Protein AF-0000000080305495 (afdb_homodimer)

Structure (mmCIF, N/CA/C/O backbone):
data_AF-0000000080305495-model_v1
#
loop_
_entity.id
_entity.type
_entity.pdbx_description
1 polymer 'HTH crp-type domain-containing protein'
#
loop_
_atom_site.group_PDB
_atom_site.id
_atom_site.type_symbol
_atom_site.label_atom_id
_atom_site.label_alt_id
_atom_site.label_comp_id
_atom_site.label_asym_id
_atom_site.label_entity_id
_atom_site.label_seq_id
_atom_site.pdbx_PDB_ins_code
_atom_site.Cartn_x
_atom_site.Cartn_y
_atom_site.Cartn_z
_atom_site.occupancy
_atom_site.B_iso_or_equiv
_atom_site.auth_seq_id
_atom_site.auth_comp_id
_atom_site.auth_asym_id
_atom_site.auth_atom_id
_atom_site.pdbx_PDB_model_num
ATOM 1 N N . MET A 1 1 ? 49.094 12.406 23.891 1 30.11 1 MET A N 1
ATOM 2 C CA . MET A 1 1 ? 48.906 11.688 22.625 1 30.11 1 MET A CA 1
ATOM 3 C C . MET A 1 1 ? 47.531 11 22.578 1 30.11 1 MET A C 1
ATOM 5 O O . MET A 1 1 ? 47.344 9.969 23.219 1 30.11 1 MET A O 1
ATOM 9 N N . THR A 1 2 ? 46.375 11.648 22.641 1 33.69 2 THR A N 1
ATOM 10 C CA . THR A 1 2 ? 45.031 11.211 22.906 1 33.69 2 THR A CA 1
ATOM 11 C C . THR A 1 2 ? 44.5 10.367 21.75 1 33.69 2 THR A C 1
ATOM 13 O O . THR A 1 2 ? 44.438 10.828 20.609 1 33.69 2 THR A O 1
ATOM 16 N N . THR A 1 3 ? 44.688 8.945 21.766 1 31.7 3 THR A N 1
ATOM 17 C CA . THR A 1 3 ? 44.281 7.922 20.812 1 31.7 3 THR A CA 1
ATOM 18 C C . THR A 1 3 ? 42.812 8.062 20.469 1 31.7 3 THR A C 1
ATOM 20 O O . THR A 1 3 ? 41.969 8.172 21.375 1 31.7 3 THR A O 1
ATOM 23 N N . ASN A 1 4 ? 42.5 8.68 19.328 1 31.56 4 ASN A N 1
ATOM 24 C CA . ASN A 1 4 ? 41.125 8.898 18.844 1 31.56 4 ASN A CA 1
ATOM 25 C C . ASN A 1 4 ? 40.375 7.578 18.672 1 31.56 4 ASN A C 1
ATOM 27 O O . ASN A 1 4 ? 40.719 6.766 17.812 1 31.56 4 ASN A O 1
ATOM 31 N N . PRO A 1 5 ? 39.781 6.875 19.656 1 34.72 5 PRO A N 1
ATOM 32 C CA . PRO A 1 5 ? 39.219 5.523 19.688 1 34.72 5 PRO A CA 1
ATOM 33 C C . PRO A 1 5 ? 38.156 5.301 18.625 1 34.72 5 PRO A C 1
ATOM 35 O O . PRO A 1 5 ? 37.562 4.215 18.531 1 34.72 5 PRO A O 1
ATOM 38 N N . LEU A 1 6 ? 37.625 6.312 18.047 1 32.62 6 LEU A N 1
ATOM 39 C CA . LEU A 1 6 ? 36.406 6.027 17.281 1 32.62 6 LEU A CA 1
ATOM 40 C C . LEU A 1 6 ? 36.75 5.277 15.992 1 32.62 6 LEU A C 1
ATOM 42 O O . LEU A 1 6 ? 35.969 5.301 15.039 1 32.62 6 LEU A O 1
ATOM 46 N N . ARG A 1 7 ? 37.875 4.734 15.789 1 33.16 7 ARG A N 1
ATOM 47 C CA . ARG A 1 7 ? 38.125 3.961 14.578 1 33.16 7 ARG A CA 1
ATOM 48 C C . ARG A 1 7 ? 37.219 2.74 14.5 1 33.16 7 ARG A C 1
ATOM 50 O O . ARG A 1 7 ? 37.625 1.647 14.93 1 33.16 7 ARG A O 1
ATOM 57 N N . GLY A 1 8 ? 36.031 2.668 15.094 1 35.72 8 GLY A N 1
ATOM 58 C CA . GLY A 1 8 ? 35.375 1.367 14.961 1 35.72 8 GLY A CA 1
ATOM 59 C C . GLY A 1 8 ? 35.406 0.84 13.539 1 35.72 8 GLY A C 1
ATOM 60 O O . GLY A 1 8 ? 35.25 1.609 12.586 1 35.72 8 GLY A O 1
ATOM 61 N N . GLY A 1 9 ? 36.156 -0.12 13.258 1 35.34 9 GLY A N 1
ATOM 62 C CA . GLY A 1 9 ? 36.219 -0.833 11.992 1 35.34 9 GLY A CA 1
ATOM 63 C C . GLY A 1 9 ? 34.875 -1.049 11.359 1 35.34 9 GLY A C 1
ATOM 64 O O . GLY A 1 9 ? 33.844 -0.855 12.008 1 35.34 9 GLY A O 1
ATOM 65 N N . PRO A 1 10 ? 34.844 -1.098 10.078 1 37.66 10 PRO A N 1
ATOM 66 C CA . PRO A 1 10 ? 33.594 -1.329 9.375 1 37.66 10 PRO A CA 1
ATOM 67 C C . PRO A 1 10 ? 32.75 -2.455 10 1 37.66 10 PRO A C 1
ATOM 69 O O . PRO A 1 10 ? 33.312 -3.473 10.414 1 37.66 10 PRO A O 1
ATOM 72 N N . ARG A 1 11 ? 32 -2.27 11.016 1 37.41 11 ARG A N 1
ATOM 73 C CA . ARG A 1 11 ? 31.172 -3.336 11.555 1 37.41 11 ARG A CA 1
ATOM 74 C C . ARG A 1 11 ? 30.828 -4.359 10.477 1 37.41 11 ARG A C 1
ATOM 76 O O . ARG A 1 11 ? 30.562 -3.996 9.328 1 37.41 11 ARG A O 1
ATOM 83 N N . ASP A 1 12 ? 31.359 -5.57 10.445 1 38.38 12 ASP A N 1
ATOM 84 C CA . ASP A 1 12 ? 31.078 -6.742 9.617 1 38.38 12 ASP A CA 1
ATOM 85 C C . ASP A 1 12 ? 29.578 -6.836 9.289 1 38.38 12 ASP A C 1
ATOM 87 O O . ASP A 1 12 ? 28.75 -7.004 10.188 1 38.38 12 ASP A O 1
ATOM 91 N N . GLU A 1 13 ? 29.125 -6.02 8.445 1 45.16 13 GLU A N 1
ATOM 92 C CA . GLU A 1 13 ? 27.75 -6.223 7.992 1 45.16 13 GLU A CA 1
ATOM 93 C C . GLU A 1 13 ? 27.438 -7.703 7.793 1 45.16 13 GLU A C 1
ATOM 95 O O . GLU A 1 13 ? 28.219 -8.422 7.16 1 45.16 13 GLU A O 1
ATOM 100 N N . PRO A 1 14 ? 26.844 -8.422 8.68 1 46.09 14 PRO A N 1
ATOM 101 C CA . PRO A 1 14 ? 26.609 -9.859 8.5 1 46.09 14 PRO A CA 1
ATOM 102 C C . PRO A 1 14 ? 26.391 -10.242 7.039 1 46.09 14 PRO A C 1
ATOM 104 O O . PRO A 1 14 ? 25.797 -9.469 6.277 1 46.09 14 PRO A O 1
ATOM 107 N N . GLU A 1 15 ? 27.312 -10.922 6.438 1 48.25 15 GLU A N 1
ATOM 108 C CA . GLU A 1 15 ? 27.188 -11.555 5.129 1 48.25 15 GLU A CA 1
ATOM 109 C C . GLU A 1 15 ? 25.797 -12.18 4.949 1 48.25 15 GLU A C 1
ATOM 111 O O . GLU A 1 15 ? 25.5 -13.203 5.566 1 48.25 15 GLU A O 1
ATOM 116 N N . LEU A 1 16 ? 24.812 -11.453 4.793 1 55.03 16 LEU A N 1
ATOM 117 C CA . LEU A 1 16 ? 23.484 -12.008 4.586 1 55.03 16 LEU A CA 1
ATOM 118 C C . LEU A 1 16 ? 23.469 -12.961 3.396 1 55.03 16 LEU A C 1
ATOM 120 O O . LEU A 1 16 ? 23.656 -12.539 2.254 1 55.03 16 LEU A O 1
ATOM 124 N N . ARG A 1 17 ? 24.016 -14.195 3.637 1 58.5 17 ARG A N 1
ATOM 125 C CA . ARG A 1 17 ? 23.938 -15.266 2.648 1 58.5 17 ARG A CA 1
ATOM 126 C C . ARG A 1 17 ? 22.5 -15.547 2.254 1 58.5 17 ARG A C 1
ATOM 128 O O . ARG A 1 17 ? 21.578 -15.305 3.033 1 58.5 17 ARG A O 1
ATOM 135 N N . ALA A 1 18 ? 22.391 -15.883 0.912 1 70.75 18 ALA A N 1
ATOM 136 C CA . ALA A 1 18 ? 21.078 -16.234 0.372 1 70.75 18 ALA A CA 1
ATOM 137 C C . ALA A 1 18 ? 20.484 -17.422 1.128 1 70.75 18 ALA A C 1
ATOM 139 O O . ALA A 1 18 ? 21.172 -18.406 1.401 1 70.75 18 ALA A O 1
ATOM 140 N N . ALA A 1 19 ? 19.406 -17.234 1.725 1 72.62 19 ALA A N 1
ATOM 141 C CA . ALA A 1 19 ? 18.641 -18.328 2.332 1 72.62 19 ALA A CA 1
ATOM 142 C C . ALA A 1 19 ? 18.297 -19.391 1.298 1 72.62 19 ALA A C 1
ATOM 144 O O . ALA A 1 19 ? 18.156 -19.094 0.11 1 72.62 19 ALA A O 1
ATOM 145 N N . PRO A 1 20 ? 18.312 -20.641 1.707 1 82.69 20 PRO A N 1
ATOM 146 C CA . PRO A 1 20 ? 17.844 -21.672 0.779 1 82.69 20 PRO A CA 1
ATOM 147 C C . PRO A 1 20 ? 16.391 -21.469 0.343 1 82.69 20 PRO A C 1
ATOM 149 O O . PRO A 1 20 ? 15.594 -20.891 1.089 1 82.69 20 PRO A O 1
ATOM 152 N N . GLY A 1 21 ? 16.141 -21.891 -0.833 1 89.81 21 GLY A N 1
ATOM 153 C CA . GLY A 1 21 ? 14.758 -21.844 -1.309 1 89.81 21 GLY A CA 1
ATOM 154 C C . GLY A 1 21 ? 13.812 -22.703 -0.485 1 89.81 21 GLY A C 1
ATOM 155 O O . GLY A 1 21 ? 14.25 -23.578 0.261 1 89.81 21 GLY A O 1
ATOM 156 N N . LEU A 1 22 ? 12.578 -22.375 -0.565 1 91.81 22 LEU A N 1
ATOM 157 C CA . LEU A 1 22 ? 11.594 -23.172 0.157 1 91.81 22 LEU A CA 1
ATOM 158 C C . LEU A 1 22 ? 10.297 -23.281 -0.64 1 91.81 22 LEU A C 1
ATOM 160 O O . LEU A 1 22 ? 10.055 -22.5 -1.56 1 91.81 22 LEU A O 1
ATOM 164 N N . ALA A 1 23 ? 9.57 -24.391 -0.357 1 94.38 23 ALA A N 1
ATOM 165 C CA . ALA A 1 23 ? 8.258 -24.656 -0.931 1 94.38 23 ALA A CA 1
ATOM 166 C C . ALA A 1 23 ? 7.168 -24.562 0.136 1 94.38 23 ALA A C 1
ATOM 168 O O . ALA A 1 23 ? 7.363 -25.016 1.269 1 94.38 23 ALA A O 1
ATOM 169 N N . LEU A 1 24 ? 6.074 -23.984 -0.252 1 94.75 24 LEU A N 1
ATOM 170 C CA . LEU A 1 24 ? 4.918 -23.859 0.628 1 94.75 24 LEU A CA 1
ATOM 171 C C . LEU A 1 24 ? 3.697 -24.547 0.009 1 94.75 24 LEU A C 1
ATOM 173 O O . LEU A 1 24 ? 3.404 -24.344 -1.172 1 94.75 24 LEU A O 1
ATOM 177 N N . ALA A 1 25 ? 3.082 -25.344 0.797 1 93.38 25 ALA A N 1
ATOM 178 C CA . ALA A 1 25 ? 1.788 -25.875 0.38 1 93.38 25 ALA A CA 1
ATOM 179 C C . ALA A 1 25 ? 0.698 -24.812 0.488 1 93.38 25 ALA A C 1
ATOM 181 O O . ALA A 1 25 ? 0.858 -23.812 1.202 1 93.38 25 ALA A O 1
ATOM 182 N N . ALA A 1 26 ? -0.374 -25.062 -0.258 1 90.12 26 ALA A N 1
ATOM 183 C CA . ALA A 1 26 ? -1.517 -24.156 -0.126 1 90.12 26 ALA A CA 1
ATOM 184 C C . ALA A 1 26 ? -1.975 -24.062 1.326 1 90.12 26 ALA A C 1
ATOM 186 O O . ALA A 1 26 ? -2.133 -25.078 2.002 1 90.12 26 ALA A O 1
ATOM 187 N N . GLY A 1 27 ? -2.08 -22.812 1.8 1 90.94 27 GLY A N 1
ATOM 188 C CA . GLY A 1 27 ? -2.555 -22.594 3.156 1 90.94 27 GLY A CA 1
ATOM 189 C C . GLY A 1 27 ? -1.434 -22.516 4.176 1 90.94 27 GLY A C 1
ATOM 190 O O . GLY A 1 27 ? -1.648 -22.078 5.309 1 90.94 27 GLY A O 1
ATOM 191 N N . GLN A 1 28 ? -0.273 -22.906 3.777 1 94.44 28 GLN A N 1
ATOM 192 C CA . GLN A 1 28 ? 0.847 -22.906 4.711 1 94.44 28 GLN A CA 1
ATOM 193 C C . GLN A 1 28 ? 1.368 -21.5 4.965 1 94.44 28 GLN A C 1
ATOM 195 O O . GLN A 1 28 ? 1.503 -20.703 4.031 1 94.44 28 GLN A O 1
ATOM 200 N N . ARG A 1 29 ? 1.651 -21.234 6.188 1 93.12 29 ARG A N 1
ATOM 201 C CA . ARG A 1 29 ? 2.191 -19.922 6.562 1 93.12 29 ARG A CA 1
ATOM 202 C C . ARG A 1 29 ? 3.707 -19.891 6.391 1 93.12 29 ARG A C 1
ATOM 204 O O . ARG A 1 29 ? 4.387 -20.891 6.629 1 93.12 29 ARG A O 1
ATOM 211 N N . LEU A 1 30 ? 4.121 -18.75 5.953 1 91.94 30 LEU A N 1
ATOM 212 C CA . LEU A 1 30 ? 5.562 -18.516 5.863 1 91.94 30 LEU A CA 1
ATOM 213 C C . LEU A 1 30 ? 6.105 -17.969 7.176 1 91.94 30 LEU A C 1
ATOM 215 O O . LEU A 1 30 ? 5.559 -17 7.719 1 91.94 30 LEU A O 1
ATOM 219 N N . ASP A 1 31 ? 7.105 -18.562 7.688 1 80.56 31 ASP A N 1
ATOM 220 C CA . ASP A 1 31 ? 7.816 -18.047 8.859 1 80.56 31 ASP A CA 1
ATOM 221 C C . ASP A 1 31 ? 9.117 -17.359 8.461 1 80.56 31 ASP A C 1
ATOM 223 O O . ASP A 1 31 ? 10.062 -18.016 8.008 1 80.56 31 ASP A O 1
ATOM 227 N N . LEU A 1 32 ? 9.07 -16.047 8.43 1 75.56 32 LEU A N 1
ATOM 228 C CA . LEU A 1 32 ? 10.281 -15.32 8.062 1 75.56 32 LEU A CA 1
ATOM 229 C C . LEU A 1 32 ? 11.273 -15.297 9.219 1 75.56 32 LEU A C 1
ATOM 231 O O . LEU A 1 32 ? 12.445 -14.969 9.023 1 75.56 32 LEU A O 1
ATOM 235 N N . GLY A 1 33 ? 10.953 -15.969 10.352 1 65 33 GLY A N 1
ATOM 236 C CA . GLY A 1 33 ? 11.844 -16.016 11.5 1 65 33 GLY A CA 1
ATOM 237 C C . GLY A 1 33 ? 12.367 -14.656 11.906 1 65 33 GLY A C 1
ATOM 238 O O . GLY A 1 33 ? 11.828 -13.625 11.477 1 65 33 GLY A O 1
ATOM 239 N N . SER A 1 34 ? 13.227 -14.625 12.875 1 59.59 34 SER A N 1
ATOM 240 C CA . SER A 1 34 ? 13.867 -13.406 13.367 1 59.59 34 SER A CA 1
ATOM 241 C C . SER A 1 34 ? 14.969 -12.953 12.422 1 59.59 34 SER A C 1
ATOM 243 O O . SER A 1 34 ? 15.438 -11.812 12.508 1 59.59 34 SER A O 1
ATOM 245 N N . ALA A 1 35 ? 15.336 -13.938 11.516 1 57.69 35 ALA A N 1
ATOM 246 C CA . ALA A 1 35 ? 16.484 -13.602 10.664 1 57.69 35 ALA A CA 1
ATOM 247 C C . ALA A 1 35 ? 16.047 -12.742 9.484 1 57.69 35 ALA A C 1
ATOM 249 O O . ALA A 1 35 ? 14.914 -12.844 9.016 1 57.69 35 ALA A O 1
ATOM 250 N N . ALA A 1 36 ? 16.781 -11.734 9.156 1 66.56 36 ALA A N 1
ATOM 251 C CA . ALA A 1 36 ? 16.656 -10.844 8.008 1 66.56 36 ALA A CA 1
ATOM 252 C C . ALA A 1 36 ? 16.781 -11.609 6.695 1 66.56 36 ALA A C 1
ATOM 254 O O . ALA A 1 36 ? 17.828 -11.57 6.051 1 66.56 36 ALA A O 1
ATOM 255 N N . THR A 1 37 ? 15.805 -12.539 6.391 1 80.5 37 THR A N 1
ATOM 256 C CA . THR A 1 37 ? 15.844 -13.305 5.148 1 80.5 37 THR A CA 1
ATOM 257 C C . THR A 1 37 ? 14.898 -12.703 4.117 1 80.5 37 THR A C 1
ATOM 259 O O . THR A 1 37 ? 13.789 -12.289 4.453 1 80.5 37 THR A O 1
ATOM 262 N N . VAL A 1 38 ? 15.484 -12.617 2.934 1 89.56 38 VAL A N 1
ATOM 263 C CA . VAL A 1 38 ? 14.688 -12.148 1.81 1 89.56 38 VAL A CA 1
ATOM 264 C C . VAL A 1 38 ? 14.555 -13.25 0.764 1 89.56 38 VAL A C 1
ATOM 266 O O . VAL A 1 38 ? 15.531 -13.93 0.445 1 89.56 38 VAL A O 1
ATOM 269 N N . PHE A 1 39 ? 13.344 -13.5 0.321 1 92.94 39 PHE A N 1
ATOM 270 C CA . PHE A 1 39 ? 13.078 -14.461 -0.745 1 92.94 39 PHE A CA 1
ATOM 271 C C . PHE A 1 39 ? 12.516 -13.758 -1.978 1 92.94 39 PHE A C 1
ATOM 273 O O . PHE A 1 39 ? 12.133 -12.586 -1.911 1 92.94 39 PHE A O 1
ATOM 280 N N . ARG A 1 40 ? 12.586 -14.406 -3.02 1 94.88 40 ARG A N 1
ATOM 281 C CA . ARG A 1 40 ? 11.828 -14.055 -4.215 1 94.88 40 ARG A CA 1
ATOM 282 C C . ARG A 1 40 ? 10.805 -15.125 -4.555 1 94.88 40 ARG A C 1
ATOM 284 O O . ARG A 1 40 ? 11.125 -16.312 -4.605 1 94.88 40 ARG A O 1
ATOM 291 N N . LEU A 1 41 ? 9.633 -14.75 -4.688 1 95.25 41 LEU A N 1
ATOM 292 C CA . LEU A 1 41 ? 8.602 -15.703 -5.074 1 95.25 41 LEU A CA 1
ATOM 293 C C . LEU A 1 41 ? 8.805 -16.172 -6.512 1 95.25 41 LEU A C 1
ATOM 295 O O . LEU A 1 41 ? 8.695 -15.367 -7.445 1 95.25 41 LEU A O 1
ATOM 299 N N . ARG A 1 42 ? 9.094 -17.359 -6.641 1 93 42 ARG A N 1
ATOM 300 C CA . ARG A 1 42 ? 9.32 -17.906 -7.973 1 93 42 ARG A CA 1
ATOM 301 C C . ARG A 1 42 ? 8.008 -18.266 -8.656 1 93 42 ARG A C 1
ATOM 303 O O . ARG A 1 42 ? 7.805 -17.953 -9.828 1 93 42 ARG A O 1
ATOM 310 N N . SER A 1 43 ? 7.164 -18.922 -7.91 1 89.81 43 SER A N 1
ATOM 311 C CA . SER A 1 43 ? 5.855 -19.328 -8.414 1 89.81 43 SER A CA 1
ATOM 312 C C . SER A 1 43 ? 4.824 -19.391 -7.289 1 89.81 43 SER A C 1
ATOM 314 O O . SER A 1 43 ? 5.18 -19.609 -6.129 1 89.81 43 SER A O 1
ATOM 316 N N . GLY A 1 44 ? 3.58 -19.172 -7.734 1 91.31 44 GLY A N 1
ATOM 317 C CA . GLY A 1 44 ? 2.484 -19.203 -6.777 1 91.31 44 GLY A CA 1
ATOM 318 C C . GLY A 1 44 ? 1.945 -17.828 -6.438 1 91.31 44 GLY A C 1
ATOM 319 O O . GLY A 1 44 ? 2.094 -16.875 -7.223 1 91.31 44 GLY A O 1
ATOM 320 N N . LEU A 1 45 ? 1.264 -17.797 -5.352 1 92.62 45 LEU A N 1
ATOM 321 C CA . LEU A 1 45 ? 0.637 -16.578 -4.867 1 92.62 45 LEU A CA 1
ATOM 322 C C . LEU A 1 45 ? 0.574 -16.562 -3.342 1 92.62 45 LEU A C 1
ATOM 324 O O . LEU A 1 45 ? 0.029 -17.484 -2.73 1 92.62 45 LEU A O 1
ATOM 328 N N . LEU A 1 46 ? 1.188 -15.539 -2.781 1 94 46 LEU A N 1
ATOM 329 C CA . LEU A 1 46 ? 1.15 -15.383 -1.331 1 94 46 LEU A CA 1
ATOM 330 C C . LEU A 1 46 ? 0.25 -14.219 -0.935 1 94 46 LEU A C 1
ATOM 332 O O . LEU A 1 46 ? 0.158 -13.227 -1.659 1 94 46 LEU A O 1
ATOM 336 N N . VAL A 1 47 ? -0.413 -14.391 0.163 1 92.31 47 VAL A N 1
ATOM 337 C CA . VAL A 1 47 ? -1.199 -13.312 0.749 1 92.31 47 VAL A CA 1
ATOM 338 C C . VAL A 1 47 ? -0.782 -13.102 2.203 1 92.31 47 VAL A C 1
ATOM 340 O O . VAL A 1 47 ? -0.177 -13.977 2.816 1 92.31 47 VAL A O 1
ATOM 343 N N . GLY A 1 48 ? -1.022 -11.906 2.672 1 90 48 GLY A N 1
ATOM 344 C CA . GLY A 1 48 ? -0.655 -11.617 4.051 1 90 48 GLY A CA 1
ATOM 345 C C . GLY A 1 48 ? -1.393 -10.43 4.629 1 90 48 GLY A C 1
ATOM 346 O O . GLY A 1 48 ? -2.225 -9.82 3.953 1 90 48 GLY A O 1
ATOM 347 N N . GLY A 1 49 ? -1.111 -10.211 5.871 1 86.38 49 GLY A N 1
ATOM 348 C CA . GLY A 1 49 ? -1.668 -9.102 6.633 1 86.38 49 GLY A CA 1
ATOM 349 C C . GLY A 1 49 ? -1.01 -8.922 7.984 1 86.38 49 GLY A C 1
ATOM 350 O O . GLY A 1 49 ? -0.041 -9.609 8.312 1 86.38 49 GLY A O 1
ATOM 351 N N . VAL A 1 50 ? -1.477 -7.875 8.688 1 80.81 50 VAL A N 1
ATOM 352 C CA . VAL A 1 50 ? -0.998 -7.621 10.039 1 80.81 50 VAL A CA 1
ATOM 353 C C . VAL A 1 50 ? -2.109 -7.91 11.047 1 80.81 50 VAL A C 1
ATOM 355 O O . VAL A 1 50 ? -3.203 -7.344 10.953 1 80.81 50 VAL A O 1
ATOM 358 N N . ALA A 1 51 ? -1.87 -8.805 11.961 1 70.94 51 ALA A N 1
ATOM 359 C CA . ALA A 1 51 ? -2.852 -9.375 12.875 1 70.94 51 ALA A CA 1
ATOM 360 C C . ALA A 1 51 ? -3.494 -8.289 13.734 1 70.94 51 ALA A C 1
ATOM 362 O O . ALA A 1 51 ? -4.707 -8.297 13.953 1 70.94 51 ALA A O 1
ATOM 363 N N . ASP A 1 52 ? -2.789 -7.43 14.312 1 63.88 52 ASP A N 1
ATOM 364 C CA . ASP A 1 52 ? -3.299 -6.5 15.32 1 63.88 52 ASP A CA 1
ATOM 365 C C . ASP A 1 52 ? -4.234 -5.473 14.688 1 63.88 52 ASP A C 1
ATOM 367 O O . ASP A 1 52 ? -5.062 -4.871 15.375 1 63.88 52 ASP A O 1
ATOM 371 N N . GLU A 1 53 ? -4.23 -5.379 13.555 1 57.94 53 GLU A N 1
ATOM 372 C CA . GLU A 1 53 ? -5.023 -4.324 12.93 1 57.94 53 GLU A CA 1
ATOM 373 C C . GLU A 1 53 ? -6.359 -4.867 12.422 1 57.94 53 GLU A C 1
ATOM 375 O O . GLU A 1 53 ? -7.402 -4.246 12.633 1 57.94 53 GLU A O 1
ATOM 380 N N . ALA A 1 54 ? -6.426 -5.938 11.797 1 60.81 54 ALA A N 1
ATOM 381 C CA . ALA A 1 54 ? -7.609 -6.609 11.266 1 60.81 54 ALA A CA 1
ATOM 382 C C . ALA A 1 54 ? -7.367 -8.109 11.109 1 60.81 54 ALA A C 1
ATOM 384 O O . ALA A 1 54 ? -6.867 -8.555 10.078 1 60.81 54 ALA A O 1
ATOM 385 N N . PRO A 1 55 ? -7.703 -8.711 12.25 1 56.41 55 PRO A N 1
ATOM 386 C CA . PRO A 1 55 ? -7.43 -10.148 12.188 1 56.41 55 PRO A CA 1
ATOM 387 C C . PRO A 1 55 ? -8.078 -10.82 10.984 1 56.41 55 PRO A C 1
ATOM 389 O O . PRO A 1 55 ? -9.273 -10.648 10.742 1 56.41 55 PRO A O 1
ATOM 392 N N . GLY A 1 56 ? -7.152 -11.414 10.125 1 65.19 56 GLY A N 1
ATOM 393 C CA . GLY A 1 56 ? -7.641 -12.203 9.008 1 65.19 56 GLY A CA 1
ATOM 394 C C . GLY A 1 56 ? -7.758 -11.406 7.719 1 65.19 56 GLY A C 1
ATOM 395 O O . GLY A 1 56 ? -7.906 -11.984 6.637 1 65.19 56 GLY A O 1
ATOM 396 N N . ARG A 1 57 ? -7.711 -10.117 7.883 1 77.12 57 ARG A N 1
ATOM 397 C CA . ARG A 1 57 ? -7.84 -9.32 6.664 1 77.12 57 ARG A CA 1
ATOM 398 C C . ARG A 1 57 ? -6.535 -9.297 5.883 1 77.12 57 ARG A C 1
ATOM 400 O O . ARG A 1 57 ? -5.469 -9.047 6.449 1 77.12 57 ARG A O 1
ATOM 407 N N . VAL A 1 58 ? -6.637 -9.672 4.648 1 85.06 58 VAL A N 1
ATOM 408 C CA . VAL A 1 58 ? -5.484 -9.68 3.754 1 85.06 58 VAL A CA 1
ATOM 409 C C . VAL A 1 58 ? -5.199 -8.258 3.268 1 85.06 58 VAL A C 1
ATOM 411 O O . VAL A 1 58 ? -6.09 -7.586 2.746 1 85.06 58 VAL A O 1
ATOM 414 N N . ASP A 1 59 ? -4.008 -7.797 3.508 1 85.06 59 ASP A N 1
ATOM 415 C CA . ASP A 1 59 ? -3.637 -6.48 3 1 85.06 59 ASP A CA 1
ATOM 416 C C . ASP A 1 59 ? -2.34 -6.547 2.197 1 85.06 59 ASP A C 1
ATOM 418 O O . ASP A 1 59 ? -1.732 -5.512 1.905 1 85.06 59 ASP A O 1
ATOM 422 N N . LEU A 1 60 ? -1.934 -7.711 1.895 1 89 60 LEU A N 1
ATOM 423 C CA . LEU A 1 60 ? -0.723 -7.949 1.115 1 89 60 LEU A CA 1
ATOM 424 C C . LEU A 1 60 ? -0.931 -9.086 0.121 1 89 60 LEU A C 1
ATOM 426 O O . LEU A 1 60 ? -1.488 -10.125 0.471 1 89 60 LEU A O 1
ATOM 430 N N . VAL A 1 61 ? -0.567 -8.844 -1.108 1 92.19 61 VAL A N 1
ATOM 431 C CA . VAL A 1 61 ? -0.567 -9.867 -2.15 1 92.19 61 VAL A CA 1
ATOM 432 C C . VAL A 1 61 ? 0.792 -9.898 -2.846 1 92.19 61 VAL A C 1
ATOM 434 O O . VAL A 1 61 ? 1.279 -8.867 -3.312 1 92.19 61 VAL A O 1
ATOM 437 N N . LEU A 1 62 ? 1.389 -11.039 -2.883 1 94.81 62 LEU A N 1
ATOM 438 C CA . LEU A 1 62 ? 2.691 -11.203 -3.516 1 94.81 62 LEU A CA 1
ATOM 439 C C . LEU A 1 62 ? 2.6 -12.156 -4.703 1 94.81 62 LEU A C 1
ATOM 441 O O . LEU A 1 62 ? 2.125 -13.289 -4.566 1 94.81 62 LEU A O 1
ATOM 445 N N . ARG A 1 63 ? 3.092 -11.68 -5.836 1 92.94 63 ARG A N 1
ATOM 446 C CA . ARG A 1 63 ? 3.076 -12.438 -7.082 1 92.94 63 ARG A CA 1
ATOM 447 C C . ARG A 1 63 ? 4.477 -12.898 -7.461 1 92.94 63 ARG A C 1
ATOM 449 O O . ARG A 1 63 ? 5.465 -12.461 -6.863 1 92.94 63 ARG A O 1
ATOM 456 N N . PRO A 1 64 ? 4.488 -13.836 -8.398 1 91.31 64 PRO A N 1
ATOM 457 C CA . PRO A 1 64 ? 5.816 -14.281 -8.82 1 91.31 64 PRO A CA 1
ATOM 458 C C . PRO A 1 64 ? 6.734 -13.125 -9.203 1 91.31 64 PRO A C 1
ATOM 460 O O . PRO A 1 64 ? 6.305 -12.195 -9.883 1 91.31 64 PRO A O 1
ATOM 463 N N . GLY A 1 65 ? 7.938 -13.219 -8.719 1 93.38 65 GLY A N 1
ATOM 464 C CA . GLY A 1 65 ? 8.898 -12.148 -8.945 1 93.38 65 GLY A CA 1
ATOM 465 C C . GLY A 1 65 ? 9.031 -11.203 -7.766 1 93.38 65 GLY A C 1
ATOM 466 O O . GLY A 1 65 ? 10.047 -10.516 -7.633 1 93.38 65 GLY A O 1
ATOM 467 N N . ASP A 1 66 ? 8.055 -11.164 -6.922 1 94.75 66 ASP A N 1
ATOM 468 C CA . ASP A 1 66 ? 8.07 -10.242 -5.789 1 94.75 66 ASP A CA 1
ATOM 469 C C . ASP A 1 66 ? 9.07 -10.695 -4.727 1 94.75 66 ASP A C 1
ATOM 471 O O . ASP A 1 66 ? 9.25 -11.898 -4.512 1 94.75 66 ASP A O 1
ATOM 475 N N . LEU A 1 67 ? 9.656 -9.695 -4.121 1 93.88 67 LEU A N 1
ATOM 476 C CA . LEU A 1 67 ? 10.5 -9.969 -2.959 1 93.88 67 LEU A CA 1
ATOM 477 C C . LEU A 1 67 ? 9.648 -10.18 -1.71 1 93.88 67 LEU A C 1
ATOM 479 O O . LEU A 1 67 ? 8.68 -9.453 -1.479 1 93.88 67 LEU A O 1
ATOM 483 N N . VAL A 1 68 ? 9.961 -11.203 -0.964 1 92.62 68 VAL A N 1
ATOM 484 C CA . VAL A 1 68 ? 9.312 -11.547 0.297 1 92.62 68 VAL A CA 1
ATOM 485 C C . VAL A 1 68 ? 10.273 -11.305 1.458 1 92.62 68 VAL A C 1
ATOM 487 O O . VAL A 1 68 ? 11.414 -11.766 1.432 1 92.62 68 VAL A O 1
ATOM 490 N N . GLY A 1 69 ? 9.789 -10.562 2.498 1 87.94 69 GLY A N 1
ATOM 491 C CA . GLY A 1 69 ? 10.656 -10.203 3.611 1 87.94 69 GLY A CA 1
ATOM 492 C C . GLY A 1 69 ? 11.523 -8.992 3.328 1 87.94 69 GLY A C 1
ATOM 493 O O . GLY A 1 69 ? 12.609 -8.852 3.896 1 87.94 69 GLY A O 1
ATOM 494 N N . ALA A 1 70 ? 11.086 -8.172 2.434 1 86.19 70 ALA A N 1
ATOM 495 C CA . ALA A 1 70 ? 11.867 -7.02 1.987 1 86.19 70 ALA A CA 1
ATOM 496 C C . ALA A 1 70 ? 12.086 -6.027 3.127 1 86.19 70 ALA A C 1
ATOM 498 O O . ALA A 1 70 ? 12.953 -5.156 3.045 1 86.19 70 ALA A O 1
ATOM 499 N N . GLU A 1 71 ? 11.273 -6.145 4.18 1 81.19 71 GLU A N 1
ATOM 500 C CA . GLU A 1 71 ? 11.484 -5.297 5.352 1 81.19 71 GLU A CA 1
ATOM 501 C C . GLU A 1 71 ? 12.906 -5.445 5.887 1 81.19 71 GLU A C 1
ATOM 503 O O . GLU A 1 71 ? 13.469 -4.5 6.449 1 81.19 71 GLU A O 1
ATOM 508 N N . ALA A 1 72 ? 13.484 -6.516 5.738 1 75.12 72 ALA A N 1
ATOM 509 C CA . ALA A 1 72 ? 14.836 -6.793 6.215 1 75.12 72 ALA A CA 1
ATOM 510 C C . ALA A 1 72 ? 15.859 -5.918 5.496 1 75.12 72 ALA A C 1
ATOM 512 O O . ALA A 1 72 ? 16.906 -5.578 6.062 1 75.12 72 ALA A O 1
ATOM 513 N N . LEU A 1 73 ? 15.586 -5.609 4.27 1 77.44 73 LEU A N 1
ATOM 514 C CA . LEU A 1 73 ? 16.484 -4.766 3.49 1 77.44 73 LEU A CA 1
ATOM 515 C C . LEU A 1 73 ? 16.531 -3.354 4.062 1 77.44 73 LEU A C 1
ATOM 517 O O . LEU A 1 73 ? 17.547 -2.664 3.928 1 77.44 73 LEU A O 1
ATOM 521 N N . ALA A 1 74 ? 15.406 -2.949 4.598 1 75.06 74 ALA A N 1
ATOM 522 C CA . ALA A 1 74 ? 15.297 -1.584 5.105 1 75.06 74 ALA A CA 1
ATOM 523 C C . ALA A 1 74 ? 15.758 -1.498 6.559 1 75.06 74 ALA A C 1
ATOM 525 O O . ALA A 1 74 ? 15.609 -0.456 7.199 1 75.06 74 ALA A O 1
ATOM 526 N N . GLY A 1 75 ? 16.5 -2.482 7.039 1 67.44 75 GLY A N 1
ATOM 527 C CA . GLY A 1 75 ? 17.047 -2.5 8.383 1 67.44 75 GLY A CA 1
ATOM 528 C C . GLY A 1 75 ? 16.016 -2.771 9.453 1 67.44 75 GLY A C 1
ATOM 529 O O . GLY A 1 75 ? 16.281 -2.598 10.641 1 67.44 75 GLY A O 1
ATOM 530 N N . GLY A 1 76 ? 14.883 -2.979 9.039 1 60.5 76 GLY A N 1
ATOM 531 C CA . GLY A 1 76 ? 13.852 -3.186 10.047 1 60.5 76 GLY A CA 1
ATOM 532 C C . GLY A 1 76 ? 13.445 -4.637 10.195 1 60.5 76 GLY A C 1
ATOM 533 O O . GLY A 1 76 ? 13.742 -5.461 9.328 1 60.5 76 GLY A O 1
ATOM 534 N N . ALA A 1 77 ? 13.18 -4.988 11.445 1 59.81 77 ALA A N 1
ATOM 535 C CA . ALA A 1 77 ? 12.516 -6.266 11.695 1 59.81 77 ALA A CA 1
ATOM 536 C C . ALA A 1 77 ? 11.18 -6.34 10.961 1 59.81 77 ALA A C 1
ATOM 538 O O . ALA A 1 77 ? 10.656 -5.32 10.516 1 59.81 77 ALA A O 1
ATOM 539 N N . ALA A 1 78 ? 10.852 -7.598 10.633 1 62.59 78 ALA A N 1
ATOM 540 C CA . ALA A 1 78 ? 9.5 -7.781 10.109 1 62.59 78 ALA A CA 1
ATOM 541 C C . ALA A 1 78 ? 8.477 -7.035 10.961 1 62.59 78 ALA A C 1
ATOM 543 O O . ALA A 1 78 ? 8.68 -6.855 12.164 1 62.59 78 ALA A O 1
ATOM 544 N N . LEU A 1 79 ? 7.516 -6.5 10.289 1 67.56 79 LEU A N 1
ATOM 545 C CA . LEU A 1 79 ? 6.441 -5.812 11 1 67.56 79 LEU A CA 1
ATOM 546 C C . LEU A 1 79 ? 5.816 -6.723 12.047 1 67.56 79 LEU A C 1
ATOM 548 O O . LEU A 1 79 ? 5.523 -7.887 11.773 1 67.56 79 LEU A O 1
ATOM 552 N N . PRO A 1 80 ? 5.77 -6.25 13.234 1 73.56 80 PRO A N 1
ATOM 553 C CA . PRO A 1 80 ? 5.094 -7.066 14.242 1 73.56 80 PRO A CA 1
ATOM 554 C C . PRO A 1 80 ? 3.691 -7.496 13.812 1 73.56 80 PRO A C 1
ATOM 556 O O . PRO A 1 80 ? 2.91 -6.676 13.328 1 73.56 80 PRO A O 1
ATOM 559 N N . GLY A 1 81 ? 3.502 -8.867 13.906 1 80 81 GLY A N 1
ATOM 560 C CA . GLY A 1 81 ? 2.178 -9.383 13.602 1 80 81 GLY A CA 1
ATOM 561 C C . GLY A 1 81 ? 1.986 -9.711 12.133 1 80 81 GLY A C 1
ATOM 562 O O . GLY A 1 81 ? 0.907 -10.141 11.727 1 80 81 GLY A O 1
ATOM 563 N N . LEU A 1 82 ? 3.029 -9.492 11.422 1 83.06 82 LEU A N 1
ATOM 564 C CA . LEU A 1 82 ? 2.93 -9.805 10 1 83.06 82 LEU A CA 1
ATOM 565 C C . LEU A 1 82 ? 2.771 -11.305 9.781 1 83.06 82 LEU A C 1
ATOM 567 O O . LEU A 1 82 ? 3.492 -12.102 10.383 1 83.06 82 LEU A O 1
ATOM 571 N N . TRP A 1 83 ? 1.821 -11.695 9.023 1 88.5 83 TRP A N 1
ATOM 572 C CA . TRP A 1 83 ? 1.672 -13.086 8.594 1 88.5 83 TRP A CA 1
ATOM 573 C C . TRP A 1 83 ? 1.576 -13.172 7.078 1 88.5 83 TRP A C 1
ATOM 575 O O . TRP A 1 83 ? 1.031 -12.281 6.43 1 88.5 83 TRP A O 1
ATOM 585 N N . ILE A 1 84 ? 2.188 -14.141 6.578 1 92 84 ILE A N 1
ATOM 586 C CA . ILE A 1 84 ? 2.15 -14.445 5.152 1 92 84 ILE A CA 1
ATOM 587 C C . ILE A 1 84 ? 1.8 -15.914 4.945 1 92 84 ILE A C 1
ATOM 589 O O . ILE A 1 84 ? 2.314 -16.781 5.648 1 92 84 ILE A O 1
ATOM 593 N N . LYS A 1 85 ? 0.907 -16.172 3.982 1 93.25 85 LYS A N 1
ATOM 594 C CA . LYS A 1 85 ? 0.479 -17.531 3.701 1 93.25 85 LYS A CA 1
ATOM 595 C C . LYS A 1 85 ? 0.369 -17.781 2.199 1 93.25 85 LYS A C 1
ATOM 597 O O . LYS A 1 85 ? 0.056 -16.859 1.438 1 93.25 85 LYS A O 1
ATOM 602 N N . ALA A 1 86 ? 0.636 -19.031 1.834 1 94.12 86 ALA A N 1
ATOM 603 C CA . ALA A 1 86 ? 0.467 -19.422 0.435 1 94.12 86 ALA A CA 1
ATOM 604 C C . ALA A 1 86 ? -1.001 -19.688 0.111 1 94.12 86 ALA A C 1
ATOM 606 O O . ALA A 1 86 ? -1.662 -20.469 0.788 1 94.12 86 ALA A O 1
ATOM 607 N N . LEU A 1 87 ? -1.493 -18.984 -0.855 1 90.94 87 LEU A N 1
ATOM 608 C CA . LEU A 1 87 ? -2.852 -19.25 -1.311 1 90.94 87 LEU A CA 1
ATOM 609 C C . LEU A 1 87 ? -2.896 -20.516 -2.16 1 90.94 87 LEU A C 1
ATOM 611 O O . LEU A 1 87 ? -3.896 -21.234 -2.154 1 90.94 87 LEU A O 1
ATOM 615 N N . VAL A 1 88 ? -1.898 -20.781 -2.93 1 88.19 88 VAL A N 1
ATOM 616 C CA . VAL A 1 88 ? -1.659 -21.953 -3.766 1 88.19 88 VAL A CA 1
ATOM 617 C C . VAL A 1 88 ? -0.238 -22.469 -3.541 1 88.19 88 VAL A C 1
ATOM 619 O O . VAL A 1 88 ? 0.594 -21.766 -2.955 1 88.19 88 VAL A O 1
ATOM 622 N N . PRO A 1 89 ? 0.025 -23.719 -3.955 1 90 89 PRO A N 1
ATOM 623 C CA . PRO A 1 89 ? 1.415 -24.156 -3.814 1 90 89 PRO A CA 1
ATOM 624 C C . PRO A 1 89 ? 2.412 -23.156 -4.395 1 90 89 PRO A C 1
ATOM 626 O O . PRO A 1 89 ? 2.24 -22.688 -5.523 1 90 89 PRO A O 1
ATOM 629 N N . SER A 1 90 ? 3.375 -22.828 -3.541 1 92.75 90 SER A N 1
ATOM 630 C CA . SER A 1 90 ? 4.281 -21.734 -3.908 1 92.75 90 SER A CA 1
ATOM 631 C C . SER A 1 90 ? 5.734 -22.125 -3.643 1 92.75 90 SER A C 1
ATOM 633 O O . SER A 1 90 ? 6.023 -22.875 -2.713 1 92.75 90 SER A O 1
ATOM 635 N N . ARG A 1 91 ? 6.609 -21.594 -4.488 1 93.5 91 ARG A N 1
ATOM 636 C CA . ARG A 1 91 ? 8.047 -21.797 -4.34 1 93.5 91 ARG A CA 1
ATOM 637 C C . ARG A 1 91 ? 8.781 -20.469 -4.207 1 93.5 91 ARG A C 1
ATOM 639 O O . ARG A 1 91 ? 8.484 -19.516 -4.934 1 93.5 91 ARG A O 1
ATOM 646 N N . LEU A 1 92 ? 9.656 -20.453 -3.273 1 94.44 92 LEU A N 1
ATOM 647 C CA . LEU A 1 92 ? 10.461 -19.266 -3.023 1 94.44 92 LEU A CA 1
ATOM 648 C C . LEU A 1 92 ? 11.945 -19.578 -3.15 1 94.44 92 LEU A C 1
ATOM 650 O O . LEU A 1 92 ? 12.398 -20.641 -2.729 1 94.44 92 LEU A O 1
ATOM 654 N N . ASP A 1 93 ? 12.68 -18.641 -3.74 1 94.19 93 ASP A N 1
ATOM 655 C CA . ASP A 1 93 ? 14.133 -18.734 -3.832 1 94.19 93 ASP A CA 1
ATOM 656 C C . ASP A 1 93 ? 14.812 -17.75 -2.889 1 94.19 93 ASP A C 1
ATOM 658 O O . ASP A 1 93 ? 14.383 -16.609 -2.766 1 94.19 93 ASP A O 1
ATOM 662 N N . GLY A 1 94 ? 15.852 -18.172 -2.25 1 91.44 94 GLY A N 1
ATOM 663 C CA . GLY A 1 94 ? 16.625 -17.25 -1.429 1 91.44 94 GLY A CA 1
ATOM 664 C C . GLY A 1 94 ? 17.359 -16.203 -2.24 1 91.44 94 GLY A C 1
ATOM 665 O O . GLY A 1 94 ? 17.859 -16.484 -3.334 1 91.44 94 GLY A O 1
ATOM 666 N N . VAL A 1 95 ? 17.344 -15.008 -1.721 1 89.69 95 VAL A N 1
ATOM 667 C CA . VAL A 1 95 ? 18.031 -13.922 -2.408 1 89.69 95 VAL A CA 1
ATOM 668 C C . VAL A 1 95 ? 19.328 -13.578 -1.669 1 89.69 95 VAL A C 1
ATOM 670 O O . VAL A 1 95 ? 19.312 -13.422 -0.446 1 89.69 95 VAL A O 1
ATOM 673 N N . ASP A 1 96 ? 20.359 -13.422 -2.342 1 83.56 96 ASP A N 1
ATOM 674 C CA . ASP A 1 96 ? 21.641 -13 -1.789 1 83.56 96 ASP A CA 1
ATOM 675 C C . ASP A 1 96 ? 21.672 -11.484 -1.581 1 83.56 96 ASP A C 1
ATOM 677 O O . ASP A 1 96 ? 21.438 -10.719 -2.518 1 83.56 96 ASP A O 1
ATOM 681 N N . LEU A 1 97 ? 21.984 -11.094 -0.389 1 77.5 97 LEU A N 1
ATOM 682 C CA . LEU A 1 97 ? 21.938 -9.672 -0.048 1 77.5 97 LEU A CA 1
ATOM 683 C C . LEU A 1 97 ? 23.344 -9.078 -0.018 1 77.5 97 LEU A C 1
ATOM 685 O O . LEU A 1 97 ? 23.547 -7.992 0.525 1 77.5 97 LEU A O 1
ATOM 689 N N . ARG A 1 98 ? 24.312 -9.711 -0.64 1 76 98 ARG A N 1
ATOM 690 C CA . ARG A 1 98 ? 25.688 -9.273 -0.479 1 76 98 ARG A CA 1
ATOM 691 C C . ARG A 1 98 ? 25.969 -8.008 -1.281 1 76 98 ARG A C 1
ATOM 693 O O . ARG A 1 98 ? 25.688 -7.957 -2.482 1 76 98 ARG A O 1
ATOM 700 N N . GLY A 1 99 ? 26.391 -6.891 -0.587 1 74.62 99 GLY A N 1
ATOM 701 C CA . GLY A 1 99 ? 26.891 -5.633 -1.107 1 74.62 99 GLY A CA 1
ATOM 702 C C . GLY A 1 99 ? 25.859 -4.523 -1.104 1 74.62 99 GLY A C 1
ATOM 703 O O . GLY A 1 99 ? 24.672 -4.777 -1.295 1 74.62 99 GLY A O 1
ATOM 704 N N . PRO A 1 100 ? 26.25 -3.355 -0.805 1 74.12 100 PRO A N 1
ATOM 705 C CA . PRO A 1 100 ? 25.344 -2.205 -0.691 1 74.12 100 PRO A CA 1
ATOM 706 C C . PRO A 1 100 ? 24.641 -1.88 -2.004 1 74.12 100 PRO A C 1
ATOM 708 O O . PRO A 1 100 ? 23.469 -1.48 -1.998 1 74.12 100 PRO A O 1
ATOM 711 N N . ALA A 1 101 ? 25.359 -2.059 -3.053 1 76.69 101 ALA A N 1
ATOM 712 C CA . ALA A 1 101 ? 24.75 -1.76 -4.348 1 76.69 101 ALA A CA 1
ATOM 713 C C . ALA A 1 101 ? 23.625 -2.732 -4.66 1 76.69 101 ALA A C 1
ATOM 715 O O . ALA A 1 101 ? 22.578 -2.334 -5.195 1 76.69 101 ALA A O 1
ATOM 716 N N . VAL A 1 102 ? 23.828 -3.939 -4.316 1 81.62 102 VAL A N 1
ATOM 717 C CA . VAL A 1 102 ? 22.812 -4.957 -4.539 1 81.62 102 VAL A CA 1
ATOM 718 C C . VAL A 1 102 ? 21.594 -4.676 -3.652 1 81.62 102 VAL A C 1
ATOM 720 O O . VAL A 1 102 ? 20.453 -4.75 -4.109 1 81.62 102 VAL A O 1
ATOM 723 N N . ARG A 1 103 ? 21.875 -4.27 -2.529 1 83 103 ARG A N 1
ATOM 724 C CA . ARG A 1 103 ? 20.797 -3.992 -1.588 1 83 103 ARG A CA 1
ATOM 725 C C . ARG A 1 103 ? 19.969 -2.797 -2.045 1 83 103 ARG A C 1
ATOM 727 O O . ARG A 1 103 ? 18.734 -2.799 -1.912 1 83 103 ARG A O 1
ATOM 734 N N . LEU A 1 104 ? 20.672 -1.852 -2.545 1 82.38 104 LEU A N 1
ATOM 735 C CA . LEU A 1 104 ? 19.969 -0.684 -3.059 1 82.38 104 LEU A CA 1
ATOM 736 C C . LEU A 1 104 ? 19.047 -1.069 -4.219 1 82.38 104 LEU A C 1
ATOM 738 O O . LEU A 1 104 ? 17.906 -0.623 -4.285 1 82.38 104 LEU A O 1
ATOM 742 N N . GLY A 1 105 ? 19.531 -1.88 -5.082 1 86.19 105 GLY A N 1
ATOM 743 C CA . GLY A 1 105 ? 18.734 -2.354 -6.195 1 86.19 105 GLY A CA 1
ATOM 744 C C . GLY A 1 105 ? 17.547 -3.182 -5.762 1 86.19 105 GLY A C 1
ATOM 745 O O . GLY A 1 105 ? 16.438 -3.025 -6.297 1 86.19 105 GLY A O 1
ATOM 746 N N . LEU A 1 106 ? 17.766 -3.965 -4.789 1 89.12 106 LEU A N 1
ATOM 747 C CA . LEU A 1 106 ? 16.688 -4.809 -4.273 1 89.12 106 LEU A CA 1
ATOM 748 C C . LEU A 1 106 ? 15.641 -3.967 -3.553 1 89.12 106 LEU A C 1
ATOM 750 O O . LEU A 1 106 ? 14.445 -4.223 -3.682 1 89.12 106 LEU A O 1
ATOM 754 N N . LEU A 1 107 ? 16.109 -3.053 -2.857 1 88.75 107 LEU A N 1
ATOM 755 C CA . LEU A 1 107 ? 15.18 -2.193 -2.129 1 88.75 107 LEU A CA 1
ATOM 756 C C . LEU A 1 107 ? 14.359 -1.348 -3.092 1 88.75 107 LEU A C 1
ATOM 758 O O . LEU A 1 107 ? 13.156 -1.146 -2.877 1 88.75 107 LEU A O 1
ATOM 762 N N . ALA A 1 108 ? 14.992 -0.86 -4.078 1 88.12 108 ALA A N 1
ATOM 763 C CA . ALA A 1 108 ? 14.273 -0.125 -5.113 1 88.12 108 ALA A CA 1
ATOM 764 C C . ALA A 1 108 ? 13.211 -1.001 -5.766 1 88.12 108 ALA A C 1
ATOM 766 O O . ALA A 1 108 ? 12.078 -0.558 -5.98 1 88.12 108 ALA A O 1
ATOM 767 N N . GLU A 1 109 ? 13.562 -2.162 -6.023 1 90.56 109 GLU A N 1
ATOM 768 C CA . GLU A 1 109 ? 12.625 -3.127 -6.582 1 90.56 109 GLU A CA 1
ATOM 769 C C . GLU A 1 109 ? 11.469 -3.395 -5.617 1 90.56 109 GLU A C 1
ATOM 771 O O . GLU A 1 109 ? 10.305 -3.418 -6.023 1 90.56 109 GLU A O 1
ATOM 776 N N . ALA A 1 110 ? 11.82 -3.553 -4.418 1 91.69 110 ALA A N 1
ATOM 777 C CA . ALA A 1 110 ? 10.82 -3.814 -3.387 1 91.69 110 ALA A CA 1
ATOM 778 C C . ALA A 1 110 ? 9.852 -2.643 -3.25 1 91.69 110 ALA A C 1
ATOM 780 O O . ALA A 1 110 ? 8.656 -2.84 -3.043 1 91.69 110 ALA A O 1
ATOM 781 N N . TYR A 1 111 ? 10.391 -1.483 -3.377 1 90.19 111 TYR A N 1
ATOM 782 C CA . TYR A 1 111 ? 9.562 -0.286 -3.303 1 90.19 111 TYR A CA 1
ATOM 783 C C . TYR A 1 111 ? 8.523 -0.267 -4.422 1 90.19 111 TYR A C 1
ATOM 785 O O . TYR A 1 111 ? 7.34 -0.019 -4.18 1 90.19 111 TYR A O 1
ATOM 793 N N . GLY A 1 112 ? 8.938 -0.511 -5.582 1 88.62 112 GLY A N 1
ATOM 794 C CA . GLY A 1 112 ? 8.023 -0.589 -6.711 1 88.62 112 GLY A CA 1
ATOM 795 C C . GLY A 1 112 ? 7 -1.698 -6.574 1 88.62 112 GLY A C 1
ATOM 796 O O . GLY A 1 112 ? 5.828 -1.515 -6.918 1 88.62 112 GLY A O 1
ATOM 797 N N . GLN A 1 113 ? 7.434 -2.762 -6.07 1 91.62 113 GLN A N 1
ATOM 798 C CA . GLN A 1 113 ? 6.535 -3.893 -5.867 1 91.62 113 GLN A CA 1
ATOM 799 C C . GLN A 1 113 ? 5.484 -3.578 -4.805 1 91.62 113 GLN A C 1
ATOM 801 O O . GLN A 1 113 ? 4.32 -3.955 -4.945 1 91.62 113 GLN A O 1
ATOM 806 N N . LEU A 1 114 ? 5.934 -2.926 -3.799 1 90.62 114 LEU A N 1
ATOM 807 C CA . LEU A 1 114 ? 5.004 -2.557 -2.738 1 90.62 114 LEU A CA 1
ATOM 808 C C . LEU A 1 114 ? 3.904 -1.642 -3.27 1 90.62 114 LEU A C 1
ATOM 810 O O . LEU A 1 114 ? 2.736 -1.786 -2.9 1 90.62 114 LEU A O 1
ATOM 814 N N . ARG A 1 115 ? 4.223 -0.733 -4.078 1 87.12 115 ARG A N 1
ATOM 815 C CA . ARG A 1 115 ? 3.24 0.141 -4.707 1 87.12 115 ARG A CA 1
ATOM 816 C C . ARG A 1 115 ? 2.232 -0.666 -5.52 1 87.12 115 ARG A C 1
ATOM 818 O O . ARG A 1 115 ? 1.025 -0.43 -5.434 1 87.12 115 ARG A O 1
ATOM 825 N N . ARG A 1 116 ? 2.725 -1.518 -6.273 1 87.19 116 ARG A N 1
ATOM 826 C CA . ARG A 1 116 ? 1.859 -2.377 -7.074 1 87.19 116 ARG A CA 1
ATOM 827 C C . ARG A 1 116 ? 0.962 -3.23 -6.184 1 87.19 116 ARG A C 1
ATOM 829 O O . ARG A 1 116 ? -0.223 -3.408 -6.477 1 87.19 116 ARG A O 1
ATOM 836 N N . GLN A 1 117 ? 1.559 -3.76 -5.141 1 90.94 117 GLN A N 1
ATOM 837 C CA . GLN A 1 117 ? 0.817 -4.598 -4.203 1 90.94 117 GLN A CA 1
ATOM 838 C C . GLN A 1 117 ? -0.356 -3.838 -3.592 1 90.94 117 GLN A C 1
ATOM 840 O O . GLN A 1 117 ? -1.442 -4.395 -3.42 1 90.94 117 GLN A O 1
ATOM 845 N N . GLY A 1 118 ? -0.094 -2.654 -3.232 1 87.56 118 GLY A N 1
ATOM 846 C CA . GLY A 1 118 ? -1.181 -1.828 -2.73 1 87.56 118 GLY A CA 1
ATOM 847 C C . GLY A 1 118 ? -2.34 -1.709 -3.701 1 87.56 118 GLY A C 1
ATOM 848 O O . GLY A 1 118 ? -3.502 -1.783 -3.301 1 87.56 118 GLY A O 1
ATOM 849 N N . ARG A 1 119 ? -2.061 -1.572 -4.902 1 84.38 119 ARG A N 1
ATOM 850 C CA . ARG A 1 119 ? -3.088 -1.473 -5.934 1 84.38 119 ARG A CA 1
ATOM 851 C C . ARG A 1 119 ? -3.83 -2.795 -6.098 1 84.38 119 ARG A C 1
ATOM 853 O O . ARG A 1 119 ? -5.047 -2.807 -6.309 1 84.38 119 A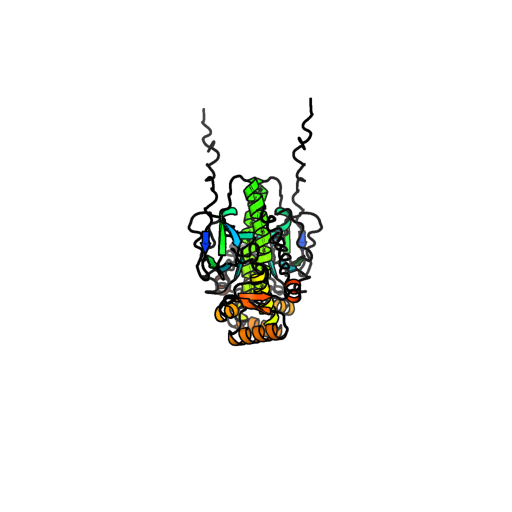RG A O 1
ATOM 860 N N . ASP A 1 120 ? -3.051 -3.799 -6.023 1 88.44 120 ASP A N 1
ATOM 861 C CA . ASP A 1 120 ? -3.68 -5.113 -6.105 1 88.44 120 ASP A CA 1
ATOM 862 C C . ASP A 1 120 ? -4.719 -5.293 -5 1 88.44 120 ASP A C 1
ATOM 864 O O . ASP A 1 120 ? -5.832 -5.762 -5.258 1 88.44 120 ASP A O 1
ATOM 868 N N . VAL A 1 121 ? -4.359 -4.938 -3.867 1 89.25 121 VAL A N 1
ATOM 869 C CA . VAL A 1 121 ? -5.258 -5.074 -2.725 1 89.25 121 VAL A CA 1
ATOM 870 C C . VAL A 1 121 ? -6.492 -4.203 -2.93 1 89.25 121 VAL A C 1
ATOM 872 O O . VAL A 1 121 ? -7.613 -4.629 -2.639 1 89.25 121 VAL A O 1
ATOM 875 N N . GLN A 1 122 ? -6.336 -3.062 -3.408 1 84.69 122 GLN A N 1
ATOM 876 C CA . GLN A 1 122 ? -7.473 -2.182 -3.666 1 84.69 122 GLN A CA 1
ATOM 877 C C . GLN A 1 122 ? -8.414 -2.783 -4.707 1 84.69 122 GLN A C 1
ATOM 879 O O . GLN A 1 122 ? -9.633 -2.693 -4.574 1 84.69 122 GLN A O 1
ATOM 884 N N . ARG A 1 123 ? -7.895 -3.361 -5.699 1 85.56 123 ARG A N 1
ATOM 885 C CA . ARG A 1 123 ? -8.695 -3.975 -6.754 1 85.56 123 ARG A CA 1
ATOM 886 C C . ARG A 1 123 ? -9.5 -5.152 -6.215 1 85.56 123 ARG A C 1
ATOM 888 O O . ARG A 1 123 ? -10.594 -5.445 -6.711 1 85.56 123 ARG A O 1
ATOM 895 N N . LEU A 1 124 ? -8.969 -5.734 -5.223 1 88.69 124 LEU A N 1
ATOM 896 C CA . LEU A 1 124 ? -9.648 -6.883 -4.629 1 88.69 124 LEU A CA 1
ATOM 897 C C . LEU A 1 124 ? -10.797 -6.43 -3.734 1 88.69 124 LEU A C 1
ATOM 899 O O . LEU A 1 124 ? -11.688 -7.223 -3.408 1 88.69 124 LEU A O 1
ATOM 903 N N . ARG A 1 125 ? -10.82 -5.16 -3.367 1 83.44 125 ARG A N 1
ATOM 904 C CA . ARG A 1 125 ? -11.758 -4.75 -2.328 1 83.44 125 ARG A CA 1
ATOM 905 C C . ARG A 1 125 ? -12.672 -3.633 -2.822 1 83.44 125 ARG A C 1
ATOM 907 O O . ARG A 1 125 ? -13.633 -3.26 -2.143 1 83.44 125 ARG A O 1
ATOM 914 N N . ALA A 1 126 ? -12.375 -3.166 -3.928 1 76.88 126 ALA A N 1
ATOM 915 C CA . ALA A 1 126 ? -13.156 -2.027 -4.41 1 76.88 126 ALA A CA 1
ATOM 916 C C . ALA A 1 126 ? -13.906 -2.379 -5.691 1 76.88 126 ALA A C 1
ATOM 918 O O . ALA A 1 126 ? -13.469 -3.236 -6.461 1 76.88 126 ALA A O 1
ATOM 919 N N . GLY A 1 127 ? -15.047 -1.718 -5.871 1 80.62 127 GLY A N 1
ATOM 920 C CA . GLY A 1 127 ? -15.812 -1.893 -7.098 1 80.62 127 GLY A CA 1
ATOM 921 C C . GLY A 1 127 ? -16.797 -3.049 -7.027 1 80.62 127 GLY A C 1
ATOM 922 O O . GLY A 1 127 ? -16.984 -3.641 -5.965 1 80.62 127 GLY A O 1
ATOM 923 N N . PRO A 1 128 ? -17.438 -3.35 -8.219 1 88.75 128 PRO A N 1
ATOM 924 C CA . PRO A 1 128 ? -18.391 -4.465 -8.273 1 88.75 128 PRO A CA 1
ATOM 925 C C . PRO A 1 128 ? -17.734 -5.812 -7.988 1 88.75 128 PRO A C 1
ATOM 927 O O . PRO A 1 128 ? -16.578 -6.039 -8.375 1 88.75 128 PRO A O 1
ATOM 930 N N . VAL A 1 129 ? -18.484 -6.625 -7.387 1 91.19 129 VAL A N 1
ATOM 931 C CA . VAL A 1 129 ? -17.969 -7.91 -6.926 1 91.19 129 VAL A CA 1
ATOM 932 C C . VAL A 1 129 ? -17.406 -8.695 -8.109 1 91.19 129 VAL A C 1
ATOM 934 O O . VAL A 1 129 ? -16.375 -9.359 -7.992 1 91.19 129 VAL A O 1
ATOM 937 N N . ALA A 1 130 ? -18.094 -8.617 -9.219 1 90.75 130 ALA A N 1
ATOM 938 C CA . ALA A 1 130 ? -17.625 -9.344 -10.398 1 90.75 130 ALA A CA 1
ATOM 939 C C . ALA A 1 130 ? -16.219 -8.914 -10.789 1 90.75 130 ALA A C 1
ATOM 941 O O . ALA A 1 130 ? -15.391 -9.75 -11.148 1 90.75 130 ALA A O 1
ATOM 942 N N . ASP A 1 131 ? -15.945 -7.633 -10.68 1 89.25 131 ASP A N 1
ATOM 943 C CA . ASP A 1 131 ? -14.633 -7.102 -11.023 1 89.25 131 ASP A CA 1
ATOM 944 C C . ASP A 1 131 ? -13.586 -7.527 -9.992 1 89.25 131 ASP A C 1
ATOM 946 O O . ASP A 1 131 ? -12.43 -7.793 -10.344 1 89.25 131 ASP A O 1
ATOM 950 N N . ARG A 1 132 ? -13.984 -7.566 -8.781 1 90.94 132 ARG A N 1
ATOM 951 C CA . ARG A 1 132 ? -13.078 -8 -7.727 1 90.94 132 ARG A CA 1
ATOM 952 C C . ARG A 1 132 ? -12.688 -9.461 -7.906 1 90.94 132 ARG A C 1
ATOM 954 O O . ARG A 1 132 ? -11.508 -9.812 -7.777 1 90.94 132 ARG A O 1
ATOM 961 N N . VAL A 1 133 ? -13.641 -10.227 -8.266 1 91.62 133 VAL A N 1
ATOM 962 C CA . VAL A 1 133 ? -13.391 -11.648 -8.5 1 91.62 133 VAL A CA 1
ATOM 963 C C . VAL A 1 133 ? -12.492 -11.812 -9.727 1 91.62 133 VAL A C 1
ATOM 965 O O . VAL A 1 133 ? -11.531 -12.586 -9.695 1 91.62 133 VAL A O 1
ATOM 968 N N . ARG A 1 134 ? -12.75 -11.062 -10.727 1 89 134 ARG A N 1
ATOM 969 C CA . ARG A 1 134 ? -11.938 -11.109 -11.938 1 89 134 ARG A CA 1
ATOM 970 C C . ARG A 1 134 ? -10.492 -10.734 -11.633 1 89 134 ARG A C 1
ATOM 972 O O . ARG A 1 134 ? -9.562 -11.359 -12.141 1 89 134 ARG A O 1
ATOM 979 N N . SER A 1 135 ? -10.336 -9.734 -10.859 1 89.88 135 SER A N 1
ATOM 980 C CA . SER A 1 135 ? -8.992 -9.297 -10.484 1 89.88 135 SER A CA 1
ATOM 981 C C . SER A 1 135 ? -8.242 -10.398 -9.75 1 89.88 135 SER A C 1
ATOM 983 O O . SER A 1 135 ? -7.059 -10.625 -10.016 1 89.88 135 SER A O 1
ATOM 985 N N . LEU A 1 136 ? -8.914 -11.016 -8.828 1 90.31 136 LEU A N 1
ATOM 986 C CA . LEU A 1 136 ? -8.289 -12.102 -8.086 1 90.31 136 LEU A CA 1
ATOM 987 C C . LEU A 1 136 ? -7.906 -13.25 -9.016 1 90.31 136 LEU A C 1
ATOM 989 O O . LEU A 1 136 ? -6.809 -13.797 -8.914 1 90.31 136 LEU A O 1
ATOM 993 N N . LEU A 1 137 ? -8.789 -13.57 -9.906 1 87.31 137 LEU A N 1
ATOM 994 C CA . LEU A 1 137 ? -8.5 -14.617 -10.875 1 87.31 137 LEU A CA 1
ATOM 995 C C . LEU A 1 137 ? -7.305 -14.25 -11.742 1 87.31 137 LEU A C 1
ATOM 997 O O . LEU A 1 137 ? -6.488 -15.117 -12.07 1 87.31 137 LEU A O 1
ATOM 1001 N N . GLY A 1 138 ? -7.242 -13.055 -12.109 1 86.12 138 GLY A N 1
ATOM 1002 C CA . GLY A 1 138 ? -6.09 -12.586 -12.859 1 86.12 138 GLY A CA 1
ATOM 1003 C C . GLY A 1 138 ? -4.777 -12.781 -12.117 1 86.12 138 GLY A C 1
ATOM 1004 O O . GLY A 1 138 ? -3.77 -13.148 -12.719 1 86.12 138 GLY A O 1
ATOM 1005 N N . LEU A 1 139 ? -4.816 -12.516 -10.898 1 87.56 139 LEU A N 1
ATOM 1006 C CA . LEU A 1 139 ? -3.629 -12.719 -10.07 1 87.56 139 LEU A CA 1
ATOM 1007 C C . LEU A 1 139 ? -3.25 -14.195 -10.016 1 87.56 139 LEU A C 1
ATOM 1009 O O . LEU A 1 139 ? -2.068 -14.539 -10.086 1 87.56 139 LEU A O 1
ATOM 1013 N N . LEU A 1 140 ? -4.215 -14.984 -9.898 1 84.56 140 LEU A N 1
ATOM 1014 C CA . LEU A 1 140 ? -3.988 -16.422 -9.852 1 84.56 140 LEU A CA 1
ATOM 1015 C C . LEU A 1 140 ? -3.414 -16.922 -11.18 1 84.56 140 LEU A C 1
ATOM 1017 O O . LEU A 1 140 ? -2.611 -17.859 -11.195 1 84.56 140 LEU A O 1
ATOM 1021 N N . GLY A 1 141 ? -3.836 -16.266 -12.18 1 78.12 141 GLY A N 1
ATOM 1022 C CA . GLY A 1 141 ? -3.383 -16.656 -13.508 1 78.12 141 GLY A CA 1
ATOM 1023 C C . GLY A 1 141 ? -1.937 -16.281 -13.773 1 78.12 141 GLY A C 1
ATOM 1024 O O . GLY A 1 141 ? -1.31 -16.828 -14.688 1 78.12 141 GLY A O 1
ATOM 1025 N N . GLN A 1 142 ? -1.472 -15.234 -13.148 1 72.75 142 GLN A N 1
ATOM 1026 C CA . GLN A 1 142 ? -0.082 -14.828 -13.32 1 72.75 142 GLN A CA 1
ATOM 1027 C C . GLN A 1 142 ? 0.868 -15.797 -12.625 1 72.75 142 GLN A C 1
ATOM 1029 O O . GLN A 1 142 ? 2.084 -15.719 -12.805 1 72.75 142 GLN A O 1
ATOM 1034 N N . SER A 1 143 ? 0.42 -16.594 -11.781 1 61.78 143 SER A N 1
ATOM 1035 C CA . SER A 1 143 ? 1.21 -17.562 -11.039 1 61.78 143 SER A CA 1
ATOM 1036 C C . SER A 1 143 ? 1.385 -18.859 -11.836 1 61.78 143 SER A C 1
ATOM 1038 O O . SER A 1 143 ? 0.495 -19.703 -11.852 1 61.78 143 SER A O 1
ATOM 1040 N N . PRO A 1 144 ? 2.35 -18.781 -12.781 1 51.09 144 PRO A N 1
ATOM 1041 C CA . PRO A 1 144 ? 2.461 -20.078 -13.461 1 51.09 144 PRO A CA 1
ATOM 1042 C C . PRO A 1 144 ? 2.629 -21.234 -12.484 1 51.09 144 PRO A C 1
ATOM 1044 O O . PRO A 1 144 ? 3.24 -21.078 -11.422 1 51.09 144 PRO A O 1
ATOM 1047 N N . ALA A 1 145 ? 1.732 -22.016 -12.305 1 47.56 145 ALA A N 1
ATOM 1048 C CA . ALA A 1 145 ? 1.954 -23.219 -11.5 1 47.56 145 ALA A CA 1
ATOM 1049 C C . ALA A 1 145 ? 3.367 -23.766 -11.695 1 47.56 145 ALA A C 1
ATOM 1051 O O . ALA A 1 145 ? 3.943 -23.625 -12.781 1 47.56 145 ALA A O 1
ATOM 1052 N N . GLY A 1 146 ? 4.133 -23.656 -10.617 1 44.09 146 GLY A N 1
ATOM 1053 C CA . GLY A 1 146 ? 5.465 -24.234 -10.617 1 44.09 146 GLY A CA 1
ATOM 1054 C C . GLY A 1 146 ? 5.738 -25.109 -11.828 1 44.09 146 GLY A C 1
ATOM 1055 O O . GLY A 1 146 ? 6.535 -24.734 -12.695 1 44.09 146 GLY A O 1
ATOM 1056 N N . GLY A 1 147 ? 5.512 -26.406 -11.469 1 38.38 147 GLY A N 1
ATOM 1057 C CA . GLY A 1 147 ? 5.961 -27.625 -12.133 1 38.38 147 GLY A CA 1
ATOM 1058 C C . GLY A 1 147 ? 5.434 -27.75 -13.547 1 38.38 147 GLY A C 1
ATOM 1059 O O . GLY A 1 147 ? 5.309 -28.875 -14.07 1 38.38 147 GLY A O 1
ATOM 1060 N N . ALA A 1 148 ? 4.656 -26.875 -13.977 1 39.53 148 ALA A N 1
ATOM 1061 C CA . ALA A 1 148 ? 4.156 -27.453 -15.227 1 39.53 148 ALA A CA 1
ATOM 1062 C C . ALA A 1 148 ? 5.301 -27.719 -16.203 1 39.53 148 ALA A C 1
ATOM 1064 O O . ALA A 1 148 ? 6.145 -26.859 -16.438 1 39.53 148 ALA A O 1
ATOM 1065 N N . ALA A 1 149 ? 5.551 -28.859 -16.375 1 37.75 149 ALA A N 1
ATOM 1066 C CA . ALA A 1 149 ? 6.32 -29.438 -17.484 1 37.75 149 ALA A CA 1
ATOM 1067 C C . ALA A 1 149 ? 6.133 -28.641 -18.766 1 37.75 149 ALA A C 1
ATOM 1069 O O . ALA A 1 149 ? 5.105 -27.984 -18.953 1 37.75 149 ALA A O 1
ATOM 1070 N N . ALA A 1 150 ? 7.168 -28.359 -19.594 1 41.25 150 ALA A N 1
ATOM 1071 C CA . ALA A 1 150 ? 7.32 -27.781 -20.922 1 41.25 150 ALA A CA 1
ATOM 1072 C C . ALA A 1 150 ? 5.984 -27.719 -21.656 1 41.25 150 ALA A C 1
ATOM 1074 O O . ALA A 1 150 ? 5.82 -26.953 -22.609 1 41.25 150 ALA A O 1
ATOM 1075 N N . GLY A 1 151 ? 4.984 -28.578 -21.219 1 41.56 151 GLY A N 1
ATOM 1076 C CA . GLY A 1 151 ? 3.725 -28.828 -21.906 1 41.56 151 GLY A CA 1
ATOM 1077 C C . GLY A 1 151 ? 2.52 -28.328 -21.125 1 41.56 151 GLY A C 1
ATOM 1078 O O . GLY A 1 151 ? 1.377 -28.578 -21.516 1 41.56 151 GLY A O 1
ATOM 1079 N N . ALA A 1 152 ? 2.637 -27.969 -19.875 1 47.41 152 ALA A N 1
ATOM 1080 C CA . ALA A 1 152 ? 1.438 -27.719 -19.078 1 47.41 152 ALA A CA 1
ATOM 1081 C C . ALA A 1 152 ? 0.831 -26.359 -19.438 1 47.41 152 ALA A C 1
ATOM 1083 O O . ALA A 1 152 ? 1.547 -25.438 -19.828 1 47.41 152 ALA A O 1
ATOM 1084 N N . ASP A 1 153 ? -0.504 -26.297 -19.672 1 53.41 153 ASP A N 1
ATOM 1085 C CA . ASP A 1 153 ? -1.37 -25.203 -20.094 1 53.41 153 ASP A CA 1
ATOM 1086 C C . ASP A 1 153 ? -1.118 -23.953 -19.25 1 53.41 153 ASP A C 1
ATOM 1088 O O . ASP A 1 153 ? -1.417 -23.922 -18.062 1 53.41 153 ASP A O 1
ATOM 1092 N N . ALA A 1 154 ? -0.149 -23.125 -19.641 1 55.56 154 ALA A N 1
ATOM 1093 C CA . ALA A 1 154 ? 0.308 -21.875 -19.031 1 55.56 154 ALA A CA 1
ATOM 1094 C C . ALA A 1 154 ? -0.87 -21.047 -18.531 1 55.56 154 ALA A C 1
ATOM 1096 O O . ALA A 1 154 ? -0.692 -20.141 -17.719 1 55.56 154 ALA A O 1
ATOM 1097 N N . THR A 1 155 ? -2.033 -21.469 -18.922 1 63.22 155 THR A N 1
ATOM 1098 C CA . THR A 1 155 ? -3.174 -20.641 -18.562 1 63.22 155 THR A CA 1
ATOM 1099 C C . THR A 1 155 ? -3.941 -21.266 -17.391 1 63.22 155 THR A C 1
ATOM 1101 O O . THR A 1 155 ? -4.91 -20.672 -16.906 1 63.22 155 THR A O 1
ATOM 1104 N N . ALA A 1 156 ? -3.383 -22.453 -17.016 1 71.12 156 ALA A N 1
ATOM 1105 C CA . ALA A 1 156 ? -4.133 -23.094 -15.93 1 71.12 156 ALA A CA 1
ATOM 1106 C C . ALA A 1 156 ? -3.635 -22.609 -14.562 1 71.12 156 ALA A C 1
ATOM 1108 O O . ALA A 1 156 ? -2.436 -22.391 -14.375 1 71.12 156 ALA A O 1
ATOM 1109 N N . PHE A 1 157 ? -4.547 -22.359 -13.797 1 75.19 157 PHE A N 1
ATOM 1110 C CA . PHE A 1 157 ? -4.195 -21.906 -12.453 1 75.19 157 PHE A CA 1
ATOM 1111 C C . PHE A 1 157 ? -4.988 -22.672 -11.398 1 75.19 157 PHE A C 1
ATOM 1113 O O . PHE A 1 157 ? -6.121 -23.094 -11.656 1 75.19 157 PHE A O 1
ATOM 1120 N N . PRO A 1 158 ? -4.293 -23 -10.328 1 78.75 158 PRO A N 1
ATOM 1121 C CA . PRO A 1 158 ? -5.039 -23.641 -9.25 1 78.75 158 PRO A CA 1
ATOM 1122 C C . PRO A 1 158 ? -6.164 -22.766 -8.703 1 78.75 158 PRO A C 1
ATOM 1124 O O . PRO A 1 158 ? -6.008 -21.547 -8.617 1 78.75 158 PRO A O 1
ATOM 1127 N N . MET A 1 159 ? -7.203 -23.344 -8.461 1 82 159 MET A N 1
ATOM 1128 C CA . MET A 1 159 ? -8.352 -22.625 -7.906 1 82 159 MET A CA 1
ATOM 1129 C C . MET A 1 159 ? -8.469 -22.875 -6.406 1 82 159 MET A C 1
ATOM 1131 O O . MET A 1 159 ? -8.766 -24 -5.977 1 82 159 MET A O 1
ATOM 1135 N N . PRO A 1 160 ? -8.289 -21.875 -5.664 1 84.31 160 PRO A N 1
ATOM 1136 C CA . PRO A 1 160 ? -8.5 -22.031 -4.223 1 84.31 160 PRO A CA 1
ATOM 1137 C C . PRO A 1 160 ? -9.961 -22.281 -3.867 1 84.31 160 PRO A C 1
ATOM 1139 O O . PRO A 1 160 ? -10.844 -22.094 -4.703 1 84.31 160 PRO A O 1
ATOM 1142 N N . PRO A 1 161 ? -10.188 -22.766 -2.621 1 84.62 161 PRO A N 1
ATOM 1143 C CA . PRO A 1 161 ? -11.562 -22.938 -2.158 1 84.62 161 PRO A CA 1
ATOM 1144 C C . PRO A 1 161 ? -12.367 -21.641 -2.211 1 84.62 161 PRO A C 1
ATOM 1146 O O . PRO A 1 161 ? -11.82 -20.562 -1.973 1 84.62 161 PRO A O 1
ATOM 1149 N N . GLN A 1 162 ? -13.617 -21.781 -2.449 1 86.25 162 GLN A N 1
ATOM 1150 C CA . GLN A 1 162 ? -14.5 -20.625 -2.646 1 86.25 162 GLN A CA 1
ATOM 1151 C C . GLN A 1 162 ? -14.539 -19.75 -1.4 1 86.25 162 GLN A C 1
ATOM 1153 O O . GLN A 1 162 ? -14.625 -18.531 -1.503 1 86.25 162 GLN A O 1
ATOM 1158 N N . LYS A 1 163 ? -14.539 -20.391 -0.281 1 87.31 163 LYS A N 1
ATOM 1159 C CA . LYS A 1 163 ? -14.57 -19.641 0.97 1 87.31 163 LYS A CA 1
ATOM 1160 C C . LYS A 1 163 ? -13.367 -18.719 1.088 1 87.31 163 LYS A C 1
ATOM 1162 O O . LYS A 1 163 ? -13.484 -17.594 1.572 1 87.31 163 LYS A O 1
ATOM 1167 N N . LEU A 1 164 ? -12.305 -19.203 0.65 1 86.12 164 LEU A N 1
ATOM 1168 C CA . LEU A 1 164 ? -11.086 -18.422 0.703 1 86.12 164 LEU A CA 1
ATOM 1169 C C . LEU A 1 164 ? -11.141 -17.266 -0.293 1 86.12 164 LEU A C 1
ATOM 1171 O O . LEU A 1 164 ? -10.758 -16.141 0.031 1 86.12 164 LEU A O 1
ATOM 1175 N N . LEU A 1 165 ? -11.617 -17.531 -1.457 1 89.75 165 LEU A N 1
ATOM 1176 C CA . LEU A 1 165 ? -11.781 -16.484 -2.459 1 89.75 165 LEU A CA 1
ATOM 1177 C C . LEU A 1 165 ? -12.695 -15.375 -1.942 1 89.75 165 LEU A C 1
ATOM 1179 O O . LEU A 1 165 ? -12.391 -14.188 -2.096 1 89.75 165 LEU A O 1
ATOM 1183 N N . ALA A 1 166 ? -13.766 -15.844 -1.351 1 91.75 166 ALA A N 1
ATOM 1184 C CA . ALA A 1 166 ? -14.758 -14.914 -0.819 1 91.75 166 ALA A CA 1
ATOM 1185 C C . ALA A 1 166 ? -14.133 -13.984 0.222 1 91.75 166 ALA A C 1
ATOM 1187 O O . ALA A 1 166 ? -14.375 -12.773 0.209 1 91.75 166 ALA A O 1
ATOM 1188 N N . ALA A 1 167 ? -13.344 -14.531 1.064 1 86.88 167 ALA A N 1
ATOM 1189 C CA . ALA A 1 167 ? -12.68 -13.75 2.109 1 86.88 167 ALA A CA 1
ATOM 1190 C C . ALA A 1 167 ? -11.734 -12.711 1.508 1 86.88 167 ALA A C 1
ATOM 1192 O O . ALA A 1 167 ? -11.625 -11.594 2.014 1 86.88 167 ALA A O 1
ATOM 1193 N N . LEU A 1 168 ? -11.133 -13.039 0.459 1 89.81 168 LEU A N 1
ATOM 1194 C CA . LEU A 1 168 ? -10.133 -12.172 -0.156 1 89.81 168 LEU A CA 1
ATOM 1195 C C . LEU A 1 168 ? -10.789 -11.008 -0.879 1 89.81 168 LEU A C 1
ATOM 1197 O O . LEU A 1 168 ? -10.234 -9.906 -0.937 1 89.81 168 LEU A O 1
ATOM 1201 N N . VAL A 1 169 ? -11.953 -11.219 -1.38 1 90.69 169 VAL A N 1
ATOM 1202 C CA . VAL A 1 169 ? -12.602 -10.156 -2.145 1 90.69 169 VAL A CA 1
ATOM 1203 C C . VAL A 1 169 ? -13.734 -9.547 -1.321 1 90.69 169 VAL A C 1
ATOM 1205 O O . VAL A 1 169 ? -14.523 -8.75 -1.835 1 90.69 169 VAL A O 1
ATOM 1208 N N . ASP A 1 170 ? -13.828 -9.938 -0.071 1 86.81 170 ASP A N 1
ATOM 1209 C CA . ASP A 1 170 ? -14.75 -9.375 0.911 1 86.81 170 ASP A CA 1
ATOM 1210 C C . ASP A 1 170 ? -16.203 -9.531 0.454 1 86.81 170 ASP A C 1
ATOM 1212 O O . ASP A 1 170 ? -16.938 -8.547 0.366 1 86.81 170 ASP A O 1
ATOM 1216 N N . THR A 1 171 ? -16.625 -10.703 0.171 1 90.5 171 THR A N 1
ATOM 1217 C CA . THR A 1 171 ? -18 -11.031 -0.195 1 90.5 171 THR A CA 1
ATOM 1218 C C . THR A 1 171 ? -18.375 -12.43 0.298 1 90.5 171 THR A C 1
ATOM 1220 O O . THR A 1 171 ? -17.625 -13.047 1.055 1 90.5 171 THR A O 1
ATOM 1223 N N . SER A 1 172 ? -19.547 -12.836 0.003 1 92.5 172 SER A N 1
ATOM 1224 C CA . SER A 1 172 ? -20 -14.148 0.448 1 92.5 172 SER A CA 1
ATOM 1225 C C . SER A 1 172 ? -19.594 -15.234 -0.541 1 92.5 172 SER A C 1
ATOM 1227 O O . SER A 1 172 ? -19.438 -14.969 -1.735 1 92.5 172 SER A O 1
ATOM 1229 N N . PRO A 1 173 ? -19.375 -16.469 0.033 1 93.06 173 PRO A N 1
ATOM 1230 C CA . PRO A 1 173 ? -19.062 -17.578 -0.86 1 93.06 173 PRO A CA 1
ATOM 1231 C C . PRO A 1 173 ? -20.141 -17.797 -1.92 1 93.06 173 PRO A C 1
ATOM 1233 O O . PRO A 1 173 ? -19.828 -18.172 -3.053 1 93.06 173 PRO A O 1
ATOM 1236 N N . GLU A 1 174 ? -21.328 -17.562 -1.555 1 93.38 174 GLU A N 1
ATOM 1237 C CA . GLU A 1 174 ? -22.438 -17.703 -2.498 1 93.38 174 GLU A CA 1
ATOM 1238 C C . GLU A 1 174 ? -22.297 -16.75 -3.674 1 93.38 174 GLU A C 1
ATOM 1240 O O . GLU A 1 174 ? -22.516 -17.125 -4.824 1 93.38 174 GLU A O 1
ATOM 1245 N N . THR A 1 175 ? -21.969 -15.609 -3.412 1 94.75 175 THR A N 1
ATOM 1246 C CA . THR A 1 175 ? -21.797 -14.602 -4.453 1 94.75 175 THR A CA 1
ATOM 1247 C C . THR A 1 175 ? -20.625 -14.945 -5.359 1 94.75 175 THR A C 1
ATOM 1249 O O . THR A 1 175 ? -20.719 -14.812 -6.582 1 94.75 175 THR A O 1
ATOM 1252 N N . VAL A 1 176 ? -19.562 -15.375 -4.719 1 93.62 176 VAL A N 1
ATOM 1253 C CA . VAL A 1 176 ? -18.391 -15.766 -5.5 1 93.62 176 VAL A CA 1
ATOM 1254 C C . VAL A 1 176 ? -18.766 -16.891 -6.461 1 93.62 176 VAL A C 1
ATOM 1256 O O . VAL A 1 176 ? -18.391 -16.875 -7.633 1 93.62 176 VAL A O 1
ATOM 1259 N N . CYS A 1 177 ? -19.469 -17.828 -5.988 1 92.44 177 CYS A N 1
ATOM 1260 C CA . CYS A 1 177 ? -19.891 -18.938 -6.824 1 92.44 177 CYS A CA 1
ATOM 1261 C C . CYS A 1 177 ? -20.703 -18.453 -8.016 1 92.44 177 CYS A C 1
ATOM 1263 O O . CYS A 1 177 ? -20.516 -18.906 -9.141 1 92.44 177 CYS A O 1
ATOM 1265 N N . ARG A 1 178 ? -21.531 -17.562 -7.719 1 94.62 178 ARG A N 1
ATOM 1266 C CA . ARG A 1 178 ? -22.375 -17.016 -8.773 1 94.62 178 ARG A CA 1
ATOM 1267 C C . ARG A 1 178 ? -21.547 -16.281 -9.82 1 94.62 178 ARG A C 1
ATOM 1269 O O . ARG A 1 178 ? -21.766 -16.438 -11.023 1 94.62 178 ARG A O 1
ATOM 1276 N N . VAL A 1 179 ? -20.688 -15.531 -9.367 1 94.38 179 VAL A N 1
ATOM 1277 C CA . VAL A 1 179 ? -19.828 -14.773 -10.289 1 94.38 179 VAL A CA 1
ATOM 1278 C C . VAL A 1 179 ? -18.969 -15.734 -11.102 1 94.38 179 VAL A C 1
ATOM 1280 O O . VAL A 1 179 ? -18.812 -15.555 -12.312 1 94.38 179 VAL A O 1
ATOM 1283 N N . LEU A 1 180 ? -18.453 -16.734 -10.461 1 91.06 180 LEU A N 1
ATOM 1284 C CA . LEU A 1 180 ? -17.656 -17.734 -11.164 1 91.06 180 LEU A CA 1
ATOM 1285 C C . LEU A 1 180 ? -18.484 -18.438 -12.227 1 91.06 180 LEU A C 1
ATOM 1287 O O . LEU A 1 180 ? -18 -18.703 -13.336 1 91.06 180 LEU A O 1
ATOM 1291 N N . ALA A 1 181 ? -19.672 -18.734 -11.875 1 91.62 181 ALA A N 1
ATOM 1292 C CA . ALA A 1 181 ? -20.562 -19.359 -12.836 1 91.62 181 ALA A CA 1
ATOM 1293 C C . ALA A 1 181 ? -20.812 -18.438 -14.031 1 91.62 181 ALA A C 1
ATOM 1295 O O . ALA A 1 181 ? -20.797 -18.891 -15.18 1 91.62 181 ALA A O 1
ATOM 1296 N N . GLN A 1 182 ? -21 -17.266 -13.727 1 92.81 182 GLN A N 1
ATOM 1297 C CA . GLN A 1 182 ? -21.219 -16.281 -14.781 1 92.81 182 GLN A CA 1
ATOM 1298 C C . GLN A 1 182 ? -20 -16.156 -15.695 1 92.81 182 GLN A C 1
ATOM 1300 O O . GLN A 1 182 ? -20.156 -16.047 -16.922 1 92.81 182 GLN A O 1
ATOM 1305 N N . LEU A 1 183 ? -18.906 -16.172 -15.133 1 89.19 183 LEU A N 1
ATOM 1306 C CA . LEU A 1 183 ? -17.672 -16.078 -15.906 1 89.19 183 LEU A CA 1
ATOM 1307 C C . LEU A 1 183 ? -17.484 -17.312 -16.781 1 89.19 183 LEU A C 1
ATOM 1309 O O . LEU A 1 183 ? -16.984 -17.203 -17.906 1 89.19 183 LEU A O 1
ATOM 1313 N N . ARG A 1 184 ? -17.828 -18.422 -16.297 1 88.44 184 ARG A N 1
ATOM 1314 C CA . ARG A 1 184 ? -17.781 -19.656 -17.078 1 88.44 184 ARG A CA 1
ATOM 1315 C C . ARG A 1 184 ? -18.766 -19.625 -18.234 1 88.44 184 ARG A C 1
ATOM 1317 O O . ARG A 1 184 ? -18.422 -20 -19.359 1 88.44 184 ARG A O 1
ATOM 1324 N N . ASP A 1 185 ? -19.906 -19.141 -17.906 1 90.5 185 ASP A N 1
ATOM 1325 C CA . ASP A 1 185 ? -20.938 -19.047 -18.922 1 90.5 185 ASP A CA 1
ATOM 1326 C C . ASP A 1 185 ? -20.516 -18.094 -20.047 1 90.5 185 ASP A C 1
ATOM 1328 O O . ASP A 1 185 ? -20.812 -18.312 -21.219 1 90.5 185 ASP A O 1
ATOM 1332 N N . ALA A 1 186 ? -19.797 -17.094 -19.641 1 87.88 186 ALA A N 1
ATOM 1333 C CA . ALA A 1 186 ? -19.344 -16.078 -20.609 1 87.88 186 ALA A CA 1
ATOM 1334 C C . ALA A 1 186 ? -18.094 -16.562 -21.344 1 87.88 186 ALA A C 1
ATOM 1336 O O . ALA A 1 186 ? -17.594 -15.883 -22.234 1 87.88 186 ALA A O 1
ATOM 1337 N N . GLY A 1 187 ? -17.562 -17.688 -20.875 1 84.88 187 GLY A N 1
ATOM 1338 C CA . GLY A 1 187 ? -16.406 -18.266 -21.531 1 84.88 187 GLY A CA 1
ATOM 1339 C C . GLY A 1 187 ? -15.094 -17.641 -21.094 1 84.88 187 GLY A C 1
ATOM 1340 O O . GLY A 1 187 ? -14.086 -17.719 -21.797 1 84.88 187 GLY A O 1
ATOM 1341 N N . GLU A 1 188 ? -15.062 -17 -20.047 1 85.44 188 GLU A N 1
ATOM 1342 C CA . GLU A 1 188 ? -13.844 -16.359 -19.562 1 85.44 188 GLU A CA 1
ATOM 1343 C C . GLU A 1 188 ? -12.945 -17.344 -18.828 1 85.44 188 GLU A C 1
ATOM 1345 O O . GLU A 1 188 ? -11.719 -17.234 -18.891 1 85.44 188 GLU A O 1
ATOM 1350 N N . ILE A 1 189 ? -13.633 -18.266 -18.141 1 85.38 189 ILE A N 1
ATOM 1351 C CA . ILE A 1 189 ? -12.867 -19.297 -17.469 1 85.38 189 ILE A CA 1
ATOM 1352 C C . ILE A 1 189 ? -13.477 -20.672 -17.766 1 85.38 189 ILE A C 1
ATOM 1354 O O . ILE A 1 189 ? -14.68 -20.781 -18.047 1 85.38 189 ILE A O 1
ATOM 1358 N N . ARG A 1 190 ? -12.648 -21.625 -17.75 1 84.75 190 ARG A N 1
ATOM 1359 C CA . ARG A 1 190 ? -13.047 -23.016 -17.984 1 84.75 190 ARG A CA 1
ATOM 1360 C C . ARG A 1 190 ? -12.383 -23.953 -16.969 1 84.75 190 ARG A C 1
ATOM 1362 O O . ARG A 1 190 ? -11.344 -23.609 -16.391 1 84.75 190 ARG A O 1
ATOM 1369 N N . HIS A 1 191 ? -13.102 -25.047 -16.797 1 80.12 191 HIS A N 1
ATOM 1370 C CA . HIS A 1 191 ? -12.492 -26.078 -15.961 1 80.12 191 HIS A CA 1
ATOM 1371 C C . HIS A 1 191 ? -11.289 -26.703 -16.641 1 80.12 191 HIS A C 1
ATOM 1373 O O . HIS A 1 191 ? -11.289 -26.891 -17.859 1 80.12 191 HIS A O 1
ATOM 1379 N N . ALA A 1 192 ? -10.328 -26.906 -15.844 1 74.75 192 ALA A N 1
ATOM 1380 C CA . ALA A 1 192 ? -9.156 -27.625 -16.312 1 74.75 192 ALA A CA 1
ATOM 1381 C C . ALA A 1 192 ? -8.93 -28.906 -15.5 1 74.75 192 ALA A C 1
ATOM 1383 O O . ALA A 1 192 ? -9.727 -29.219 -14.609 1 74.75 192 ALA A O 1
ATOM 1384 N N . ALA A 1 193 ? -7.953 -29.625 -15.977 1 69.56 193 ALA A N 1
ATOM 1385 C CA . ALA A 1 193 ? -7.656 -30.891 -15.297 1 69.56 193 ALA A CA 1
ATOM 1386 C C . ALA A 1 193 ? -7.195 -30.641 -13.867 1 69.56 193 ALA A C 1
ATOM 1388 O O . ALA A 1 193 ? -6.711 -29.562 -13.539 1 69.56 193 ALA A O 1
ATOM 1389 N N . SER A 1 194 ? -7.465 -31.641 -13.016 1 67.38 194 SER A N 1
ATOM 1390 C CA . SER A 1 194 ? -6.926 -31.75 -11.664 1 67.38 194 SER A CA 1
ATOM 1391 C C . SER A 1 194 ? -7.426 -30.609 -10.781 1 67.38 194 SER A C 1
ATOM 1393 O O . SER A 1 194 ? -6.672 -30.062 -9.969 1 67.38 194 SER A O 1
ATOM 1395 N N . GLY A 1 195 ? -8.609 -30.156 -11.078 1 67.56 195 GLY A N 1
ATOM 1396 C CA . GLY A 1 195 ? -9.219 -29.172 -10.203 1 67.56 195 GLY A CA 1
ATOM 1397 C C . GLY A 1 195 ? -8.773 -27.75 -10.508 1 67.56 195 GLY A C 1
ATOM 1398 O O . GLY A 1 195 ? -9.031 -26.844 -9.719 1 67.56 195 GLY A O 1
ATOM 1399 N N . ARG A 1 196 ? -8.133 -27.703 -11.664 1 73.88 196 ARG A N 1
ATOM 1400 C CA . ARG A 1 196 ? -7.652 -26.391 -12.078 1 73.88 196 ARG A CA 1
ATOM 1401 C C . ARG A 1 196 ? -8.648 -25.703 -13.008 1 73.88 196 ARG A C 1
ATOM 1403 O O . ARG A 1 196 ? -9.617 -26.328 -13.461 1 73.88 196 ARG A O 1
ATOM 1410 N N . SER A 1 197 ? -8.422 -24.391 -13.008 1 78.5 197 SER A N 1
ATOM 1411 C CA . SER A 1 197 ? -9.18 -23.594 -13.969 1 78.5 197 SER A CA 1
ATOM 1412 C C . SER A 1 197 ? -8.258 -22.906 -14.969 1 78.5 197 SER A C 1
ATOM 1414 O O . SER A 1 197 ? -7.051 -22.812 -14.742 1 78.5 197 SER A O 1
ATOM 1416 N N . ARG A 1 198 ? -8.844 -22.656 -16.109 1 77.12 198 ARG A N 1
ATOM 1417 C CA . ARG A 1 198 ? -8.047 -21.984 -17.141 1 77.12 198 ARG A CA 1
ATOM 1418 C C . ARG A 1 198 ? -8.805 -20.781 -17.703 1 77.12 198 ARG A C 1
ATOM 1420 O O . ARG A 1 198 ? -10.023 -20.812 -17.844 1 77.12 198 ARG A O 1
ATOM 1427 N N . PHE A 1 199 ? -7.988 -19.75 -17.906 1 74.56 199 PHE A N 1
ATOM 1428 C CA . PHE A 1 199 ? -8.555 -18.625 -18.625 1 74.56 199 PHE A CA 1
ATOM 1429 C C . PHE A 1 199 ? -8.625 -18.906 -20.125 1 74.56 199 PHE A C 1
ATOM 1431 O O . PHE A 1 199 ? -7.73 -19.562 -20.672 1 74.56 199 PHE A O 1
ATOM 1438 N N . THR A 1 200 ? -9.695 -18.328 -20.625 1 72.44 200 THR A N 1
ATOM 1439 C CA . THR A 1 200 ? -9.664 -18.266 -22.078 1 72.44 200 THR A CA 1
ATOM 1440 C C . THR A 1 200 ? -8.68 -17.203 -22.562 1 72.44 200 THR A C 1
ATOM 1442 O O . THR A 1 200 ? -8.289 -16.328 -21.797 1 72.44 200 THR A O 1
ATOM 1445 N N . ALA A 1 201 ? -8.211 -17.359 -23.75 1 66.44 201 ALA A N 1
ATOM 1446 C CA . ALA A 1 201 ? -7.227 -16.438 -24.297 1 66.44 201 ALA A CA 1
ATOM 1447 C C . ALA A 1 201 ? -7.691 -14.984 -24.172 1 66.44 201 ALA A C 1
ATOM 1449 O O . ALA A 1 201 ? -6.91 -14.109 -23.797 1 66.44 201 ALA A O 1
ATOM 1450 N N . ALA A 1 202 ? -8.938 -14.844 -24.484 1 67 202 ALA A N 1
ATOM 1451 C CA . ALA A 1 202 ? -9.484 -13.492 -24.453 1 67 202 ALA A CA 1
ATOM 1452 C C . ALA A 1 202 ? -9.516 -12.953 -23.016 1 67 202 ALA A C 1
ATOM 1454 O O . ALA A 1 202 ? -9.172 -11.797 -22.781 1 67 202 ALA A O 1
ATOM 1455 N N . ALA A 1 203 ? -9.844 -13.859 -22.156 1 69.75 203 ALA A N 1
ATOM 1456 C CA . ALA A 1 203 ? -9.945 -13.445 -20.75 1 69.75 203 ALA A CA 1
ATOM 1457 C C . ALA A 1 203 ? -8.57 -13.172 -20.156 1 69.75 203 ALA A C 1
ATOM 1459 O O . ALA A 1 203 ? -8.398 -12.25 -19.359 1 69.75 203 ALA A O 1
ATOM 1460 N N . ALA A 1 204 ? -7.648 -13.922 -20.625 1 66.62 204 ALA A N 1
ATOM 1461 C CA . ALA A 1 204 ? -6.285 -13.75 -20.141 1 66.62 204 ALA A CA 1
ATOM 1462 C C . ALA A 1 204 ? -5.742 -12.367 -20.484 1 66.62 204 ALA A C 1
ATOM 1464 O O . ALA A 1 204 ? -5.105 -11.711 -19.656 1 66.62 204 ALA A O 1
ATOM 1465 N N . VAL A 1 205 ? -6.082 -11.984 -21.641 1 64.44 205 VAL A N 1
ATOM 1466 C CA . VAL A 1 205 ? -5.621 -10.68 -22.125 1 64.44 205 VAL A CA 1
ATOM 1467 C C . VAL A 1 205 ? -6.289 -9.57 -21.312 1 64.44 205 VAL A C 1
ATOM 1469 O O . VAL A 1 205 ? -5.625 -8.633 -20.859 1 64.44 205 VAL A O 1
ATOM 1472 N N . SER A 1 206 ? -7.559 -9.797 -21.141 1 68.44 206 SER A N 1
ATOM 1473 C CA . SER A 1 206 ? -8.312 -8.758 -20.453 1 68.44 206 SER A CA 1
ATOM 1474 C C . SER A 1 206 ? -7.852 -8.617 -19 1 68.44 206 SER A C 1
ATOM 1476 O O . SER A 1 206 ? -7.91 -7.527 -18.422 1 68.44 206 SER A O 1
ATOM 1478 N N . LEU A 1 207 ? -7.359 -9.68 -18.531 1 65.75 207 LEU A N 1
ATOM 1479 C CA . LEU A 1 207 ? -6.988 -9.688 -17.125 1 65.75 207 LEU A CA 1
ATOM 1480 C C . LEU A 1 207 ? -5.484 -9.484 -16.953 1 65.75 207 LEU A C 1
ATOM 1482 O O . LEU A 1 207 ? -4.973 -9.492 -15.836 1 65.75 207 LEU A O 1
ATOM 1486 N N . GLY A 1 208 ? -4.82 -9.25 -18.109 1 61.66 208 GLY A N 1
ATOM 1487 C CA . GLY A 1 208 ? -3.389 -8.992 -18.078 1 61.66 208 GLY A CA 1
ATOM 1488 C C . GLY A 1 208 ? -2.566 -10.234 -17.797 1 61.66 208 GLY A C 1
ATOM 1489 O O . GLY A 1 208 ? -1.467 -10.148 -17.25 1 61.66 208 GLY A O 1
ATOM 1490 N N . VAL A 1 209 ? -3.131 -11.383 -18 1 59.41 209 VAL A N 1
ATOM 1491 C CA . VAL A 1 209 ? -2.418 -12.641 -17.828 1 59.41 209 VAL A CA 1
ATOM 1492 C C . VAL A 1 209 ? -1.702 -13.016 -19.125 1 59.41 209 VAL A C 1
ATOM 1494 O O . VAL A 1 209 ? -2.287 -12.945 -20.203 1 59.41 209 VAL A O 1
ATOM 1497 N N . PRO A 1 210 ? -0.364 -13.039 -19.062 1 54.5 210 PRO A N 1
ATOM 1498 C CA . PRO A 1 210 ? 0.336 -13.375 -20.297 1 54.5 210 PRO A CA 1
ATOM 1499 C C . PRO A 1 210 ? -0.185 -14.664 -20.938 1 54.5 210 PRO A C 1
ATOM 1501 O O . PRO A 1 210 ? -0.612 -15.578 -20.234 1 54.5 210 PRO A O 1
ATOM 1504 N N . PRO A 1 211 ? -0.417 -14.516 -22.25 1 52.12 211 PRO A N 1
ATOM 1505 C CA . PRO A 1 211 ? -0.875 -15.719 -22.953 1 52.12 211 PRO A CA 1
ATOM 1506 C C . PRO A 1 211 ? 0.09 -16.891 -22.797 1 52.12 211 PRO A C 1
ATOM 1508 O O . PRO A 1 211 ? 1.281 -16.688 -22.547 1 52.12 211 PRO A O 1
ATOM 1511 N N . ALA A 1 212 ? -0.413 -18.078 -22.547 1 49.88 212 ALA A N 1
ATOM 1512 C CA . ALA A 1 212 ? 0.419 -19.281 -22.516 1 49.88 212 ALA A CA 1
ATOM 1513 C C . ALA A 1 212 ? 1.379 -19.312 -23.703 1 49.88 212 ALA A C 1
ATOM 1515 O O . ALA A 1 212 ? 1.023 -18.906 -24.812 1 49.88 212 ALA A O 1
ATOM 1516 N N . PRO A 1 213 ? 2.623 -19.312 -23.328 1 46.59 213 PRO A N 1
ATOM 1517 C CA . PRO A 1 213 ? 3.457 -19.5 -24.531 1 46.59 213 PRO A CA 1
ATOM 1518 C C . PRO A 1 213 ? 2.926 -20.594 -25.453 1 46.59 213 PRO A C 1
ATOM 1520 O O . PRO A 1 213 ? 2.242 -21.516 -25 1 46.59 213 PRO A O 1
ATOM 1523 N N . PRO A 1 214 ? 2.809 -20.219 -26.703 1 44.31 214 PRO A N 1
ATOM 1524 C CA . PRO A 1 214 ? 2.363 -21.234 -27.641 1 44.31 214 PRO A CA 1
ATOM 1525 C C . PRO A 1 214 ? 2.986 -22.609 -27.359 1 44.31 214 PRO A C 1
ATOM 1527 O O . PRO A 1 214 ? 4.121 -22.688 -26.891 1 44.31 214 PRO A O 1
ATOM 1530 N N . ALA A 1 215 ? 2.17 -23.594 -27.062 1 41.59 215 ALA A N 1
ATOM 1531 C CA . ALA A 1 215 ? 2.639 -24.953 -26.875 1 41.59 215 ALA A CA 1
ATOM 1532 C C . ALA A 1 215 ? 3.787 -25.281 -27.828 1 41.59 215 ALA A C 1
ATOM 1534 O O . ALA A 1 215 ? 3.734 -24.938 -29.016 1 41.59 215 ALA A O 1
ATOM 1535 N N . ALA A 1 216 ? 4.961 -25.391 -27.328 1 42.88 216 ALA A N 1
ATOM 1536 C CA . ALA A 1 216 ? 6.012 -25.906 -28.219 1 42.88 216 ALA A CA 1
ATOM 1537 C C . ALA A 1 216 ? 5.496 -27.062 -29.062 1 42.88 216 ALA A C 1
ATOM 1539 O O . ALA A 1 216 ? 4.828 -27.969 -28.562 1 42.88 216 ALA A O 1
ATOM 1540 N N . ARG A 1 217 ? 5.285 -26.828 -30.328 1 41.97 217 ARG A N 1
ATOM 1541 C CA . ARG A 1 217 ? 5.012 -27.938 -31.25 1 41.97 217 ARG A CA 1
ATOM 1542 C C . ARG A 1 217 ? 5.906 -29.141 -30.938 1 41.97 217 ARG A C 1
ATOM 1544 O O . ARG A 1 217 ? 7.133 -29 -30.891 1 41.97 217 ARG A O 1
ATOM 1551 N N . ARG A 1 218 ? 5.441 -30.047 -30.047 1 43.44 218 ARG A N 1
ATOM 1552 C CA . ARG A 1 218 ? 6.172 -31.297 -29.953 1 43.44 218 ARG A CA 1
ATOM 1553 C C . ARG A 1 218 ? 6.719 -31.719 -31.328 1 43.44 218 ARG A C 1
ATOM 1555 O O . ARG A 1 218 ? 5.984 -31.734 -32.312 1 43.44 218 ARG A O 1
ATOM 1562 N N . PRO A 1 219 ? 8.031 -31.609 -31.438 1 43.94 219 PRO A N 1
ATOM 1563 C CA . PRO A 1 219 ? 8.508 -32.156 -32.719 1 43.94 219 PRO A CA 1
ATOM 1564 C C . PRO A 1 219 ? 7.836 -33.469 -33.094 1 43.94 219 PRO A C 1
ATOM 1566 O O . PRO A 1 219 ? 7.473 -34.25 -32.219 1 43.94 219 PRO A O 1
ATOM 1569 N N . ALA A 1 220 ? 7.035 -33.531 -34.156 1 42.53 220 ALA A N 1
ATOM 1570 C CA . ALA A 1 220 ? 6.465 -34.75 -34.75 1 42.53 220 ALA A CA 1
ATOM 1571 C C . ALA A 1 220 ? 7.457 -35.906 -34.719 1 42.53 220 ALA A C 1
ATOM 1573 O O . ALA A 1 220 ? 8.539 -35.812 -35.312 1 42.53 220 ALA A O 1
ATOM 1574 N N . ASN A 1 221 ? 7.586 -36.5 -33.594 1 35.28 221 ASN A N 1
ATOM 1575 C CA . ASN A 1 221 ? 8.359 -37.75 -33.562 1 35.28 221 ASN A CA 1
ATOM 1576 C C . ASN A 1 221 ? 8.188 -38.531 -34.844 1 35.28 221 ASN A C 1
ATOM 1578 O O . ASN A 1 221 ? 7.094 -38.594 -35.406 1 35.28 221 ASN A O 1
ATOM 1582 N N . ALA A 1 222 ? 9.383 -38.812 -35.531 1 41.47 222 ALA A N 1
ATOM 1583 C CA . ALA A 1 222 ? 9.68 -39.719 -36.656 1 41.47 222 ALA A CA 1
ATOM 1584 C C . ALA A 1 222 ? 9.016 -41.062 -36.469 1 41.47 222 ALA A C 1
ATOM 1586 O O . ALA A 1 222 ? 9.578 -41.938 -35.812 1 41.47 222 ALA A O 1
ATOM 1587 N N . ASP A 1 223 ? 7.711 -41.062 -35.906 1 32.47 223 ASP A N 1
ATOM 1588 C CA . ASP A 1 223 ? 7.043 -42.312 -35.656 1 32.47 223 ASP A CA 1
ATOM 1589 C C . ASP A 1 223 ? 7.395 -43.344 -36.75 1 32.47 223 ASP A C 1
ATOM 1591 O O . ASP A 1 223 ? 7.496 -44.531 -36.469 1 32.47 223 ASP A O 1
ATOM 1595 N N . GLY A 1 224 ? 7.008 -42.938 -38.031 1 35.47 224 GLY A N 1
ATOM 1596 C CA . GLY A 1 224 ? 6.492 -44 -38.875 1 35.47 224 GLY A CA 1
ATOM 1597 C C . GLY A 1 224 ? 7.582 -44.875 -39.469 1 35.47 224 GLY A C 1
ATOM 1598 O O . GLY A 1 224 ? 7.328 -45.688 -40.375 1 35.47 224 GLY A O 1
ATOM 1599 N N . ALA A 1 225 ? 8.852 -44.188 -39.594 1 41.56 225 ALA A N 1
ATOM 1600 C CA . ALA A 1 225 ? 9.5 -45.094 -40.531 1 41.56 225 ALA A CA 1
ATOM 1601 C C . ALA A 1 225 ? 9.727 -46.469 -39.938 1 41.56 225 ALA A C 1
ATOM 1603 O O . ALA A 1 225 ? 10.578 -46.656 -39.062 1 41.56 225 ALA A O 1
ATOM 1604 N N . ARG A 1 226 ? 8.602 -47.219 -39.625 1 38.84 226 ARG A N 1
ATOM 1605 C CA . ARG A 1 226 ? 8.664 -48.625 -39.25 1 38.84 226 ARG A CA 1
ATOM 1606 C C . ARG A 1 226 ? 9.672 -49.375 -40.125 1 38.84 226 ARG A C 1
ATOM 1608 O O . ARG A 1 226 ? 9.641 -49.25 -41.344 1 38.84 226 ARG A O 1
ATOM 1615 N N . PRO A 1 227 ? 10.891 -49.594 -39.531 1 47.22 227 PRO A N 1
ATOM 1616 C CA . PRO A 1 227 ? 11.883 -50.312 -40.344 1 47.22 227 PRO A CA 1
ATOM 1617 C C . PRO A 1 227 ? 11.266 -51.438 -41.188 1 47.22 227 PRO A C 1
ATOM 1619 O O . PRO A 1 227 ? 10.242 -52 -40.812 1 47.22 227 PRO A O 1
ATOM 1622 N N . PRO A 1 228 ? 11.219 -51.094 -42.562 1 44.75 228 PRO A N 1
ATOM 1623 C CA . PRO A 1 228 ? 10.609 -52.094 -43.438 1 44.75 228 PRO A CA 1
ATOM 1624 C C . PRO A 1 228 ? 10.891 -53.531 -43 1 44.75 228 PRO A C 1
ATOM 1626 O O . PRO A 1 228 ? 11.914 -53.781 -42.344 1 44.75 228 PRO A O 1
ATOM 1629 N N . ALA A 1 229 ? 9.883 -54.25 -42.594 1 43.91 229 ALA A N 1
ATOM 1630 C CA . ALA A 1 229 ? 9.867 -55.656 -42.188 1 43.91 229 ALA A CA 1
ATOM 1631 C C . ALA A 1 229 ? 10.859 -56.469 -43.031 1 43.91 229 ALA A C 1
ATOM 1633 O O . ALA A 1 229 ? 10.914 -56.344 -44.25 1 43.91 229 ALA A O 1
ATOM 1634 N N . GLY A 1 230 ? 12.078 -56.656 -42.469 1 38.28 230 GLY A N 1
ATOM 1635 C CA . GLY A 1 230 ? 13.016 -57.594 -43.094 1 38.28 230 GLY A CA 1
ATOM 1636 C C . GLY A 1 230 ? 12.344 -58.75 -43.812 1 38.28 230 GLY A C 1
ATOM 1637 O O . GLY A 1 230 ? 11.484 -59.406 -43.219 1 38.28 230 GLY A O 1
ATOM 1638 N N . ALA A 1 231 ? 12.234 -58.594 -45.25 1 30.08 231 ALA A N 1
ATOM 1639 C CA . ALA A 1 231 ? 12.125 -59.875 -45.938 1 30.08 231 ALA A CA 1
ATOM 1640 C C . ALA A 1 231 ? 13.289 -60.781 -45.594 1 30.08 231 ALA A C 1
ATOM 1642 O O . ALA A 1 231 ? 14.43 -60.344 -45.438 1 30.08 231 ALA A O 1
ATOM 1643 N N . MET B 1 1 ? 48.094 -3.428 -29.344 1 29.45 1 MET B N 1
ATOM 1644 C CA . MET B 1 1 ? 47.906 -2.754 -28.062 1 29.45 1 MET B CA 1
ATOM 1645 C C . MET B 1 1 ? 46.438 -2.375 -27.875 1 29.45 1 MET B C 1
ATOM 1647 O O . MET B 1 1 ? 45.938 -1.4 -28.453 1 29.45 1 MET B O 1
ATOM 1651 N N . THR B 1 2 ? 45.469 -3.225 -27.828 1 33.25 2 THR B N 1
ATOM 1652 C CA . THR B 1 2 ? 44 -3.088 -27.938 1 33.25 2 THR B CA 1
ATOM 1653 C C . THR B 1 2 ? 43.438 -2.383 -26.719 1 33.25 2 THR B C 1
ATOM 1655 O O . THR B 1 2 ? 43.594 -2.852 -25.594 1 33.25 2 THR B O 1
ATOM 1658 N N . THR B 1 3 ? 43.344 -0.96 -26.719 1 31.42 3 THR B N 1
ATOM 1659 C CA . THR B 1 3 ? 42.844 -0.056 -25.703 1 31.42 3 THR B CA 1
ATOM 1660 C C . THR B 1 3 ? 41.469 -0.504 -25.234 1 31.42 3 THR B C 1
ATOM 1662 O O . THR B 1 3 ? 40.594 -0.795 -26.047 1 31.42 3 THR B O 1
ATOM 1665 N N . ASN B 1 4 ? 41.375 -1.174 -24.078 1 31.7 4 ASN B N 1
ATOM 1666 C CA . ASN B 1 4 ? 40.156 -1.659 -23.469 1 31.7 4 ASN B CA 1
ATOM 1667 C C . ASN B 1 4 ? 39.156 -0.522 -23.203 1 31.7 4 ASN B C 1
ATOM 1669 O O . ASN B 1 4 ? 39.438 0.35 -22.375 1 31.7 4 ASN B O 1
ATOM 1673 N N . PRO B 1 5 ? 38.375 0.039 -24.125 1 34.66 5 PRO B N 1
ATOM 1674 C CA . PRO B 1 5 ? 37.562 1.252 -24.078 1 34.66 5 PRO B CA 1
ATOM 1675 C C . PRO B 1 5 ? 36.594 1.247 -22.906 1 34.66 5 PRO B C 1
ATOM 1677 O O . PRO B 1 5 ? 35.844 2.211 -22.719 1 34.66 5 PRO B O 1
ATOM 1680 N N . LEU B 1 6 ? 36.312 0.147 -22.328 1 32.91 6 LEU B N 1
ATOM 1681 C CA . LEU B 1 6 ? 35.156 0.188 -21.453 1 32.91 6 LEU B CA 1
ATOM 1682 C C . LEU B 1 6 ? 35.469 0.946 -20.172 1 32.91 6 LEU B C 1
ATOM 1684 O O . LEU B 1 6 ? 34.781 0.749 -19.141 1 32.91 6 LEU B O 1
ATOM 1688 N N . ARG B 1 7 ? 36.469 1.672 -20.031 1 33.22 7 ARG B N 1
ATOM 1689 C CA . ARG B 1 7 ? 36.719 2.463 -18.828 1 33.22 7 ARG B CA 1
ATOM 1690 C C . ARG B 1 7 ? 35.594 3.498 -18.641 1 33.22 7 ARG B C 1
ATOM 1692 O O . ARG B 1 7 ? 35.75 4.648 -19.047 1 33.22 7 ARG B O 1
ATOM 1699 N N . GLY B 1 8 ? 34.375 3.359 -19.125 1 35.75 8 GLY B N 1
ATOM 1700 C CA . GLY B 1 8 ? 33.531 4.523 -18.891 1 35.75 8 GLY B CA 1
ATOM 1701 C C . GLY B 1 8 ? 33.562 5.016 -17.453 1 35.75 8 GLY B C 1
ATOM 1702 O O . GLY B 1 8 ? 33.625 4.215 -16.531 1 35.75 8 GLY B O 1
ATOM 1703 N N . GLY B 1 9 ? 34.188 6.102 -17.203 1 35.31 9 GLY B N 1
ATOM 1704 C CA . GLY B 1 9 ? 34.219 6.785 -15.914 1 35.31 9 GLY B CA 1
ATOM 1705 C C . GLY B 1 9 ? 32.906 6.734 -15.172 1 35.31 9 GLY B C 1
ATOM 1706 O O . GLY B 1 9 ? 31.875 6.355 -15.742 1 35.31 9 GLY B O 1
ATOM 1707 N N . PRO B 1 10 ? 33 6.738 -13.898 1 37.78 10 PRO B N 1
ATOM 1708 C CA . PRO B 1 10 ? 31.766 6.727 -13.094 1 37.78 10 PRO B CA 1
ATOM 1709 C C . PRO B 1 10 ? 30.703 7.684 -13.625 1 37.78 10 PRO B C 1
ATOM 1711 O O . PRO B 1 10 ? 31.016 8.797 -14.047 1 37.78 10 PRO B O 1
ATOM 1714 N N . ARG B 1 11 ? 29.906 7.359 -14.562 1 37.72 11 ARG B N 1
ATOM 1715 C CA . ARG B 1 11 ? 28.844 8.25 -15.016 1 37.72 11 ARG B CA 1
ATOM 1716 C C . ARG B 1 11 ? 28.422 9.211 -13.906 1 37.72 11 ARG B C 1
ATOM 1718 O O . ARG B 1 11 ? 28.312 8.812 -12.742 1 37.72 11 ARG B O 1
ATOM 1725 N N . ASP B 1 12 ? 28.688 10.5 -13.914 1 38.34 12 ASP B N 1
ATOM 1726 C CA . ASP B 1 12 ? 28.297 11.609 -13.062 1 38.34 12 ASP B CA 1
ATOM 1727 C C . ASP B 1 12 ? 26.844 11.445 -12.586 1 38.34 12 ASP B C 1
ATOM 1729 O O . ASP B 1 12 ? 25.922 11.461 -13.398 1 38.34 12 ASP B O 1
ATOM 1733 N N . GLU B 1 13 ? 26.625 10.539 -11.719 1 45.19 13 GLU B N 1
ATOM 1734 C CA . GLU B 1 13 ? 25.281 10.508 -11.141 1 45.19 13 GLU B CA 1
ATOM 1735 C C . GLU B 1 13 ? 24.75 11.914 -10.883 1 45.19 13 GLU B C 1
ATOM 1737 O O . GLU B 1 13 ? 25.453 12.758 -10.32 1 45.19 13 GLU B O 1
ATOM 1742 N N . PRO B 1 14 ? 23.953 12.516 -11.695 1 46.03 14 PRO B N 1
ATOM 1743 C CA . PRO B 1 14 ? 23.5 13.891 -11.469 1 46.03 14 PRO B CA 1
ATOM 1744 C C . PRO B 1 14 ? 23.375 14.234 -9.992 1 46.03 14 PRO B C 1
ATOM 1746 O O . PRO B 1 14 ? 23 13.375 -9.18 1 46.03 14 PRO B O 1
ATOM 1749 N N . GLU B 1 15 ? 24.219 15.055 -9.492 1 48.72 15 GLU B N 1
ATOM 1750 C CA . GLU B 1 15 ? 24.125 15.648 -8.164 1 48.72 15 GLU B CA 1
ATOM 1751 C C . GLU B 1 15 ? 22.688 16.031 -7.824 1 48.72 15 GLU B C 1
ATOM 1753 O O . GLU B 1 15 ? 22.141 16.984 -8.391 1 48.72 15 GLU B O 1
ATOM 1758 N N . LEU B 1 16 ? 21.875 15.133 -7.543 1 55.22 16 LEU B N 1
ATOM 1759 C CA . LEU B 1 16 ? 20.5 15.453 -7.164 1 55.22 16 LEU B CA 1
ATOM 1760 C C . LEU B 1 16 ? 20.469 16.406 -5.977 1 55.22 16 LEU B C 1
ATOM 1762 O O . LEU B 1 16 ? 20.891 16.047 -4.875 1 55.22 16 LEU B O 1
ATOM 1766 N N . ARG B 1 17 ? 20.766 17.703 -6.285 1 58.78 17 ARG B N 1
ATOM 1767 C CA . ARG B 1 17 ? 20.641 18.766 -5.289 1 58.78 17 ARG B CA 1
ATOM 1768 C C . ARG B 1 17 ? 19.219 18.812 -4.73 1 58.78 17 ARG B C 1
ATOM 1770 O O . ARG B 1 17 ? 18.266 18.406 -5.391 1 58.78 17 ARG B O 1
ATOM 1777 N N . ALA B 1 18 ? 19.219 19.156 -3.389 1 71.06 18 ALA B N 1
ATOM 1778 C CA . ALA B 1 18 ? 17.938 19.312 -2.703 1 71.06 18 ALA B CA 1
ATOM 1779 C C . ALA B 1 18 ? 17.078 20.359 -3.385 1 71.06 18 ALA B C 1
ATOM 1781 O O . ALA B 1 18 ? 17.562 21.438 -3.73 1 71.06 18 ALA B O 1
ATOM 1782 N N . ALA B 1 19 ? 15.977 20 -3.854 1 72.75 19 ALA B N 1
ATOM 1783 C CA . ALA B 1 19 ? 14.992 20.953 -4.375 1 72.75 19 ALA B CA 1
ATOM 1784 C C . ALA B 1 19 ? 14.578 21.953 -3.307 1 72.75 19 ALA B C 1
ATOM 1786 O O . ALA B 1 19 ? 14.609 21.656 -2.111 1 72.75 19 ALA B O 1
ATOM 1787 N N . PRO B 1 20 ? 14.336 23.172 -3.709 1 82.75 20 PRO B N 1
ATOM 1788 C CA . PRO B 1 20 ? 13.797 24.125 -2.734 1 82.75 20 PRO B CA 1
ATOM 1789 C C . PRO B 1 20 ? 12.461 23.688 -2.154 1 82.75 20 PRO B C 1
ATOM 1791 O O . PRO B 1 20 ? 11.695 22.984 -2.816 1 82.75 20 PRO B O 1
ATOM 1794 N N . GLY B 1 21 ? 12.266 24.078 -0.943 1 89.81 21 GLY B N 1
ATOM 1795 C CA . GLY B 1 21 ? 10.969 23.812 -0.33 1 89.81 21 GLY B CA 1
ATOM 1796 C C . GLY B 1 21 ? 9.82 24.484 -1.046 1 89.81 21 GLY B C 1
ATOM 1797 O O . GLY B 1 21 ? 10.023 25.406 -1.828 1 89.81 21 GLY B O 1
ATOM 1798 N N . LEU B 1 22 ? 8.672 23.953 -0.851 1 91.81 22 LEU B N 1
ATOM 1799 C CA . LEU B 1 22 ? 7.496 24.578 -1.462 1 91.81 22 LEU B CA 1
ATOM 1800 C C . LEU B 1 22 ? 6.289 24.484 -0.537 1 91.81 22 LEU B C 1
ATOM 1802 O O . LEU B 1 22 ? 6.281 23.672 0.401 1 91.81 22 LEU B O 1
ATOM 1806 N N . ALA B 1 23 ? 5.375 25.453 -0.736 1 94.38 23 ALA B N 1
ATOM 1807 C CA . ALA B 1 23 ? 4.094 25.5 -0.029 1 94.38 23 ALA B CA 1
ATOM 1808 C C . ALA B 1 23 ? 2.934 25.219 -0.979 1 94.38 23 ALA B C 1
ATOM 1810 O O . ALA B 1 23 ? 2.936 25.672 -2.123 1 94.38 23 ALA B O 1
ATOM 1811 N N . LEU B 1 24 ? 2.006 24.453 -0.495 1 94.75 24 LEU B N 1
ATOM 1812 C CA . LEU B 1 24 ? 0.799 24.141 -1.252 1 94.75 24 LEU B CA 1
ATOM 1813 C C . LEU B 1 24 ? -0.447 24.609 -0.506 1 94.75 24 LEU B C 1
ATOM 1815 O O . LEU B 1 24 ? -0.584 24.359 0.695 1 94.75 24 LEU B O 1
ATOM 1819 N N . ALA B 1 25 ? -1.253 25.281 -1.223 1 93.25 25 ALA B N 1
ATOM 1820 C CA . ALA B 1 25 ? -2.568 25.609 -0.671 1 93.25 25 ALA B CA 1
ATOM 1821 C C . ALA B 1 25 ? -3.473 24.375 -0.676 1 93.25 25 ALA B C 1
ATOM 1823 O O . ALA B 1 25 ? -3.225 23.422 -1.41 1 93.25 25 ALA B O 1
ATOM 1824 N N . ALA B 1 26 ? -4.5 24.453 0.175 1 90.06 26 ALA B N 1
ATOM 1825 C CA . ALA B 1 26 ? -5.484 23.375 0.153 1 90.06 26 ALA B CA 1
ATOM 1826 C C . ALA B 1 26 ? -6.062 23.188 -1.247 1 90.06 26 ALA B C 1
ATOM 1828 O O . ALA B 1 26 ? -6.453 24.156 -1.898 1 90.06 26 ALA B O 1
ATOM 1829 N N . GLY B 1 27 ? -6.012 21.938 -1.714 1 90.81 27 GLY B N 1
ATOM 1830 C CA . GLY B 1 27 ? -6.574 21.625 -3.016 1 90.81 27 GLY B CA 1
ATOM 1831 C C . GLY B 1 27 ? -5.562 21.719 -4.145 1 90.81 27 GLY B C 1
ATOM 1832 O O . GLY B 1 27 ? -5.816 21.25 -5.25 1 90.81 27 GLY B O 1
ATOM 1833 N N . GLN B 1 28 ? -4.449 22.297 -3.861 1 94.38 28 GLN B N 1
ATOM 1834 C CA . GLN B 1 28 ? -3.445 22.484 -4.902 1 94.38 28 GLN B CA 1
ATOM 1835 C C . GLN B 1 28 ? -2.725 21.172 -5.215 1 94.38 28 GLN B C 1
ATOM 1837 O O . GLN B 1 28 ? -2.365 20.422 -4.305 1 94.38 28 GLN B O 1
ATOM 1842 N N . ARG B 1 29 ? -2.521 20.938 -6.461 1 93.19 29 ARG B N 1
ATOM 1843 C CA . ARG B 1 29 ? -1.813 19.734 -6.898 1 93.19 29 ARG B CA 1
ATOM 1844 C C . ARG B 1 29 ? -0.304 19.953 -6.875 1 93.19 29 ARG B C 1
ATOM 1846 O O . ARG B 1 29 ? 0.176 21.062 -7.164 1 93.19 29 ARG B O 1
ATOM 1853 N N . LEU B 1 30 ? 0.326 18.906 -6.496 1 92 30 LEU B N 1
ATOM 1854 C CA . LEU B 1 30 ? 1.784 18.906 -6.555 1 92 30 LEU B CA 1
ATOM 1855 C C . LEU B 1 30 ? 2.279 18.438 -7.914 1 92 30 LEU B C 1
ATOM 1857 O O . LEU B 1 30 ? 1.851 17.391 -8.406 1 92 30 LEU B O 1
ATOM 1861 N N . ASP B 1 31 ? 3.109 19.188 -8.523 1 80.5 31 ASP B N 1
ATOM 1862 C CA . ASP B 1 31 ? 3.773 18.797 -9.766 1 80.5 31 ASP B CA 1
ATOM 1863 C C . ASP B 1 31 ? 5.207 18.344 -9.5 1 80.5 31 ASP B C 1
ATOM 1865 O O . ASP B 1 31 ? 6.066 19.156 -9.141 1 80.5 31 ASP B O 1
ATOM 1869 N N . LEU B 1 32 ? 5.391 17.031 -9.477 1 75.56 32 LEU B N 1
ATOM 1870 C CA . LEU B 1 32 ? 6.734 16.531 -9.227 1 75.56 32 LEU B CA 1
ATOM 1871 C C . LEU B 1 32 ? 7.602 16.672 -10.477 1 75.56 32 LEU B C 1
ATOM 1873 O O . LEU B 1 32 ? 8.828 16.547 -10.406 1 75.56 32 LEU B O 1
ATOM 1877 N N . GLY B 1 33 ? 7.055 17.281 -11.57 1 65 33 GLY B N 1
ATOM 1878 C CA . GLY B 1 33 ? 7.809 17.484 -12.797 1 65 33 GLY B CA 1
ATOM 1879 C C . GLY B 1 33 ? 8.508 16.219 -13.273 1 65 33 GLY B C 1
ATOM 1880 O O . GLY B 1 33 ? 8.219 15.125 -12.805 1 65 33 GLY B O 1
ATOM 1881 N N . SER B 1 34 ? 9.258 16.344 -14.336 1 59.97 34 SER B N 1
ATOM 1882 C CA . SER B 1 34 ? 10.039 15.25 -14.906 1 59.97 34 SER B CA 1
ATOM 1883 C C . SER B 1 34 ? 11.297 14.984 -14.086 1 59.97 34 SER B C 1
ATOM 1885 O O . SER B 1 34 ? 11.93 13.938 -14.234 1 59.97 34 SER B O 1
ATOM 1887 N N . ALA B 1 35 ? 11.594 16.031 -13.227 1 57.59 35 ALA B N 1
ATOM 1888 C CA . ALA B 1 35 ? 12.852 15.875 -12.492 1 57.59 35 ALA B CA 1
ATOM 1889 C C . ALA B 1 35 ? 12.672 14.969 -11.281 1 57.59 35 ALA B C 1
ATOM 1891 O O . ALA B 1 35 ? 11.586 14.898 -10.703 1 57.59 35 ALA B O 1
ATOM 1892 N N . ALA B 1 36 ? 13.602 14.109 -11.039 1 66.75 36 ALA B N 1
ATOM 1893 C CA . ALA B 1 36 ? 13.711 13.211 -9.891 1 66.75 36 ALA B CA 1
ATOM 1894 C C . ALA B 1 36 ? 13.844 13.992 -8.594 1 66.75 36 ALA B C 1
ATOM 1896 O O . ALA B 1 36 ? 14.945 14.148 -8.062 1 66.75 36 ALA B O 1
ATOM 1897 N N . THR B 1 37 ? 12.758 14.742 -8.172 1 80.56 37 THR B N 1
ATOM 1898 C CA . THR B 1 37 ? 12.805 15.508 -6.93 1 80.56 37 THR B CA 1
ATOM 1899 C C . THR B 1 37 ? 12.078 14.773 -5.812 1 80.56 37 THR B C 1
ATOM 1901 O O . THR B 1 37 ? 11.023 14.172 -6.039 1 80.56 37 THR B O 1
ATOM 1904 N N . VAL B 1 38 ? 12.797 14.797 -4.699 1 89.5 38 VAL B N 1
ATOM 1905 C CA . VAL B 1 38 ? 12.203 14.203 -3.504 1 89.5 38 VAL B CA 1
ATOM 1906 C C . VAL B 1 38 ? 12 15.289 -2.441 1 89.5 38 VAL B C 1
ATOM 1908 O O . VAL B 1 38 ? 12.875 16.125 -2.223 1 89.5 38 VAL B O 1
ATOM 1911 N N . PHE B 1 39 ? 10.82 15.328 -1.87 1 93 39 PHE B N 1
ATOM 1912 C CA . PHE B 1 39 ? 10.508 16.234 -0.777 1 93 39 PHE B CA 1
ATOM 1913 C C . PHE B 1 39 ? 10.203 15.469 0.502 1 93 39 PHE B C 1
ATOM 1915 O O . PHE B 1 39 ? 10.008 14.25 0.469 1 93 39 PHE B O 1
ATOM 1922 N N . ARG B 1 40 ? 10.266 16.125 1.54 1 94.88 40 ARG B N 1
ATOM 1923 C CA . ARG B 1 40 ? 9.703 15.672 2.807 1 94.88 40 ARG B CA 1
ATOM 1924 C C . ARG B 1 40 ? 8.555 16.562 3.252 1 94.88 40 ARG B C 1
ATOM 1926 O O . ARG B 1 40 ? 8.68 17.781 3.277 1 94.88 40 ARG B O 1
ATOM 1933 N N . LEU B 1 41 ? 7.477 15.992 3.502 1 95.25 41 LEU B N 1
ATOM 1934 C CA . LEU B 1 41 ? 6.344 16.766 3.996 1 95.25 41 LEU B CA 1
ATOM 1935 C C . LEU B 1 41 ? 6.609 17.281 5.41 1 95.25 41 LEU B C 1
ATOM 1937 O O . LEU B 1 41 ? 6.73 16.484 6.344 1 95.25 41 LEU B O 1
ATOM 1941 N N . ARG B 1 42 ? 6.711 18.5 5.512 1 93.06 42 ARG B N 1
ATOM 1942 C CA . ARG B 1 42 ? 6.984 19.094 6.816 1 93.06 42 ARG B CA 1
ATOM 1943 C C . ARG B 1 42 ? 5.699 19.234 7.633 1 93.06 42 ARG B C 1
ATOM 1945 O O . ARG B 1 42 ? 5.68 18.922 8.82 1 93.06 42 ARG B O 1
ATOM 1952 N N . SER B 1 43 ? 4.691 19.734 6.984 1 89.81 43 SER B N 1
ATOM 1953 C CA . SER B 1 43 ? 3.393 19.922 7.621 1 89.81 43 SER B CA 1
ATOM 1954 C C . SER B 1 43 ? 2.26 19.812 6.605 1 89.81 43 SER B C 1
ATOM 1956 O O . SER B 1 43 ? 2.449 20.078 5.418 1 89.81 43 SER B O 1
ATOM 1958 N N . GLY B 1 44 ? 1.12 19.391 7.168 1 91.31 44 GLY B N 1
ATOM 1959 C CA . GLY B 1 44 ? -0.056 19.234 6.328 1 91.31 44 GLY B CA 1
ATOM 1960 C C . GLY B 1 44 ? -0.396 17.781 6.043 1 91.31 44 GLY B C 1
ATOM 1961 O O . GLY B 1 44 ? -0.02 16.891 6.809 1 91.31 44 GLY B O 1
ATOM 1962 N N . LEU B 1 45 ? -1.167 17.625 5.027 1 92.62 45 LEU B N 1
ATOM 1963 C CA . LEU B 1 45 ? -1.632 16.312 4.602 1 92.62 45 LEU B CA 1
ATOM 1964 C C . LEU B 1 45 ? -1.848 16.266 3.094 1 92.62 45 LEU B C 1
ATOM 1966 O O . LEU B 1 45 ? -2.6 17.078 2.547 1 92.62 45 LEU B O 1
ATOM 1970 N N . LEU B 1 46 ? -1.132 15.359 2.471 1 94 46 LEU B N 1
ATOM 1971 C CA . LEU B 1 46 ? -1.288 15.18 1.032 1 94 46 LEU B CA 1
ATOM 1972 C C . LEU B 1 46 ? -2.018 13.875 0.722 1 94 46 LEU B C 1
ATOM 1974 O O . LEU B 1 46 ? -1.869 12.891 1.446 1 94 46 LEU B O 1
ATOM 1978 N N . VAL B 1 47 ? -2.809 13.922 -0.302 1 92.31 47 VAL B N 1
ATOM 1979 C CA . VAL B 1 47 ? -3.459 12.719 -0.811 1 92.31 47 VAL B CA 1
ATOM 1980 C C . VAL B 1 47 ? -3.164 12.562 -2.301 1 92.31 47 VAL B C 1
ATOM 1982 O O . VAL B 1 47 ? -2.779 13.523 -2.969 1 92.31 47 VAL B O 1
ATOM 1985 N N . GLY B 1 48 ? -3.25 11.344 -2.754 1 90 48 GLY B N 1
ATOM 1986 C CA . GLY B 1 48 ? -2.984 11.109 -4.164 1 90 48 GLY B CA 1
ATOM 1987 C C . GLY B 1 48 ? -3.57 9.805 -4.672 1 90 48 GLY B C 1
ATOM 1988 O O . GLY B 1 48 ? -4.215 9.07 -3.916 1 90 48 GLY B O 1
ATOM 1989 N N . GLY B 1 49 ? -3.381 9.625 -5.938 1 86.5 49 GLY B N 1
ATOM 1990 C CA . GLY B 1 49 ? -3.822 8.438 -6.641 1 86.5 49 GLY B CA 1
ATOM 1991 C C . GLY B 1 49 ? -3.279 8.336 -8.055 1 86.5 49 GLY B C 1
ATOM 1992 O O . GLY B 1 49 ? -2.48 9.18 -8.477 1 86.5 49 GLY B O 1
ATOM 1993 N N . VAL B 1 50 ? -3.635 7.223 -8.703 1 80.88 50 VAL B N 1
ATOM 1994 C CA . VAL B 1 50 ? -3.26 7.027 -10.102 1 80.88 50 VAL B CA 1
ATOM 1995 C C . VAL B 1 50 ? -4.5 7.121 -10.984 1 80.88 50 VAL B C 1
ATOM 1997 O O . VAL B 1 50 ? -5.469 6.387 -10.781 1 80.88 50 VAL B O 1
ATOM 2000 N N . ALA B 1 51 ? -4.5 8.031 -11.914 1 71.06 51 ALA B N 1
ATOM 2001 C CA . ALA B 1 51 ? -5.648 8.422 -12.727 1 71.06 51 ALA B CA 1
ATOM 2002 C C . ALA B 1 51 ? -6.188 7.238 -13.531 1 71.06 51 ALA B C 1
ATOM 2004 O O . ALA B 1 51 ? -7.402 7.043 -13.617 1 71.06 51 ALA B O 1
ATOM 2005 N N . ASP B 1 52 ? -5.414 6.492 -14.172 1 63.97 52 ASP B N 1
ATOM 2006 C CA . ASP B 1 52 ? -5.859 5.48 -15.125 1 63.97 52 ASP B CA 1
ATOM 2007 C C . ASP B 1 52 ? -6.543 4.316 -14.414 1 63.97 52 ASP B C 1
ATOM 2009 O O . ASP B 1 52 ? -7.328 3.586 -15.023 1 63.97 52 ASP B O 1
ATOM 2013 N N . GLU B 1 53 ? -6.398 4.23 -13.281 1 57.84 53 GLU B N 1
ATOM 2014 C CA . GLU B 1 53 ? -6.934 3.064 -12.586 1 57.84 53 GLU B CA 1
ATOM 2015 C C . GLU B 1 53 ? -8.281 3.375 -11.945 1 57.84 53 GLU B C 1
ATOM 2017 O O . GLU B 1 53 ? -9.227 2.586 -12.047 1 57.84 53 GLU B O 1
ATOM 2022 N N . ALA B 1 54 ? -8.469 4.445 -11.305 1 61.12 54 ALA B N 1
ATOM 2023 C CA . ALA B 1 54 ? -9.68 4.906 -10.641 1 61.12 54 ALA B CA 1
ATOM 2024 C C . ALA B 1 54 ? -9.688 6.426 -10.5 1 61.12 54 ALA B C 1
ATOM 2026 O O . ALA B 1 54 ? -9.195 6.969 -9.508 1 61.12 54 ALA B O 1
ATOM 2027 N N . PRO B 1 55 ? -10.227 6.949 -11.617 1 56.62 55 PRO B N 1
ATOM 2028 C CA . PRO B 1 55 ? -10.188 8.414 -11.578 1 56.62 55 PRO B CA 1
ATOM 2029 C C . PRO B 1 55 ? -10.812 8.992 -10.312 1 56.62 55 PRO B C 1
ATOM 2031 O O . PRO B 1 55 ? -11.938 8.625 -9.953 1 56.62 55 PRO B O 1
ATOM 2034 N N . GLY B 1 56 ? -9.922 9.734 -9.547 1 65.06 56 GLY B N 1
ATOM 2035 C CA . GLY B 1 56 ? -10.422 10.453 -8.383 1 65.06 56 GLY B CA 1
ATOM 2036 C C . GLY B 1 56 ? -10.273 9.672 -7.094 1 65.06 56 GLY B C 1
ATOM 2037 O O . GLY B 1 56 ? -10.406 10.234 -6.004 1 65.06 56 GLY B O 1
ATOM 2038 N N . ARG B 1 57 ? -10.031 8.398 -7.262 1 77.19 57 ARG B N 1
ATOM 2039 C CA . ARG B 1 57 ? -9.906 7.613 -6.039 1 77.19 57 ARG B CA 1
ATOM 2040 C C . ARG B 1 57 ? -8.539 7.82 -5.395 1 77.19 57 ARG B C 1
ATOM 2042 O O . ARG B 1 57 ? -7.512 7.746 -6.07 1 77.19 57 ARG B O 1
ATOM 2049 N N . VAL B 1 58 ? -8.578 8.195 -4.152 1 84.94 58 VAL B N 1
ATOM 2050 C CA . VAL B 1 58 ? -7.363 8.398 -3.379 1 84.94 58 VAL B CA 1
ATOM 2051 C C . VAL B 1 58 ? -6.797 7.055 -2.934 1 84.94 58 VAL B C 1
ATOM 2053 O O . VAL B 1 58 ? -7.504 6.25 -2.322 1 84.94 58 VAL B O 1
ATOM 2056 N N . ASP B 1 59 ? -5.57 6.793 -3.297 1 85 59 ASP B N 1
ATOM 2057 C CA . ASP B 1 59 ? -4.938 5.559 -2.838 1 85 59 ASP B CA 1
ATOM 2058 C C . ASP B 1 59 ? -3.592 5.844 -2.174 1 85 59 ASP B C 1
ATOM 2060 O O . ASP B 1 59 ? -2.795 4.93 -1.956 1 85 59 ASP B O 1
ATOM 2064 N N . LEU B 1 60 ? -3.359 7.066 -1.913 1 89 60 LEU B N 1
ATOM 2065 C CA . LEU B 1 60 ? -2.131 7.508 -1.26 1 89 60 LEU B CA 1
ATOM 2066 C C . LEU B 1 60 ? -2.424 8.602 -0.241 1 89 60 LEU B C 1
ATOM 2068 O O . LEU B 1 60 ? -3.18 9.531 -0.525 1 89 60 LEU B O 1
ATOM 2072 N N . VAL B 1 61 ? -1.899 8.445 0.941 1 92.19 61 VAL B N 1
ATOM 2073 C CA . VAL B 1 61 ? -1.966 9.461 1.985 1 92.19 61 VAL B CA 1
ATOM 2074 C C . VAL B 1 61 ? -0.568 9.719 2.543 1 92.19 61 VAL B C 1
ATOM 2076 O O . VAL B 1 61 ? 0.126 8.789 2.957 1 92.19 61 VAL B O 1
ATOM 2079 N N . LEU B 1 62 ? -0.179 10.953 2.529 1 94.88 62 LEU B N 1
ATOM 2080 C CA . LEU B 1 62 ? 1.135 11.344 3.029 1 94.88 62 LEU B CA 1
ATOM 2081 C C . LEU B 1 62 ? 1.007 12.273 4.227 1 94.88 62 LEU B C 1
ATOM 2083 O O . LEU B 1 62 ? 0.339 13.312 4.145 1 94.88 62 LEU B O 1
ATOM 2087 N N . ARG B 1 63 ? 1.678 11.891 5.297 1 93 63 ARG B N 1
ATOM 2088 C CA . ARG B 1 63 ? 1.664 12.648 6.543 1 93 63 ARG B CA 1
ATOM 2089 C C . ARG B 1 63 ? 3 13.344 6.777 1 93 63 ARG B C 1
ATOM 2091 O O . ARG B 1 63 ? 3.979 13.07 6.078 1 93 63 ARG B O 1
ATOM 2098 N N . PRO B 1 64 ? 2.961 14.297 7.711 1 91.44 64 PRO B N 1
ATOM 2099 C CA . PRO B 1 64 ? 4.234 14.961 8 1 91.44 64 PRO B CA 1
ATOM 2100 C C . PRO B 1 64 ? 5.367 13.977 8.281 1 91.44 64 PRO B C 1
ATOM 2102 O O . PRO B 1 64 ? 5.168 12.992 9 1 91.44 64 PRO B O 1
ATOM 2105 N N . GLY B 1 65 ? 6.48 14.258 7.668 1 93.44 65 GLY B N 1
ATOM 2106 C CA . GLY B 1 65 ? 7.625 13.367 7.789 1 93.44 65 GLY B CA 1
ATOM 2107 C C . GLY B 1 65 ? 7.793 12.445 6.598 1 93.44 65 GLY B C 1
ATOM 2108 O O . GLY B 1 65 ? 8.883 11.922 6.359 1 93.44 65 GLY B O 1
ATOM 2109 N N . ASP B 1 66 ? 6.758 12.227 5.859 1 94.81 66 ASP B N 1
ATOM 2110 C CA . ASP B 1 66 ? 6.812 11.312 4.727 1 94.81 66 ASP 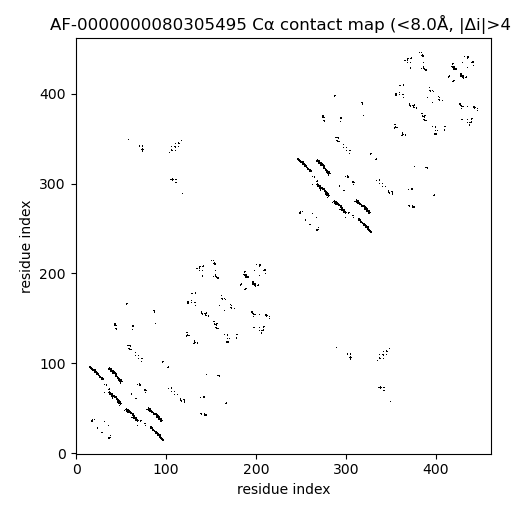B CA 1
ATOM 2111 C C . ASP B 1 66 ? 7.605 11.906 3.57 1 94.81 66 ASP B C 1
ATOM 2113 O O . ASP B 1 66 ? 7.562 13.117 3.346 1 94.81 66 ASP B O 1
ATOM 2117 N N . LEU B 1 67 ? 8.281 11.016 2.898 1 93.94 67 LEU B N 1
ATOM 2118 C CA . LEU B 1 67 ? 8.945 11.406 1.658 1 93.94 67 LEU B CA 1
ATOM 2119 C C . LEU B 1 67 ? 7.953 11.461 0.504 1 93.94 67 LEU B C 1
ATOM 2121 O O . LEU B 1 67 ? 7.105 10.578 0.364 1 93.94 67 LEU B O 1
ATOM 2125 N N . VAL B 1 68 ? 8.016 12.508 -0.264 1 92.62 68 VAL B N 1
ATOM 2126 C CA . VAL B 1 68 ? 7.191 12.719 -1.448 1 92.62 68 VAL B CA 1
ATOM 2127 C C . VAL B 1 68 ? 8.055 12.625 -2.703 1 92.62 68 VAL B C 1
ATOM 2129 O O . VAL B 1 68 ? 9.102 13.266 -2.791 1 92.62 68 VAL B O 1
ATOM 2132 N N . GLY B 1 69 ? 7.594 11.812 -3.697 1 87.94 69 GLY B N 1
ATOM 2133 C CA . GLY B 1 69 ? 8.391 11.594 -4.895 1 87.94 69 GLY B CA 1
ATOM 2134 C C . GLY B 1 69 ? 9.469 10.547 -4.711 1 87.94 69 GLY B C 1
ATOM 2135 O O . GLY B 1 69 ? 10.5 10.586 -5.391 1 87.94 69 GLY B O 1
ATOM 2136 N N . ALA B 1 70 ? 9.258 9.672 -3.785 1 86.12 70 ALA B N 1
ATOM 2137 C CA . ALA B 1 70 ? 10.258 8.672 -3.43 1 86.12 70 ALA B CA 1
ATOM 2138 C C . ALA B 1 70 ? 10.523 7.719 -4.594 1 86.12 70 ALA B C 1
ATOM 2140 O O . ALA B 1 70 ? 11.523 7.004 -4.605 1 86.12 70 ALA B O 1
ATOM 2141 N N . GLU B 1 71 ? 9.609 7.691 -5.555 1 81 71 GLU B N 1
ATOM 2142 C CA . GLU B 1 71 ? 9.844 6.879 -6.746 1 81 71 GLU B CA 1
ATOM 2143 C C . GLU B 1 71 ? 11.156 7.258 -7.422 1 81 71 GLU B C 1
ATOM 2145 O O . GLU B 1 71 ? 11.805 6.414 -8.047 1 81 71 GLU B O 1
ATOM 2150 N N . ALA B 1 72 ? 11.555 8.414 -7.332 1 75 72 ALA B N 1
ATOM 2151 C CA . ALA B 1 72 ? 12.789 8.906 -7.938 1 75 72 ALA B CA 1
ATOM 2152 C C . ALA B 1 72 ? 14.016 8.219 -7.332 1 75 72 ALA B C 1
ATOM 2154 O O . ALA B 1 72 ? 15.031 8.047 -8 1 75 72 ALA B O 1
ATOM 2155 N N . LEU B 1 73 ? 13.906 7.871 -6.09 1 77.19 73 LEU B N 1
ATOM 2156 C CA . LEU B 1 73 ? 15.008 7.195 -5.41 1 77.19 73 LEU B CA 1
ATOM 2157 C C . LEU B 1 73 ? 15.234 5.805 -5.992 1 77.19 73 LEU B C 1
ATOM 2159 O O . LEU B 1 73 ? 16.359 5.285 -5.961 1 77.19 73 LEU B O 1
ATOM 2163 N N . ALA B 1 74 ? 14.148 5.207 -6.426 1 74.94 74 ALA B N 1
ATOM 2164 C CA . ALA B 1 74 ? 14.211 3.838 -6.93 1 74.94 74 ALA B CA 1
ATOM 2165 C C . ALA B 1 74 ? 14.523 3.818 -8.422 1 74.94 74 ALA B C 1
ATOM 2167 O O . ALA B 1 74 ? 14.484 2.762 -9.055 1 74.94 74 ALA B O 1
ATOM 2168 N N . GLY B 1 75 ? 15.062 4.91 -8.961 1 66.94 75 GLY B N 1
ATOM 2169 C CA . GLY B 1 75 ? 15.469 5.012 -10.352 1 66.94 75 GLY B CA 1
ATOM 2170 C C . GLY B 1 75 ? 14.297 5.102 -11.312 1 66.94 75 GLY B C 1
ATOM 2171 O O . GLY B 1 75 ? 14.469 4.973 -12.523 1 66.94 75 GLY B O 1
ATOM 2172 N N . GLY B 1 76 ? 13.188 5.117 -10.797 1 60.25 76 GLY B N 1
ATOM 2173 C CA . GLY B 1 76 ? 12.055 5.145 -11.703 1 60.25 76 GLY B CA 1
ATOM 2174 C C . GLY B 1 76 ? 11.391 6.508 -11.789 1 60.25 76 GLY B C 1
ATOM 2175 O O . GLY B 1 76 ? 11.633 7.375 -10.953 1 60.25 76 GLY B O 1
ATOM 2176 N N . ALA B 1 77 ? 10.953 6.801 -13.008 1 59.72 77 ALA B N 1
ATOM 2177 C CA . ALA B 1 77 ? 10.062 7.941 -13.18 1 59.72 77 ALA B CA 1
ATOM 2178 C C . ALA B 1 77 ? 8.812 7.793 -12.312 1 59.72 77 ALA B C 1
ATOM 2180 O O . ALA B 1 77 ? 8.508 6.699 -11.836 1 59.72 77 ALA B O 1
ATOM 2181 N N . ALA B 1 78 ? 8.312 8.977 -11.93 1 62.38 78 ALA B N 1
ATOM 2182 C CA . ALA B 1 78 ? 7.016 8.93 -11.266 1 62.38 78 ALA B CA 1
ATOM 2183 C C . ALA B 1 78 ? 6.051 8.016 -12.016 1 62.38 78 ALA B C 1
ATOM 2185 O O . ALA B 1 78 ? 6.152 7.859 -13.234 1 62.38 78 ALA B O 1
ATOM 2186 N N . LEU B 1 79 ? 5.266 7.344 -11.242 1 67.38 79 LEU B N 1
ATOM 2187 C CA . LEU B 1 79 ? 4.254 6.48 -11.844 1 67.38 79 LEU B CA 1
ATOM 2188 C C . LEU B 1 79 ? 3.381 7.262 -12.82 1 67.38 79 LEU B C 1
ATOM 2190 O O . LEU B 1 79 ? 2.922 8.359 -12.508 1 67.38 79 LEU B O 1
ATOM 2194 N N . PRO B 1 80 ? 3.285 6.785 -13.992 1 73.31 80 PRO B N 1
ATOM 2195 C CA . PRO B 1 80 ? 2.381 7.465 -14.922 1 73.31 80 PRO B CA 1
ATOM 2196 C C . PRO B 1 80 ? 0.979 7.66 -14.344 1 73.31 80 PRO B C 1
ATOM 2198 O O . PRO B 1 80 ? 0.401 6.719 -13.789 1 73.31 80 PRO B O 1
ATOM 2201 N N . GLY B 1 81 ? 0.55 8.969 -14.406 1 80 81 GLY B N 1
ATOM 2202 C CA . GLY B 1 81 ? -0.805 9.258 -13.969 1 80 81 GLY B CA 1
ATOM 2203 C C . GLY B 1 81 ? -0.898 9.57 -12.484 1 80 81 GLY B C 1
ATOM 2204 O O . GLY B 1 81 ? -1.987 9.82 -11.961 1 80 81 GLY B O 1
ATOM 2205 N N . LEU B 1 82 ? 0.229 9.539 -11.883 1 83.06 82 LEU B N 1
ATOM 2206 C CA . LEU B 1 82 ? 0.225 9.844 -10.453 1 83.06 82 LEU B CA 1
ATOM 2207 C C . LEU B 1 82 ? -0.154 11.305 -10.211 1 83.06 82 LEU B C 1
ATOM 2209 O O . LEU B 1 82 ? 0.36 12.203 -10.883 1 83.06 82 LEU B O 1
ATOM 2213 N N . TRP B 1 83 ? -1.069 11.531 -9.367 1 88.5 83 TRP B N 1
ATOM 2214 C CA . TRP B 1 83 ? -1.401 12.883 -8.914 1 88.5 83 TRP B CA 1
ATOM 2215 C C . TRP B 1 83 ? -1.356 12.969 -7.395 1 88.5 83 TRP B C 1
ATOM 2217 O O . TRP B 1 83 ? -1.678 12.008 -6.699 1 88.5 83 TRP B O 1
ATOM 2227 N N . ILE B 1 84 ? -0.87 14.031 -6.953 1 92 84 ILE B N 1
ATOM 2228 C CA . ILE B 1 84 ? -0.812 14.344 -5.527 1 92 84 ILE B CA 1
ATOM 2229 C C . ILE B 1 84 ? -1.381 15.742 -5.277 1 92 84 ILE B C 1
ATOM 2231 O O . ILE B 1 84 ? -1.096 16.672 -6.031 1 92 84 ILE B O 1
ATOM 2235 N N . LYS B 1 85 ? -2.205 15.852 -4.227 1 93.25 85 LYS B N 1
ATOM 2236 C CA . LYS B 1 85 ? -2.822 17.141 -3.895 1 93.25 85 LYS B CA 1
ATOM 2237 C C . LYS B 1 85 ? -2.818 17.375 -2.387 1 93.25 85 LYS B C 1
ATOM 2239 O O . LYS B 1 85 ? -2.898 16.422 -1.603 1 93.25 85 LYS B O 1
ATOM 2244 N N . ALA B 1 86 ? -2.727 18.656 -2.043 1 94 86 ALA B N 1
ATOM 2245 C CA . ALA B 1 86 ? -2.811 19.031 -0.632 1 94 86 ALA B CA 1
ATOM 2246 C C . ALA B 1 86 ? -4.258 19.047 -0.156 1 94 86 ALA B C 1
ATOM 2248 O O . ALA B 1 86 ? -5.109 19.719 -0.753 1 94 86 ALA B O 1
ATOM 2249 N N . LEU B 1 87 ? -4.523 18.281 0.848 1 90.88 87 LEU B N 1
ATOM 2250 C CA . LEU B 1 87 ? -5.855 18.328 1.444 1 90.88 87 LEU B CA 1
ATOM 2251 C C . LEU B 1 87 ? -6.02 19.578 2.305 1 90.88 87 LEU B C 1
ATOM 2253 O O . LEU B 1 87 ? -7.121 20.125 2.408 1 90.88 87 LEU B O 1
ATOM 2257 N N . VAL B 1 88 ? -5 20 2.961 1 88.12 88 VAL B N 1
ATOM 2258 C CA . VAL B 1 88 ? -4.871 21.203 3.777 1 88.12 88 VAL B CA 1
ATOM 2259 C C . VAL B 1 88 ? -3.588 21.953 3.408 1 88.12 88 VAL B C 1
ATOM 2261 O O . VAL B 1 88 ? -2.717 21.391 2.734 1 88.12 88 VAL B O 1
ATOM 2264 N N . PRO B 1 89 ? -3.504 23.234 3.797 1 89.94 89 PRO B N 1
ATOM 2265 C CA . PRO B 1 89 ? -2.229 23.891 3.516 1 89.94 89 PRO B CA 1
ATOM 2266 C C . PRO B 1 89 ? -1.024 23.078 3.982 1 89.94 89 PRO B C 1
ATOM 2268 O O . PRO B 1 89 ? -0.999 22.609 5.121 1 89.94 89 PRO B O 1
ATOM 2271 N N . SER B 1 90 ? -0.108 22.906 3.041 1 92.62 90 SER B N 1
ATOM 2272 C CA . SER B 1 90 ? 0.999 21.984 3.309 1 92.62 90 SER B CA 1
ATOM 2273 C C . SER B 1 90 ? 2.332 22.609 2.9 1 92.62 90 SER B C 1
ATOM 2275 O O . SER B 1 90 ? 2.396 23.391 1.954 1 92.62 90 SER B O 1
ATOM 2277 N N . ARG B 1 91 ? 3.352 22.25 3.658 1 93.5 91 ARG B N 1
ATOM 2278 C CA . ARG B 1 91 ? 4.711 22.688 3.365 1 93.5 91 ARG B CA 1
ATOM 2279 C C . ARG B 1 91 ? 5.641 21.5 3.148 1 93.5 91 ARG B C 1
ATOM 2281 O O . ARG B 1 91 ? 5.586 20.516 3.895 1 93.5 91 ARG B O 1
ATOM 2288 N N . LEU B 1 92 ? 6.402 21.609 2.127 1 94.5 92 LEU B N 1
ATOM 2289 C CA . LEU B 1 92 ? 7.363 20.562 1.787 1 94.5 92 LEU B CA 1
ATOM 2290 C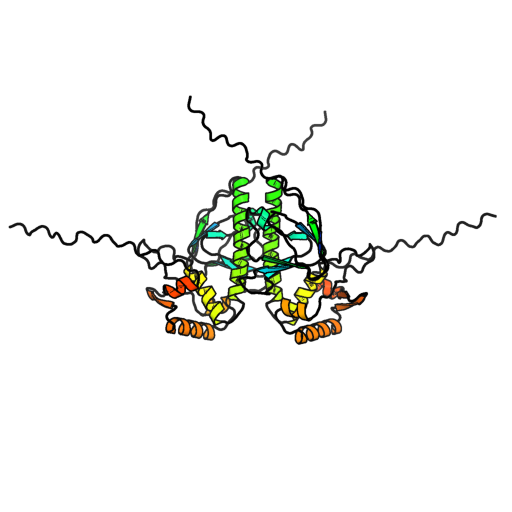 C . LEU B 1 92 ? 8.781 21.109 1.762 1 94.5 92 LEU B C 1
ATOM 2292 O O . LEU B 1 92 ? 9.008 22.234 1.298 1 94.5 92 LEU B O 1
ATOM 2296 N N . ASP B 1 93 ? 9.727 20.328 2.266 1 94.25 93 ASP B N 1
ATOM 2297 C CA . ASP B 1 93 ? 11.141 20.672 2.209 1 94.25 93 ASP B CA 1
ATOM 2298 C C . ASP B 1 93 ? 11.875 19.797 1.195 1 94.25 93 ASP B C 1
ATOM 2300 O O . ASP B 1 93 ? 11.625 18.594 1.107 1 94.25 93 ASP B O 1
ATOM 2304 N N . GLY B 1 94 ? 12.758 20.375 0.451 1 91.44 94 GLY B N 1
ATOM 2305 C CA . GLY B 1 94 ? 13.586 19.594 -0.448 1 91.44 94 GLY B CA 1
ATOM 2306 C C . GLY B 1 94 ? 14.562 18.688 0.278 1 91.44 94 GLY B C 1
ATOM 2307 O O . GLY B 1 94 ? 15.109 19.062 1.316 1 91.44 94 GLY B O 1
ATOM 2308 N N . VAL B 1 95 ? 14.688 17.5 -0.244 1 89.69 95 VAL B N 1
ATOM 2309 C CA . VAL B 1 95 ? 15.617 16.547 0.364 1 89.69 95 VAL B CA 1
ATOM 2310 C C . VAL B 1 95 ? 16.859 16.422 -0.507 1 89.69 95 VAL B C 1
ATOM 2312 O O . VAL B 1 95 ? 16.766 16.25 -1.725 1 89.69 95 VAL B O 1
ATOM 2315 N N . ASP B 1 96 ? 17.984 16.453 0.062 1 83.5 96 ASP B N 1
ATOM 2316 C CA . ASP B 1 96 ? 19.25 16.234 -0.624 1 83.5 96 ASP B CA 1
ATOM 2317 C C . ASP B 1 96 ? 19.516 14.75 -0.846 1 83.5 96 ASP B C 1
ATOM 2319 O O . ASP B 1 96 ? 19.516 13.969 0.105 1 83.5 96 ASP B O 1
ATOM 2323 N N . LEU B 1 97 ? 19.766 14.398 -2.072 1 77.5 97 LEU B N 1
ATOM 2324 C CA . LEU B 1 97 ? 19.922 12.992 -2.418 1 77.5 97 LEU B CA 1
ATOM 2325 C C . LEU B 1 97 ? 21.406 12.641 -2.602 1 77.5 97 LEU B C 1
ATOM 2327 O O . LEU B 1 97 ? 21.734 11.609 -3.195 1 77.5 97 LEU B O 1
ATOM 2331 N N . ARG B 1 98 ? 22.297 13.414 -2.062 1 75.94 98 ARG B N 1
ATOM 2332 C CA . ARG B 1 98 ? 23.719 13.219 -2.369 1 75.94 98 ARG B CA 1
ATOM 2333 C C . ARG B 1 98 ? 24.266 12.008 -1.622 1 75.94 98 ARG B C 1
ATOM 2335 O O . ARG B 1 98 ? 24.141 11.914 -0.401 1 75.94 98 ARG B O 1
ATOM 2342 N N . GLY B 1 99 ? 24.797 10.992 -2.375 1 74.56 99 GLY B N 1
ATOM 2343 C CA . GLY B 1 99 ? 25.562 9.836 -1.938 1 74.56 99 GLY B CA 1
ATOM 2344 C C . GLY B 1 99 ? 24.734 8.57 -1.841 1 74.56 99 GLY B C 1
ATOM 2345 O O . GLY B 1 99 ? 23.547 8.625 -1.536 1 74.56 99 GLY B O 1
ATOM 2346 N N . PRO B 1 100 ? 25.266 7.48 -2.184 1 74.06 100 PRO B N 1
ATOM 2347 C CA . PRO B 1 100 ? 24.562 6.199 -2.211 1 74.06 100 PRO B CA 1
ATOM 2348 C C . PRO B 1 100 ? 24.062 5.77 -0.834 1 74.06 100 PRO B C 1
ATOM 2350 O O . PRO B 1 100 ? 22.984 5.18 -0.723 1 74.06 100 PRO B O 1
ATOM 2353 N N . ALA B 1 101 ? 24.844 6.07 0.138 1 76.88 101 ALA B N 1
ATOM 2354 C CA . ALA B 1 101 ? 24.438 5.684 1.485 1 76.88 101 ALA B CA 1
ATOM 2355 C C . ALA B 1 101 ? 23.188 6.453 1.925 1 76.88 101 ALA B C 1
ATOM 2357 O O . ALA B 1 101 ? 22.297 5.895 2.561 1 76.88 101 ALA B O 1
ATOM 2358 N N . VAL B 1 102 ? 23.172 7.684 1.574 1 81.69 102 VAL B N 1
ATOM 2359 C CA . VAL B 1 102 ? 22.016 8.516 1.915 1 81.69 102 VAL B CA 1
ATOM 2360 C C . VAL B 1 102 ? 20.781 8.039 1.154 1 81.69 102 VAL B C 1
ATOM 2362 O O . VAL B 1 102 ? 19.703 7.922 1.729 1 81.69 102 VAL B O 1
ATOM 2365 N N . ARG B 1 103 ? 21 7.672 0.011 1 83 103 ARG B N 1
ATOM 2366 C CA . ARG B 1 103 ? 19.891 7.211 -0.817 1 83 103 ARG B CA 1
ATOM 2367 C C . ARG B 1 103 ? 19.328 5.898 -0.289 1 83 103 ARG B C 1
ATOM 2369 O O . ARG B 1 103 ? 18.109 5.695 -0.297 1 83 103 ARG B O 1
ATOM 2376 N N . LEU B 1 104 ? 20.234 5.09 0.125 1 82.5 104 LEU B N 1
ATOM 2377 C CA . LEU B 1 104 ? 19.781 3.824 0.697 1 82.5 104 LEU B CA 1
ATOM 2378 C C . LEU B 1 104 ? 18.953 4.062 1.949 1 82.5 104 LEU B C 1
ATOM 2380 O O . LEU B 1 104 ? 17.906 3.432 2.131 1 82.5 104 LEU B O 1
ATOM 2384 N N . GLY B 1 105 ? 19.375 4.945 2.758 1 86.25 105 GLY B N 1
ATOM 2385 C CA . GLY B 1 105 ? 18.625 5.289 3.955 1 86.25 105 GLY B CA 1
ATOM 2386 C C . GLY B 1 105 ? 17.281 5.902 3.654 1 86.25 105 GLY B C 1
ATOM 2387 O O . GLY B 1 105 ? 16.281 5.57 4.301 1 86.25 105 GLY B O 1
ATOM 2388 N N . LEU B 1 106 ? 17.266 6.707 2.68 1 89.19 106 LEU B N 1
ATOM 2389 C CA . LEU B 1 106 ? 16.031 7.352 2.283 1 89.19 106 LEU B CA 1
ATOM 2390 C C . LEU B 1 106 ? 15.062 6.344 1.673 1 89.19 106 LEU B C 1
ATOM 2392 O O . LEU B 1 106 ? 13.852 6.398 1.928 1 89.19 106 LEU B O 1
ATOM 2396 N N . LEU B 1 107 ? 15.586 5.512 0.917 1 88.81 107 LEU B N 1
ATOM 2397 C CA . LEU B 1 107 ? 14.75 4.504 0.284 1 88.81 107 LEU B CA 1
ATOM 2398 C C . LEU B 1 107 ? 14.172 3.545 1.321 1 88.81 107 LEU B C 1
ATOM 2400 O O . LEU B 1 107 ? 13.008 3.148 1.23 1 88.81 107 LEU B O 1
ATOM 2404 N N . ALA B 1 108 ? 14.984 3.178 2.234 1 88.25 108 ALA B N 1
ATOM 2405 C CA . ALA B 1 108 ? 14.508 2.344 3.334 1 88.25 108 ALA B CA 1
ATOM 2406 C C . ALA B 1 108 ? 13.383 3.039 4.102 1 88.25 108 ALA B C 1
ATOM 2408 O O . ALA B 1 108 ? 12.367 2.418 4.43 1 88.25 108 ALA B O 1
ATOM 2409 N N . GLU B 1 109 ? 13.57 4.246 4.328 1 90.62 109 GLU B N 1
ATOM 2410 C CA . GLU B 1 109 ? 12.547 5.047 4.988 1 90.62 109 GLU B CA 1
ATOM 2411 C C . GLU B 1 109 ? 11.273 5.109 4.152 1 90.62 109 GLU B C 1
ATOM 2413 O O . GLU B 1 109 ? 10.164 4.945 4.676 1 90.62 109 GLU B O 1
ATOM 2418 N N . ALA B 1 110 ? 11.461 5.316 2.92 1 91.75 110 ALA B N 1
ATOM 2419 C CA . ALA B 1 110 ? 10.328 5.398 2 1 91.75 110 ALA B CA 1
ATOM 2420 C C . ALA B 1 110 ? 9.562 4.082 1.958 1 91.75 110 ALA B C 1
ATOM 2422 O O . ALA B 1 110 ? 8.328 4.074 1.881 1 91.75 110 ALA B O 1
ATOM 2423 N N . TYR B 1 111 ? 10.289 3.025 2.023 1 90.31 111 TYR B N 1
ATOM 2424 C CA . TYR B 1 111 ? 9.672 1.705 2.025 1 90.31 111 TYR B CA 1
ATOM 2425 C C . TYR B 1 111 ? 8.773 1.525 3.246 1 90.31 111 TYR B C 1
ATOM 2427 O O . TYR B 1 111 ? 7.633 1.084 3.125 1 90.31 111 TYR B O 1
ATOM 2435 N N . GLY B 1 112 ? 9.266 1.838 4.355 1 88.69 112 GLY B N 1
ATOM 2436 C CA . GLY B 1 112 ? 8.477 1.773 5.578 1 88.69 112 GLY B CA 1
ATOM 2437 C C . GLY B 1 112 ? 7.27 2.697 5.559 1 88.69 112 GLY B C 1
ATOM 2438 O O . GLY B 1 112 ? 6.188 2.326 6.02 1 88.69 112 GLY 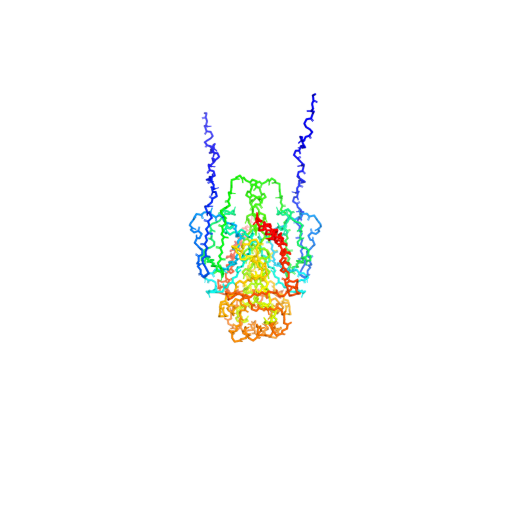B O 1
ATOM 2439 N N . GLN B 1 113 ? 7.469 3.816 5.023 1 91.69 113 GLN B N 1
ATOM 2440 C CA . GLN B 1 113 ? 6.379 4.781 4.922 1 91.69 113 GLN B CA 1
ATOM 2441 C C . GLN B 1 113 ? 5.293 4.289 3.973 1 91.69 113 GLN B C 1
ATOM 2443 O O . GLN B 1 113 ? 4.102 4.469 4.234 1 91.69 113 GLN B O 1
ATOM 2448 N N . LEU B 1 114 ? 5.73 3.703 2.918 1 90.62 114 LEU B N 1
ATOM 2449 C CA . LEU B 1 114 ? 4.773 3.174 1.955 1 90.62 114 LEU B CA 1
ATOM 2450 C C . LEU B 1 114 ? 3.9 2.096 2.592 1 90.62 114 LEU B C 1
ATOM 2452 O O . LEU B 1 114 ? 2.693 2.041 2.346 1 90.62 114 LEU B O 1
ATOM 2456 N N . ARG B 1 115 ? 4.449 1.267 3.361 1 87.19 115 ARG B N 1
ATOM 2457 C CA . ARG B 1 115 ? 3.691 0.249 4.086 1 87.19 115 ARG B CA 1
ATOM 2458 C C . ARG B 1 115 ? 2.654 0.887 5.004 1 87.19 115 ARG B C 1
ATOM 2460 O O . ARG B 1 115 ? 1.501 0.455 5.039 1 87.19 115 ARG B O 1
ATOM 2467 N N . ARG B 1 116 ? 3.07 1.816 5.699 1 87.25 116 ARG B N 1
ATOM 2468 C CA . ARG B 1 116 ? 2.162 2.531 6.594 1 87.25 116 ARG B CA 1
ATOM 2469 C C . ARG B 1 116 ? 1.05 3.215 5.805 1 87.25 116 ARG B C 1
ATOM 2471 O O . ARG B 1 116 ? -0.112 3.195 6.219 1 87.25 116 ARG B O 1
ATOM 2478 N N . GLN B 1 117 ? 1.443 3.83 4.711 1 91.06 117 GLN B N 1
ATOM 2479 C CA . GLN B 1 117 ? 0.48 4.523 3.861 1 91.06 117 GLN B CA 1
ATOM 2480 C C . GLN B 1 117 ? -0.606 3.574 3.369 1 91.06 117 GLN B C 1
ATOM 2482 O O . GLN B 1 117 ? -1.782 3.939 3.314 1 91.06 117 GLN B O 1
ATOM 2487 N N . GLY B 1 118 ? -0.196 2.441 2.977 1 87.56 118 GLY B N 1
ATOM 2488 C CA . GLY B 1 118 ? -1.175 1.441 2.582 1 87.56 118 GLY B CA 1
ATOM 2489 C C . GLY B 1 118 ? -2.191 1.141 3.666 1 87.56 118 GLY B C 1
ATOM 2490 O O . GLY B 1 118 ? -3.387 1.012 3.387 1 87.56 118 GLY B O 1
ATOM 2491 N N . ARG B 1 119 ? -1.768 1.072 4.828 1 84.38 119 ARG B N 1
ATOM 2492 C CA . ARG B 1 119 ? -2.652 0.813 5.961 1 84.38 119 ARG B CA 1
ATOM 2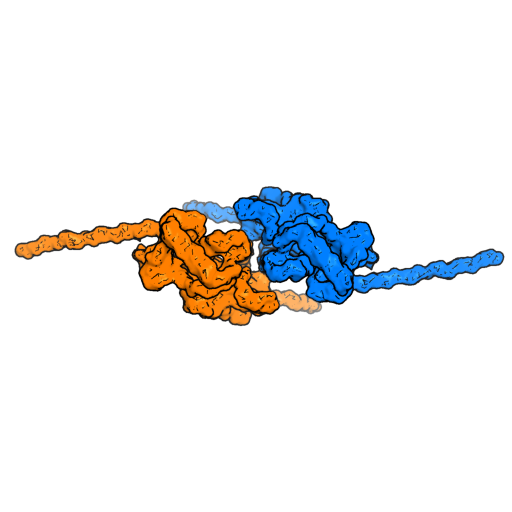493 C C . ARG B 1 119 ? -3.584 1.995 6.207 1 84.38 119 ARG B C 1
ATOM 2495 O O . ARG B 1 119 ? -4.754 1.809 6.543 1 84.38 119 ARG B O 1
ATOM 2502 N N . ASP B 1 120 ? -2.996 3.111 6.062 1 88.56 120 ASP B N 1
ATOM 2503 C CA . ASP B 1 120 ? -3.824 4.305 6.215 1 88.56 120 ASP B CA 1
ATOM 2504 C C . ASP B 1 120 ? -4.984 4.297 5.227 1 88.56 120 ASP B C 1
ATOM 2506 O O . ASP B 1 120 ? -6.129 4.574 5.602 1 88.56 120 ASP B O 1
ATOM 2510 N N . VAL B 1 121 ? -4.691 3.986 4.055 1 89.25 121 VAL B N 1
ATOM 2511 C CA . VAL B 1 121 ? -5.711 3.961 3.012 1 89.25 121 VAL B CA 1
ATOM 2512 C C . VAL B 1 121 ? -6.758 2.898 3.34 1 89.25 121 VAL B C 1
ATOM 2514 O O . VAL B 1 121 ? -7.957 3.125 3.166 1 89.25 121 VAL B O 1
ATOM 2517 N N . GLN B 1 122 ? -6.367 1.815 3.795 1 84.62 122 GLN B N 1
ATOM 2518 C CA . GLN B 1 122 ? -7.305 0.761 4.164 1 84.62 122 GLN B CA 1
ATOM 2519 C C . GLN B 1 122 ? -8.219 1.213 5.297 1 84.62 122 GLN B C 1
ATOM 2521 O O . GLN B 1 122 ? -9.422 0.924 5.285 1 84.62 122 GLN B O 1
ATOM 2526 N N . ARG B 1 123 ? -7.715 1.878 6.234 1 85.62 123 ARG B N 1
ATOM 2527 C CA . ARG B 1 123 ? -8.5 2.361 7.367 1 85.62 123 ARG B CA 1
ATOM 2528 C C . ARG B 1 123 ? -9.539 3.383 6.918 1 85.62 123 ARG B C 1
ATOM 2530 O O . ARG B 1 123 ? -10.602 3.5 7.527 1 85.62 123 ARG B O 1
ATOM 2537 N N . LEU B 1 124 ? -9.203 4.039 5.883 1 88.75 124 LEU B N 1
ATOM 2538 C CA . LEU B 1 124 ? -10.125 5.051 5.367 1 88.75 124 LEU B CA 1
ATOM 2539 C C . LEU B 1 124 ? -11.266 4.406 4.594 1 88.75 124 LEU B C 1
ATOM 2541 O O . LEU B 1 124 ? -12.297 5.035 4.363 1 88.75 124 LEU B O 1
ATOM 2545 N N . ARG B 1 125 ? -11.109 3.141 4.223 1 83.62 125 ARG B N 1
ATOM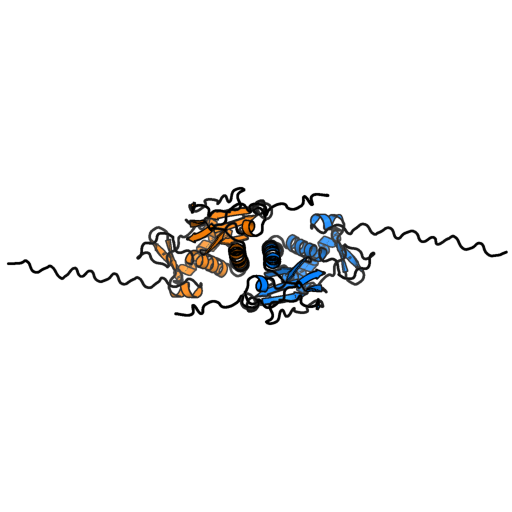 2546 C CA . ARG B 1 125 ? -12.07 2.568 3.283 1 83.62 125 ARG B CA 1
ATOM 2547 C C . ARG B 1 125 ? -12.727 1.321 3.863 1 83.62 125 ARG B C 1
ATOM 2549 O O . ARG B 1 125 ? -13.68 0.789 3.285 1 83.62 125 ARG B O 1
ATOM 2556 N N . ALA B 1 126 ? -12.25 0.917 4.93 1 76.94 126 ALA B N 1
ATOM 2557 C CA . ALA B 1 126 ? -12.773 -0.328 5.484 1 76.94 126 ALA B CA 1
ATOM 2558 C C . ALA B 1 126 ? -13.438 -0.089 6.836 1 76.94 126 ALA B C 1
ATOM 2560 O O . ALA B 1 126 ? -13.062 0.829 7.57 1 76.94 126 ALA B O 1
ATOM 2561 N N . GLY B 1 127 ? -14.43 -0.926 7.145 1 80.62 127 GLY B N 1
ATOM 2562 C CA . GLY B 1 127 ? -15.086 -0.865 8.438 1 80.62 127 GLY B CA 1
ATOM 2563 C C . GLY B 1 127 ? -16.25 0.113 8.477 1 80.62 127 GLY B C 1
ATOM 2564 O O . GLY B 1 127 ? -16.641 0.654 7.445 1 80.62 127 GLY B O 1
ATOM 2565 N N . PRO B 1 128 ? -16.812 0.312 9.719 1 88.75 128 PRO B N 1
ATOM 2566 C CA . PRO B 1 128 ? -17.922 1.255 9.875 1 88.75 128 PRO B CA 1
ATOM 2567 C C . PRO B 1 128 ? -17.531 2.689 9.531 1 88.75 128 PRO B C 1
ATOM 2569 O O . PRO B 1 128 ? -16.406 3.109 9.805 1 88.75 128 PRO B O 1
ATOM 2572 N N . VAL B 1 129 ? -18.453 3.361 9.016 1 91.06 129 VAL B N 1
ATOM 2573 C CA . VAL B 1 129 ? -18.203 4.711 8.516 1 91.06 129 VAL B CA 1
ATOM 2574 C C . VAL B 1 129 ? -17.672 5.59 9.641 1 91.06 129 VAL B C 1
ATOM 2576 O O . VAL B 1 129 ? -16.781 6.414 9.422 1 91.06 129 VAL B O 1
ATOM 2579 N N . ALA B 1 130 ? -18.219 5.414 10.812 1 90.56 130 ALA B N 1
ATOM 2580 C CA . ALA B 1 130 ? -17.766 6.227 11.938 1 90.56 130 ALA B CA 1
ATOM 2581 C C . ALA B 1 130 ? -16.281 6.039 12.18 1 90.56 130 ALA B C 1
ATOM 2583 O O . ALA B 1 130 ? -15.562 7.004 12.461 1 90.56 130 ALA B O 1
ATOM 2584 N N . ASP B 1 131 ? -15.805 4.816 12.039 1 89.19 131 ASP B N 1
ATOM 2585 C CA . ASP B 1 131 ? -14.391 4.516 12.242 1 89.19 131 ASP B CA 1
ATOM 2586 C C . ASP B 1 131 ? -13.547 5.094 11.109 1 89.19 131 ASP B C 1
ATOM 2588 O O . ASP B 1 131 ? -12.422 5.551 11.344 1 89.19 131 ASP B O 1
ATOM 2592 N N . ARG B 1 132 ? -14.07 5.043 9.953 1 90.88 132 ARG B N 1
ATOM 2593 C CA . ARG B 1 132 ? -13.352 5.609 8.812 1 90.88 132 ARG B CA 1
ATOM 2594 C C . ARG B 1 132 ? -13.195 7.117 8.961 1 90.88 132 ARG B C 1
ATOM 2596 O O . ARG B 1 132 ? -12.117 7.66 8.711 1 90.88 132 ARG B O 1
ATOM 2603 N N . VAL B 1 133 ? -14.227 7.723 9.422 1 91.5 133 VAL B N 1
ATOM 2604 C CA . VAL B 1 133 ? -14.188 9.164 9.641 1 91.5 133 VAL B CA 1
ATOM 2605 C C . VAL B 1 133 ? -13.211 9.492 10.766 1 91.5 133 VAL B C 1
ATOM 2607 O O . VAL B 1 133 ? -12.398 10.414 10.641 1 91.5 133 VAL B O 1
ATOM 2610 N N . ARG B 1 134 ? -13.242 8.719 11.781 1 88.81 134 ARG B N 1
ATOM 2611 C CA . ARG B 1 134 ? -12.328 8.914 12.898 1 88.81 134 ARG B CA 1
ATOM 2612 C C . ARG B 1 134 ? -10.875 8.781 12.445 1 88.81 134 ARG B C 1
ATOM 2614 O O . ARG B 1 134 ? -10.016 9.562 12.859 1 88.81 134 ARG B O 1
ATOM 2621 N N . SER B 1 135 ? -10.641 7.809 11.664 1 89.75 135 SER B N 1
ATOM 2622 C CA . SER B 1 135 ? -9.289 7.598 11.156 1 89.75 135 SER B CA 1
ATOM 2623 C C . SER B 1 135 ? -8.812 8.797 10.352 1 89.75 135 SER B C 1
ATOM 2625 O O . SER B 1 135 ? -7.66 9.227 10.484 1 89.75 135 SER B O 1
ATOM 2627 N N . LEU B 1 136 ? -9.664 9.289 9.5 1 90.31 136 LEU B N 1
ATOM 2628 C CA . LEU B 1 136 ? -9.312 10.453 8.703 1 90.31 136 LEU B CA 1
ATOM 2629 C C . LEU B 1 136 ? -9.031 11.656 9.594 1 90.31 136 LEU B C 1
ATOM 2631 O O . LEU B 1 136 ? -8.055 12.375 9.383 1 90.31 136 LEU B O 1
ATOM 2635 N N . LEU B 1 137 ? -9.844 11.836 10.578 1 87.12 137 LEU B N 1
ATOM 2636 C CA . LEU B 1 137 ? -9.641 12.938 11.516 1 87.12 137 LEU B CA 1
ATOM 2637 C C . LEU B 1 137 ? -8.32 12.781 12.25 1 87.12 137 LEU B C 1
ATOM 2639 O O . LEU B 1 137 ? -7.625 13.773 12.508 1 87.12 137 LEU B O 1
ATOM 2643 N N . GLY B 1 138 ? -8.023 11.617 12.602 1 86.06 138 GLY B N 1
ATOM 2644 C CA . GLY B 1 138 ? -6.734 11.359 13.219 1 86.06 138 GLY B CA 1
ATOM 2645 C C . GLY B 1 138 ? -5.559 11.758 12.352 1 86.06 138 GLY B C 1
ATOM 2646 O O . GLY B 1 138 ? -4.566 12.289 12.852 1 86.06 138 GLY B O 1
ATOM 2647 N N . LEU B 1 139 ? -5.68 11.477 11.141 1 87.5 139 LEU B N 1
ATOM 2648 C CA . LEU B 1 139 ? -4.637 11.859 10.195 1 87.5 139 LEU B CA 1
ATOM 2649 C C . LEU B 1 139 ? -4.516 13.383 10.102 1 87.5 139 LEU B C 1
ATOM 2651 O O . LEU B 1 139 ? -3.406 13.914 10.055 1 87.5 139 LEU B O 1
ATOM 2655 N N . LEU B 1 140 ? -5.602 14 10.094 1 84.38 140 LEU B N 1
ATOM 2656 C CA . LEU B 1 140 ? -5.625 15.453 10.031 1 84.38 140 LEU B CA 1
ATOM 2657 C C . LEU B 1 140 ? -5.008 16.062 11.289 1 84.38 140 LEU B C 1
ATOM 2659 O O . LEU B 1 140 ? -4.383 17.125 11.227 1 84.38 140 LEU B O 1
ATOM 2663 N N . GLY B 1 141 ? -5.207 15.352 12.336 1 78.12 141 GLY B N 1
ATOM 2664 C CA . GLY B 1 141 ? -4.688 15.828 13.609 1 78.12 141 GLY B CA 1
ATOM 2665 C C . GLY B 1 141 ? -3.178 15.711 13.719 1 78.12 141 GLY B C 1
ATOM 2666 O O . GLY B 1 141 ? -2.557 16.359 14.562 1 78.12 141 GLY B O 1
ATOM 2667 N N . GLN B 1 142 ? -2.611 14.742 13.047 1 72.75 142 GLN B N 1
ATOM 2668 C CA . GLN B 1 142 ? -1.163 14.57 13.07 1 72.75 142 GLN B CA 1
ATOM 2669 C C . GLN B 1 142 ? -0.464 15.68 12.297 1 72.75 142 GLN B C 1
ATOM 2671 O O . GLN B 1 142 ? 0.76 15.812 12.359 1 72.75 142 GLN B O 1
ATOM 2676 N N . SER B 1 143 ? -1.121 16.375 11.492 1 61.47 143 SER B N 1
ATOM 2677 C CA . SER B 1 143 ? -0.584 17.469 10.68 1 61.47 143 SER B CA 1
ATOM 2678 C C . SER B 1 143 ? -0.53 18.766 11.477 1 61.47 143 SER B C 1
ATOM 2680 O O . SER B 1 143 ? -1.544 19.453 11.625 1 61.47 143 SER B O 1
ATOM 2682 N N . PRO B 1 144 ? 0.54 18.859 12.312 1 51.12 144 PRO B N 1
ATOM 2683 C CA . PRO B 1 144 ? 0.516 20.156 12.984 1 51.12 144 PRO B CA 1
ATOM 2684 C C . PRO B 1 144 ? 0.37 21.328 12.008 1 51.12 144 PRO B C 1
ATOM 2686 O O . PRO B 1 144 ? 0.866 21.25 10.883 1 51.12 144 PRO B O 1
ATOM 2689 N N . ALA B 1 145 ? -0.649 21.953 11.93 1 47.16 145 ALA B N 1
ATOM 2690 C CA . ALA B 1 145 ? -0.718 23.156 11.117 1 47.16 145 ALA B CA 1
ATOM 2691 C C . ALA B 1 145 ? 0.598 23.922 11.164 1 47.16 145 ALA B C 1
ATOM 2693 O O . ALA B 1 145 ? 1.306 23.891 12.172 1 47.16 145 ALA B O 1
ATOM 2694 N N . GLY B 1 146 ? 1.248 23.938 10.016 1 43.94 146 GLY B N 1
ATOM 2695 C CA . GLY B 1 146 ? 2.465 24.719 9.883 1 43.94 146 GLY B CA 1
ATOM 2696 C C . GLY B 1 146 ? 2.719 25.625 11.07 1 43.94 146 GLY B C 1
ATOM 2697 O O . GLY B 1 146 ? 3.658 25.406 11.836 1 43.94 146 GLY B O 1
ATOM 2698 N N . GLY B 1 147 ? 2.26 26.875 10.727 1 38.38 147 GLY B N 1
ATOM 2699 C CA . GLY B 1 147 ? 2.582 28.141 11.359 1 38.38 147 GLY B CA 1
ATOM 2700 C C . GLY B 1 147 ? 2.166 28.203 12.82 1 38.38 147 GLY B C 1
ATOM 2701 O O . GLY B 1 147 ? 1.891 29.281 13.344 1 38.38 147 GLY B O 1
ATOM 2702 N N . ALA B 1 148 ? 1.604 27.234 13.312 1 39.47 148 ALA B N 1
ATOM 2703 C CA . ALA B 1 148 ? 1.138 27.719 14.609 1 39.47 148 ALA B CA 1
ATOM 2704 C C . ALA B 1 148 ? 2.301 28.234 15.453 1 39.47 148 ALA B C 1
ATOM 2706 O O . ALA B 1 148 ? 3.312 27.547 15.617 1 39.47 148 ALA B O 1
ATOM 2707 N N . ALA B 1 149 ? 2.34 29.391 15.578 1 37.84 149 ALA B N 1
ATOM 2708 C CA . ALA B 1 149 ? 3.082 30.141 16.594 1 37.84 149 ALA B CA 1
ATOM 2709 C C . ALA B 1 149 ? 3.158 29.375 17.906 1 37.84 149 ALA B C 1
ATOM 2711 O O . ALA B 1 149 ? 2.287 28.547 18.188 1 37.84 149 ALA B O 1
ATOM 2712 N N . ALA B 1 150 ? 4.285 29.328 18.641 1 41.09 150 ALA B N 1
ATOM 2713 C CA . ALA B 1 150 ? 4.656 28.844 19.969 1 41.09 150 ALA B CA 1
ATOM 2714 C C . ALA B 1 150 ? 3.422 28.547 20.812 1 41.09 150 ALA B C 1
ATOM 2716 O O . ALA B 1 150 ? 3.482 27.766 21.766 1 41.09 150 ALA B O 1
ATOM 2717 N N . GLY B 1 151 ? 2.24 29.203 20.484 1 41.5 151 GLY B N 1
ATOM 2718 C CA . GLY B 1 151 ? 1.027 29.219 21.281 1 41.5 151 GLY B CA 1
ATOM 2719 C C . GLY B 1 151 ? -0.131 28.484 20.625 1 41.5 151 GLY B C 1
ATOM 2720 O O . GLY B 1 151 ? -1.254 28.516 21.125 1 41.5 151 GLY B O 1
ATOM 2721 N N . ALA B 1 152 ? -0.068 28.141 19.359 1 47.28 152 ALA B N 1
ATOM 2722 C CA . ALA B 1 152 ? -1.27 27.656 18.688 1 47.28 152 ALA B CA 1
ATOM 2723 C C . ALA B 1 152 ? -1.6 26.219 19.094 1 47.28 152 ALA B C 1
ATOM 2725 O O . ALA B 1 152 ? -0.706 25.453 19.453 1 47.28 152 ALA B O 1
ATOM 2726 N N . ASP B 1 153 ? -2.879 25.922 19.469 1 53.28 153 ASP B N 1
ATOM 2727 C CA . ASP B 1 153 ? -3.5 24.703 19.969 1 53.28 153 ASP B CA 1
ATOM 2728 C C . ASP B 1 153 ? -3.123 23.5 19.109 1 53.28 153 ASP B C 1
ATOM 2730 O O . ASP B 1 153 ? -3.527 23.406 17.953 1 53.28 153 ASP B O 1
ATOM 2734 N N . ALA B 1 154 ? -1.998 22.859 19.406 1 55.09 154 ALA B N 1
ATOM 2735 C CA . ALA B 1 154 ? -1.4 21.703 18.766 1 55.09 154 ALA B CA 1
ATOM 2736 C C . ALA B 1 154 ? -2.469 20.672 18.375 1 55.09 154 ALA B C 1
ATOM 2738 O O . ALA B 1 154 ? -2.225 19.797 17.531 1 55.09 154 ALA B O 1
ATOM 2739 N N . THR B 1 155 ? -3.637 20.891 18.891 1 62.94 155 THR B N 1
ATOM 2740 C CA . THR B 1 155 ? -4.656 19.875 18.656 1 62.94 155 THR B CA 1
ATOM 2741 C C . THR B 1 155 ? -5.633 20.344 17.562 1 62.94 155 THR B C 1
ATOM 2743 O O . THR B 1 155 ? -6.539 19.609 17.188 1 62.94 155 THR B O 1
ATOM 2746 N N . ALA B 1 156 ? -5.309 21.625 17.125 1 70.44 156 ALA B N 1
ATOM 2747 C CA . ALA B 1 156 ? -6.254 22.109 16.125 1 70.44 156 ALA B CA 1
ATOM 2748 C C . ALA B 1 156 ? -5.816 21.703 14.711 1 70.44 156 ALA B C 1
ATOM 2750 O O . ALA B 1 156 ? -4.621 21.703 14.406 1 70.44 156 ALA B O 1
ATOM 2751 N N . PHE B 1 157 ? -6.734 21.281 14.031 1 74.56 157 PHE B N 1
ATOM 2752 C CA . PHE B 1 157 ? -6.449 20.891 12.656 1 74.56 157 PHE B CA 1
ATOM 2753 C C . PHE B 1 157 ? -7.465 21.5 11.703 1 74.56 157 PHE B C 1
ATOM 2755 O O . PHE B 1 157 ? -8.617 21.734 12.07 1 74.56 157 PHE B O 1
ATOM 2762 N N . PRO B 1 158 ? -6.953 21.906 10.555 1 78.38 158 PRO B N 1
ATOM 2763 C CA . PRO B 1 158 ? -7.906 22.406 9.555 1 78.38 158 PRO B CA 1
ATOM 2764 C C . PRO B 1 158 ? -8.914 21.344 9.125 1 78.38 158 PRO B C 1
ATOM 2766 O O . PRO B 1 158 ? -8.57 20.156 9.031 1 78.38 158 PRO B O 1
ATOM 2769 N N . MET B 1 159 ? -10.055 21.734 8.984 1 81.75 159 MET B N 1
ATOM 2770 C CA . MET B 1 159 ? -11.117 20.828 8.555 1 81.75 159 MET B CA 1
ATOM 2771 C C . MET B 1 159 ? -11.438 21.031 7.074 1 81.75 159 MET B C 1
ATOM 2773 O O . MET B 1 159 ? -11.969 22.078 6.688 1 81.75 159 MET B O 1
ATOM 2777 N N . PRO B 1 160 ? -11.156 20.078 6.324 1 84.31 160 PRO B N 1
ATOM 2778 C CA . PRO B 1 160 ? -11.539 20.172 4.914 1 84.31 160 PRO B CA 1
ATOM 2779 C C . PRO B 1 160 ? -13.055 20.172 4.715 1 84.31 160 PRO B C 1
ATOM 2781 O O . PRO B 1 160 ? -13.805 19.844 5.637 1 84.31 160 PRO B O 1
ATOM 2784 N N . PRO B 1 161 ? -13.477 20.594 3.5 1 84.44 161 PRO B N 1
ATOM 2785 C CA . PRO B 1 161 ? -14.906 20.531 3.186 1 84.44 161 PRO B CA 1
ATOM 2786 C C . PRO B 1 161 ? -15.469 19.109 3.314 1 84.44 161 PRO B C 1
ATOM 2788 O O . PRO B 1 161 ? -14.781 18.141 3.018 1 84.44 161 PRO B O 1
ATOM 2791 N N . GLN B 1 162 ? -16.719 19.047 3.682 1 86.12 162 GLN B N 1
ATOM 2792 C CA . GLN B 1 162 ? -17.359 17.766 3.961 1 86.12 162 GLN B CA 1
ATOM 2793 C C . GLN B 1 162 ? -17.391 16.875 2.723 1 86.12 162 GLN B C 1
ATOM 2795 O O . GLN B 1 162 ? -17.25 15.656 2.826 1 86.12 162 GLN B O 1
ATOM 2800 N N . LYS B 1 163 ? -17.609 17.5 1.61 1 87.12 163 LYS B N 1
ATOM 2801 C CA . LYS B 1 163 ? -17.641 16.75 0.365 1 87.12 163 LYS B CA 1
ATOM 2802 C C . LYS B 1 163 ? -16.312 16.031 0.119 1 87.12 163 LYS B C 1
ATOM 2804 O O . LYS B 1 163 ? -16.297 14.891 -0.354 1 87.12 163 LYS B O 1
ATOM 2809 N N . LEU B 1 164 ? -15.312 16.703 0.451 1 86.19 164 LEU B N 1
ATOM 2810 C CA . LEU B 1 164 ? -13.984 16.125 0.27 1 86.19 164 LEU B CA 1
ATOM 2811 C C . LEU B 1 164 ? -13.742 14.984 1.262 1 86.19 164 LEU B C 1
ATOM 2813 O O . LEU B 1 164 ? -13.211 13.938 0.895 1 86.19 164 LEU B O 1
ATOM 2817 N N . LEU B 1 165 ? -14.148 15.18 2.467 1 89.81 165 LEU B N 1
ATOM 2818 C CA . LEU B 1 165 ? -14.031 14.133 3.477 1 89.81 165 LEU B CA 1
ATOM 2819 C C . LEU B 1 165 ? -14.797 12.883 3.053 1 89.81 165 LEU B C 1
ATOM 2821 O O . LEU B 1 165 ? -14.281 11.766 3.172 1 89.81 165 LEU B O 1
ATOM 2825 N N . ALA B 1 166 ? -15.984 13.156 2.58 1 91.69 166 ALA B N 1
ATOM 2826 C CA . ALA B 1 166 ? -16.844 12.062 2.152 1 91.69 166 ALA B CA 1
ATOM 2827 C C . ALA B 1 166 ? -16.188 11.242 1.047 1 91.69 166 ALA B C 1
ATOM 2829 O O . ALA B 1 166 ? -16.234 10.008 1.078 1 91.69 166 ALA B O 1
ATOM 2830 N N . ALA B 1 167 ? -15.594 11.898 0.132 1 86.88 167 ALA B N 1
ATOM 2831 C CA . ALA B 1 167 ? -14.922 11.227 -0.979 1 86.88 167 ALA B CA 1
ATOM 2832 C C . ALA B 1 167 ? -13.766 10.367 -0.482 1 86.88 167 ALA B C 1
ATOM 2834 O O . ALA B 1 167 ? -13.523 9.281 -1.002 1 86.88 167 ALA B O 1
ATOM 2835 N N . LEU B 1 168 ? -13.109 10.805 0.499 1 89.88 168 LEU B N 1
ATOM 2836 C CA . LEU B 1 168 ? -11.922 10.117 1.006 1 89.88 168 LEU B CA 1
ATOM 2837 C C . LEU B 1 168 ? -12.305 8.867 1.787 1 89.88 168 LEU B C 1
ATOM 2839 O O . LEU B 1 168 ?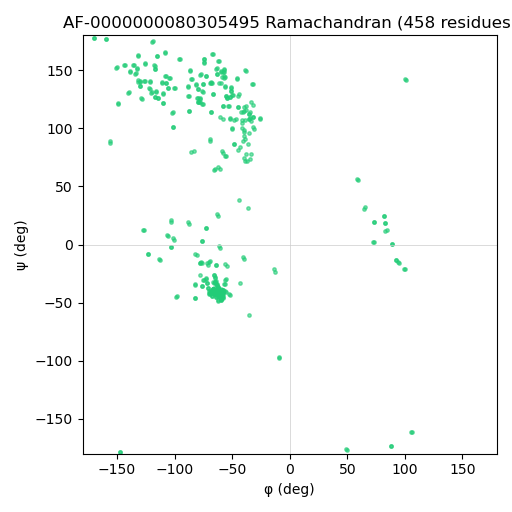 -11.57 7.879 1.785 1 89.88 168 LEU B O 1
ATOM 2843 N N . VAL B 1 169 ? -13.43 8.891 2.4 1 90.75 169 VAL B N 1
ATOM 2844 C CA . VAL B 1 169 ? -13.82 7.746 3.223 1 90.75 169 VAL B CA 1
ATOM 2845 C C . VAL B 1 169 ? -14.906 6.945 2.514 1 90.75 169 VAL B C 1
ATOM 2847 O O . VAL B 1 169 ? -15.492 6.035 3.1 1 90.75 169 VAL B O 1
ATOM 2850 N N . ASP B 1 170 ? -15.18 7.309 1.287 1 86.88 170 ASP B N 1
ATOM 2851 C CA . ASP B 1 170 ? -16.094 6.59 0.399 1 86.88 170 ASP B CA 1
ATOM 2852 C C . ASP B 1 170 ? -17.484 6.496 1.002 1 86.88 170 ASP B C 1
ATOM 2854 O O . ASP B 1 170 ? -18.047 5.402 1.148 1 86.88 170 ASP B O 1
ATOM 2858 N N . THR B 1 171 ? -18.094 7.598 1.331 1 90.44 171 THR B N 1
ATOM 2859 C CA . THR B 1 171 ? -19.453 7.695 1.836 1 90.44 171 THR B CA 1
ATOM 2860 C C . THR B 1 171 ? -20.109 9 1.391 1 90.44 171 THR B C 1
ATOM 2862 O O . THR B 1 171 ? -19.547 9.727 0.562 1 90.44 171 THR B O 1
ATOM 2865 N N . SER B 1 172 ? -21.281 9.211 1.802 1 92.44 172 SER B N 1
ATOM 2866 C CA . SER B 1 172 ? -22 10.422 1.411 1 92.44 172 SER B CA 1
ATOM 2867 C C . SER B 1 172 ? -21.672 11.578 2.359 1 92.44 172 SER B C 1
ATOM 2869 O O . SER B 1 172 ? -21.359 11.359 3.529 1 92.44 172 SER B O 1
ATOM 2871 N N . PRO B 1 173 ? -21.719 12.82 1.771 1 93 173 PRO B N 1
ATOM 2872 C CA . PRO B 1 173 ? -21.516 13.984 2.633 1 93 173 PRO B CA 1
ATOM 2873 C C . PRO B 1 173 ? -22.5 14.039 3.799 1 93 173 PRO B C 1
ATOM 2875 O O . PRO B 1 173 ? -22.141 14.469 4.895 1 93 173 PRO B O 1
ATOM 2878 N N . GLU B 1 174 ? -23.672 13.594 3.555 1 93.31 174 GLU B N 1
ATOM 2879 C CA . GLU B 1 174 ? -24.672 13.57 4.609 1 93.31 174 GLU B CA 1
ATOM 2880 C C . GLU B 1 174 ? -24.266 12.656 5.758 1 93.31 174 GLU B C 1
ATOM 2882 O O . GLU B 1 174 ? -24.422 13.008 6.926 1 93.31 174 GLU B O 1
ATOM 2887 N N . THR B 1 175 ? -23.766 11.602 5.457 1 94.69 175 THR B N 1
ATOM 2888 C CA . THR B 1 175 ? -23.344 10.648 6.473 1 94.69 175 THR B CA 1
ATOM 2889 C C . THR B 1 175 ? -22.141 11.188 7.25 1 94.69 175 THR B C 1
ATOM 2891 O O . THR B 1 175 ? -22.094 11.062 8.477 1 94.69 175 THR B O 1
ATOM 2894 N N . VAL B 1 176 ? -21.234 11.773 6.512 1 93.5 176 VAL B N 1
ATOM 2895 C CA . VAL B 1 176 ? -20.078 12.359 7.172 1 93.5 176 VAL B CA 1
ATOM 2896 C C . VAL B 1 176 ? -20.531 13.422 8.172 1 93.5 176 VAL B C 1
ATOM 2898 O O . VAL B 1 176 ? -20.031 13.477 9.297 1 93.5 176 VAL B O 1
ATOM 2901 N N . CYS B 1 177 ? -21.422 14.227 7.777 1 92.25 177 CYS B N 1
ATOM 2902 C CA . CYS B 1 177 ? -21.938 15.266 8.656 1 92.25 177 CYS B CA 1
ATOM 2903 C C . CYS B 1 177 ? -22.547 14.664 9.922 1 92.25 177 CYS B C 1
ATOM 2905 O O . CYS B 1 177 ? -22.312 15.164 11.023 1 92.25 177 CYS B O 1
ATOM 2907 N N . ARG B 1 178 ? -23.234 13.641 9.703 1 94.5 178 ARG B N 1
ATOM 2908 C CA . ARG B 1 178 ? -23.859 12.977 10.844 1 94.5 178 ARG B CA 1
ATOM 2909 C C . ARG B 1 178 ? -22.812 12.414 11.797 1 94.5 178 ARG B C 1
ATOM 2911 O O . ARG B 1 178 ? -22.938 12.539 13.016 1 94.5 178 ARG B O 1
ATOM 2918 N N . VAL B 1 179 ? -21.891 11.812 11.25 1 94.25 179 VAL B N 1
ATOM 2919 C CA . VAL B 1 179 ? -20.828 11.219 12.07 1 94.25 179 VAL B CA 1
ATOM 2920 C C . VAL B 1 179 ? -20.062 12.32 12.805 1 94.25 179 VAL B C 1
ATOM 2922 O O . VAL B 1 179 ? -19.766 12.188 13.992 1 94.25 179 VAL B O 1
ATOM 2925 N N . LEU B 1 180 ? -19.781 13.383 12.109 1 90.81 180 LEU B N 1
ATOM 2926 C CA . LEU B 1 180 ? -19.094 14.5 12.727 1 90.81 180 LEU B CA 1
ATOM 2927 C C . LEU B 1 180 ? -19.906 15.086 13.875 1 90.81 180 LEU B C 1
ATOM 2929 O O . LEU B 1 180 ? -19.359 15.43 14.922 1 90.81 180 LEU B O 1
ATOM 2933 N N . ALA B 1 181 ? -21.156 15.172 13.656 1 91.38 181 ALA B N 1
ATOM 2934 C CA . ALA B 1 181 ? -22.047 15.656 14.703 1 91.38 181 ALA B CA 1
ATOM 2935 C C . ALA B 1 181 ? -22.016 14.727 15.914 1 91.38 181 ALA B C 1
ATOM 2937 O O . ALA B 1 181 ? -21.969 15.188 17.062 1 91.38 181 ALA B O 1
ATOM 2938 N N . GLN B 1 182 ? -22.047 13.531 15.633 1 92.62 182 GLN B N 1
ATOM 2939 C CA . GLN B 1 182 ? -22 12.539 16.703 1 92.62 182 GLN B CA 1
ATOM 2940 C C . GLN B 1 182 ? -20.688 12.633 17.484 1 92.62 182 GLN B C 1
ATOM 2942 O O . GLN B 1 182 ? -20.688 12.523 18.719 1 92.62 182 GLN B O 1
ATOM 2947 N N . LEU B 1 183 ? -19.672 12.812 16.812 1 88.94 183 LEU B N 1
ATOM 2948 C CA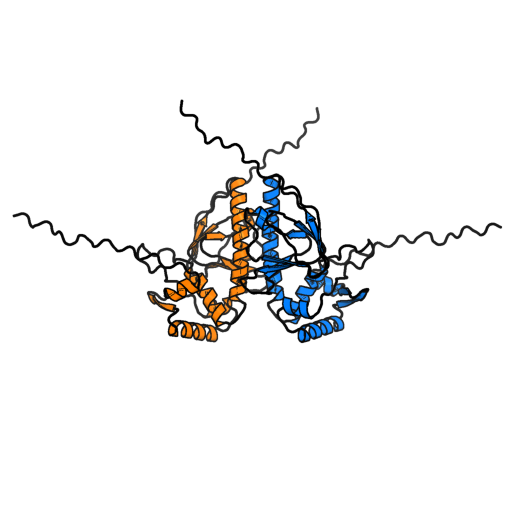 . LEU B 1 183 ? -18.375 12.93 17.453 1 88.94 183 LEU B CA 1
ATOM 2949 C C . LEU B 1 183 ? -18.297 14.195 18.312 1 88.94 183 LEU B C 1
ATOM 2951 O O . LEU B 1 183 ? -17.688 14.195 19.375 1 88.94 183 LEU B O 1
ATOM 2955 N N . ARG B 1 184 ? -18.875 15.227 17.875 1 88.19 184 ARG B N 1
ATOM 2956 C CA . ARG B 1 184 ? -18.938 16.469 18.641 1 88.19 184 ARG B CA 1
ATOM 2957 C C . ARG B 1 184 ? -19.797 16.297 19.891 1 88.19 184 ARG B C 1
ATOM 2959 O O . ARG B 1 184 ? -19.406 16.734 20.969 1 88.19 184 ARG B O 1
ATOM 2966 N N . ASP B 1 185 ? -20.859 15.625 19.672 1 90.19 185 ASP B N 1
ATOM 2967 C CA . ASP B 1 185 ? -21.75 15.375 20.812 1 90.19 185 ASP B CA 1
ATOM 2968 C C . ASP B 1 185 ? -21.062 14.516 21.859 1 90.19 185 ASP B C 1
ATOM 2970 O O . ASP B 1 185 ? -21.281 14.711 23.062 1 90.19 185 ASP B O 1
ATOM 2974 N N . ALA B 1 186 ? -20.25 13.641 21.406 1 87.75 186 ALA B N 1
ATOM 2975 C CA . ALA B 1 186 ? -19.531 12.742 22.297 1 87.75 186 ALA B CA 1
ATOM 2976 C C . ALA B 1 186 ? -18.312 13.422 22.906 1 87.75 186 ALA B C 1
ATOM 2978 O O . ALA B 1 186 ? -17.625 12.852 23.75 1 87.75 186 ALA B O 1
ATOM 2979 N N . GLY B 1 187 ? -18.016 14.609 22.391 1 84.44 187 GLY B N 1
ATOM 2980 C CA . GLY B 1 187 ? -16.906 15.383 22.922 1 84.44 187 GLY B CA 1
ATOM 2981 C C . GLY B 1 187 ? -15.562 14.969 22.344 1 84.44 187 GLY B C 1
ATOM 2982 O O . GLY B 1 187 ? -14.523 15.219 22.953 1 84.44 187 GLY B O 1
ATOM 2983 N N . GLU B 1 188 ? -15.539 14.328 21.312 1 85 188 GLU B N 1
ATOM 2984 C CA . GLU B 1 188 ? -14.289 13.883 20.719 1 85 188 GLU B CA 1
ATOM 2985 C C . GLU B 1 188 ? -13.641 14.992 19.891 1 85 188 GLU B C 1
ATOM 2987 O O . GLU B 1 188 ? -12.414 15.086 19.828 1 85 188 GLU B O 1
ATOM 2992 N N . ILE B 1 189 ? -14.539 15.781 19.281 1 85 189 ILE B N 1
ATOM 2993 C CA . ILE B 1 189 ? -14.023 16.922 18.531 1 85 189 ILE B CA 1
ATOM 2994 C C . ILE B 1 189 ? -14.82 18.172 18.906 1 85 189 ILE B C 1
ATOM 2996 O O . ILE B 1 189 ? -15.984 18.078 19.297 1 85 189 ILE B O 1
ATOM 3000 N N . ARG B 1 190 ? -14.164 19.266 18.797 1 84.44 190 ARG B N 1
ATOM 3001 C CA . ARG B 1 190 ? -14.766 20.562 19.078 1 84.44 190 ARG B CA 1
ATOM 3002 C C . ARG B 1 190 ? -14.367 21.578 18 1 84.44 190 ARG B C 1
ATOM 3004 O O . ARG B 1 190 ? -13.352 21.422 17.328 1 84.44 190 ARG B O 1
ATOM 3011 N N . HIS B 1 191 ? -15.281 22.547 17.906 1 79.44 191 HIS B N 1
ATOM 3012 C CA . HIS B 1 191 ? -14.938 23.641 17 1 79.44 191 HIS B CA 1
ATOM 3013 C C . HIS B 1 191 ? -13.789 24.469 17.562 1 79.44 191 HIS B C 1
ATOM 3015 O O . HIS B 1 191 ? -13.695 24.672 18.781 1 79.44 191 HIS B O 1
ATOM 3021 N N . ALA B 1 192 ? -12.953 24.812 16.688 1 74.5 192 ALA B N 1
ATOM 3022 C CA . ALA B 1 192 ? -11.875 25.734 17.031 1 74.5 192 ALA B CA 1
ATOM 3023 C C . ALA B 1 192 ? -11.953 27.016 16.203 1 74.5 192 ALA B C 1
ATOM 3025 O O . ALA B 1 192 ? -12.875 27.188 15.406 1 74.5 192 ALA B O 1
ATOM 3026 N N . ALA B 1 193 ? -11.07 27.875 16.578 1 69.38 193 ALA B N 1
ATOM 3027 C CA . ALA B 1 193 ? -11.055 29.156 15.883 1 69.38 193 ALA B CA 1
ATOM 3028 C C . ALA B 1 193 ? -10.711 28.984 14.406 1 69.38 193 ALA B C 1
ATOM 3030 O O . ALA B 1 193 ? -10.094 27.984 14.023 1 69.38 193 ALA B O 1
ATOM 3031 N N . SER B 1 194 ? -11.242 29.906 13.578 1 67.31 194 SER B N 1
ATOM 3032 C CA . SER B 1 194 ? -10.867 30.094 12.18 1 67.31 194 SER B CA 1
ATOM 3033 C C . SER B 1 194 ? -11.25 28.859 11.352 1 67.31 194 SER B C 1
ATOM 3035 O O . SER B 1 194 ? -10.5 28.453 10.469 1 67.31 194 SER B O 1
ATOM 3037 N N . GLY B 1 195 ? -12.32 28.234 11.758 1 67.44 195 GLY B N 1
ATOM 3038 C CA . GLY B 1 195 ? -12.828 27.141 10.938 1 67.44 195 GLY B CA 1
ATOM 3039 C C . GLY B 1 195 ? -12.125 25.828 11.195 1 67.44 195 GLY B C 1
ATOM 3040 O O . GLY B 1 195 ? -12.297 24.859 10.445 1 67.44 195 GLY B O 1
ATOM 3041 N N . ARG B 1 196 ? -11.375 25.906 12.297 1 73.5 196 ARG B N 1
ATOM 3042 C CA . ARG B 1 196 ? -10.641 24.688 12.656 1 73.5 196 ARG B CA 1
ATOM 3043 C C . ARG B 1 196 ? -11.422 23.875 13.688 1 73.5 196 ARG B C 1
ATOM 3045 O O . ARG B 1 196 ? -12.43 24.328 14.219 1 73.5 196 ARG B O 1
ATOM 3052 N N . SER B 1 197 ? -10.969 22.609 13.656 1 78 197 SER B N 1
ATOM 3053 C CA . SER B 1 197 ? -11.484 21.719 14.695 1 78 197 SER B CA 1
ATOM 3054 C C . SER B 1 197 ? -10.359 21.203 15.586 1 78 197 SER B C 1
ATOM 3056 O O . SER B 1 197 ? -9.188 21.297 15.227 1 78 197 SER B O 1
ATOM 3058 N N . ARG B 1 198 ? -10.773 20.875 16.781 1 76.94 198 ARG B N 1
ATOM 3059 C CA . ARG B 1 198 ? -9.773 20.359 17.703 1 76.94 198 ARG B CA 1
ATOM 3060 C C . ARG B 1 198 ? -10.258 19.062 18.344 1 76.94 198 ARG B C 1
ATOM 3062 O O . ARG B 1 198 ? -11.453 18.891 18.609 1 76.94 198 ARG B O 1
ATOM 3069 N N . PHE B 1 199 ? -9.273 18.188 18.469 1 74.12 199 PHE B N 1
ATOM 3070 C CA . PHE B 1 199 ? -9.57 16.984 19.25 1 74.12 199 PHE B CA 1
ATOM 3071 C C . PHE B 1 199 ? -9.539 17.297 20.734 1 74.12 199 PHE B C 1
ATOM 3073 O O . PHE B 1 199 ? -8.711 18.094 21.203 1 74.12 199 PHE B O 1
ATOM 3080 N N . THR B 1 200 ? -10.438 16.547 21.359 1 71.88 200 THR B N 1
ATOM 3081 C CA . THR B 1 200 ? -10.25 16.516 22.797 1 71.88 200 THR B CA 1
ATOM 3082 C C . THR B 1 200 ? -9.055 15.641 23.172 1 71.88 200 THR B C 1
ATOM 3084 O O . THR B 1 200 ? -8.602 14.828 22.359 1 71.88 200 THR B O 1
ATOM 3087 N N . ALA B 1 201 ? -8.508 15.883 24.312 1 66.44 201 ALA B N 1
ATOM 3088 C CA . ALA B 1 201 ? -7.328 15.141 24.75 1 66.44 201 ALA B CA 1
ATOM 3089 C C . ALA B 1 201 ? -7.559 13.633 24.672 1 66.44 201 ALA B C 1
ATOM 3091 O O . ALA B 1 201 ? -6.688 12.891 24.219 1 66.44 201 ALA B O 1
ATOM 3092 N N . ALA B 1 202 ? -8.727 13.297 25.109 1 66.56 202 ALA B N 1
ATOM 3093 C CA . ALA B 1 202 ? -9.039 11.875 25.125 1 66.56 202 ALA B CA 1
ATOM 3094 C C . ALA B 1 202 ? -9.125 11.32 23.703 1 66.56 202 ALA B C 1
ATOM 3096 O O . ALA B 1 202 ? -8.625 10.227 23.422 1 66.56 202 ALA B O 1
ATOM 3097 N N . ALA B 1 203 ? -9.688 12.141 22.875 1 68.69 203 ALA B N 1
ATOM 3098 C CA . ALA B 1 203 ? -9.867 11.688 21.484 1 68.69 203 ALA B CA 1
ATOM 3099 C C . ALA B 1 203 ? -8.531 11.641 20.75 1 68.69 203 ALA B C 1
ATOM 3101 O O . ALA B 1 203 ? -8.289 10.742 19.938 1 68.69 203 ALA B O 1
ATOM 3102 N N . ALA B 1 204 ? -7.707 12.531 21.125 1 66 204 ALA B N 1
ATOM 3103 C CA . ALA B 1 204 ? -6.391 12.586 20.5 1 66 204 ALA B CA 1
ATOM 3104 C C . ALA B 1 204 ? -5.594 11.32 20.781 1 66 204 ALA B C 1
ATOM 3106 O O . ALA B 1 204 ? -4.949 10.766 19.891 1 66 204 ALA B O 1
ATOM 3107 N N . VAL B 1 205 ? -5.746 10.891 21.969 1 64 205 VAL B N 1
ATOM 3108 C CA . VAL B 1 205 ? -5.031 9.688 22.391 1 64 205 VAL B CA 1
ATOM 3109 C C . VAL B 1 205 ? -5.586 8.477 21.641 1 64 205 VAL B C 1
ATOM 3111 O O . VAL B 1 205 ? -4.82 7.648 21.141 1 64 205 VAL B O 1
ATOM 3114 N N . SER B 1 206 ? -6.883 8.492 21.609 1 67.56 206 SER B N 1
ATOM 3115 C CA . SER B 1 206 ? -7.516 7.332 20.984 1 67.56 206 SER B CA 1
ATOM 3116 C C . SER B 1 206 ? -7.195 7.254 19.5 1 67.56 206 SER B C 1
ATOM 3118 O O . SER B 1 206 ? -7.133 6.16 18.938 1 67.56 206 SER B O 1
ATOM 3120 N N . LEU B 1 207 ? -6.934 8.375 19 1 65.31 207 LEU B N 1
ATOM 3121 C CA . LEU B 1 207 ? -6.719 8.422 17.547 1 65.31 207 LEU B CA 1
ATOM 3122 C C . LEU B 1 207 ? -5.23 8.477 17.219 1 65.31 207 LEU B C 1
ATOM 3124 O O . LEU B 1 207 ? -4.852 8.562 16.062 1 65.31 207 LEU B O 1
ATOM 3128 N N . GLY B 1 208 ? -4.418 8.359 18.297 1 60.94 208 GLY B N 1
ATOM 3129 C CA . GLY B 1 208 ? -2.975 8.336 18.125 1 60.94 208 GLY B CA 1
ATOM 3130 C C . GLY B 1 208 ? -2.4 9.695 17.766 1 60.94 208 GLY B C 1
ATOM 3131 O O . GLY B 1 208 ? -1.36 9.789 17.109 1 60.94 208 GLY B O 1
ATOM 3132 N N . VAL B 1 209 ? -3.121 10.734 18.031 1 58.69 209 VAL B N 1
ATOM 3133 C CA . VAL B 1 209 ? -2.646 12.094 17.797 1 58.69 209 VAL B CA 1
ATOM 3134 C C . VAL B 1 209 ? -1.876 12.594 19.016 1 58.69 209 VAL B C 1
ATOM 3136 O O . VAL B 1 209 ? -2.326 12.43 20.156 1 58.69 209 VAL B O 1
ATOM 3139 N N . PRO B 1 210 ? -0.556 12.828 18.828 1 53.78 210 PRO B N 1
ATOM 3140 C CA . PRO B 1 210 ? 0.197 13.289 20 1 53.78 210 PRO B CA 1
ATOM 3141 C C . PRO B 1 210 ? -0.456 14.484 20.688 1 53.78 210 PRO B C 1
ATOM 3143 O O . PRO B 1 210 ? -1.075 15.32 20.016 1 53.78 210 PRO B O 1
ATOM 3146 N N . PRO B 1 211 ? -0.543 14.312 22 1 51.31 211 PRO B N 1
ATOM 3147 C CA . PRO B 1 211 ? -1.116 15.43 22.75 1 51.31 211 PRO B CA 1
ATOM 3148 C C . PRO B 1 211 ? -0.368 16.734 22.516 1 51.31 211 PRO B C 1
ATOM 3150 O O . PRO B 1 211 ? 0.81 16.719 22.141 1 51.31 211 PRO B O 1
ATOM 3153 N N . ALA B 1 212 ? -1.091 17.812 22.312 1 49.47 212 ALA B N 1
ATOM 3154 C CA . ALA B 1 212 ? -0.467 19.125 22.203 1 49.47 212 ALA B CA 1
ATOM 3155 C C . ALA B 1 212 ? 0.59 19.328 23.297 1 49.47 212 ALA B C 1
ATOM 3157 O O . ALA B 1 212 ? 0.414 18.875 24.422 1 49.47 212 ALA B O 1
ATOM 3158 N N . PRO B 1 213 ? 1.773 19.516 22.812 1 46.31 213 PRO B N 1
ATOM 3159 C CA . PRO B 1 213 ? 2.684 19.828 23.906 1 46.31 213 PRO B CA 1
ATOM 3160 C C . PRO B 1 213 ? 2.086 20.844 24.891 1 46.31 213 PRO B C 1
ATOM 3162 O O . PRO B 1 213 ? 1.236 21.641 24.516 1 46.31 213 PRO B O 1
ATOM 3165 N N . PRO B 1 214 ? 2.139 20.438 26.141 1 43.72 214 PRO B N 1
ATOM 3166 C CA . PRO B 1 214 ? 1.637 21.406 27.125 1 43.72 214 PRO B CA 1
ATOM 3167 C C . PRO B 1 214 ? 2.016 22.844 26.781 1 43.72 214 PRO B C 1
ATOM 3169 O O . PRO B 1 214 ? 3.074 23.078 26.203 1 43.72 214 PRO B O 1
ATOM 3172 N N . ALA B 1 215 ? 1.03 23.672 26.578 1 41.06 215 ALA B N 1
ATOM 3173 C CA . ALA B 1 215 ? 1.276 25.094 26.359 1 41.06 215 ALA B CA 1
ATOM 3174 C C . ALA B 1 215 ? 2.461 25.578 27.188 1 41.06 215 ALA B C 1
ATOM 3176 O O . ALA B 1 215 ? 2.584 25.234 28.359 1 41.06 215 ALA B O 1
ATOM 3177 N N . ALA B 1 216 ? 3.545 25.844 26.578 1 41.69 216 ALA B N 1
ATOM 3178 C CA . ALA B 1 216 ? 4.586 26.5 27.359 1 41.69 216 ALA B CA 1
ATOM 3179 C C . ALA B 1 216 ? 3.994 27.578 28.266 1 41.69 216 ALA B C 1
ATOM 3181 O O . ALA B 1 216 ? 3.176 28.391 27.828 1 41.69 216 ALA B O 1
ATOM 3182 N N . ARG B 1 217 ? 3.908 27.266 29.531 1 41.41 217 ARG B N 1
ATOM 3183 C CA . ARG B 1 217 ? 3.574 28.344 30.469 1 41.41 217 ARG B CA 1
ATOM 3184 C C . ARG B 1 217 ? 4.258 29.641 30.078 1 41.41 217 ARG B C 1
ATOM 3186 O O . ARG B 1 217 ? 5.477 29.688 29.891 1 41.41 217 ARG B O 1
ATOM 3193 N N . ARG B 1 218 ? 3.59 30.469 29.266 1 42.91 218 ARG B N 1
ATOM 3194 C CA . ARG B 1 218 ? 4.141 31.812 29.109 1 42.91 218 ARG B CA 1
ATOM 3195 C C . ARG B 1 218 ? 4.793 32.281 30.406 1 42.91 218 ARG B C 1
ATOM 3197 O O . ARG B 1 218 ? 4.195 32.219 31.484 1 42.91 218 ARG B O 1
ATOM 3204 N N . PRO B 1 219 ? 6.125 32.281 30.359 1 43.59 219 PRO B N 1
ATOM 3205 C CA . PRO B 1 219 ? 6.684 32.875 31.578 1 43.59 219 PRO B CA 1
ATOM 3206 C C . PRO B 1 219 ? 5.891 34.094 32.062 1 43.59 219 PRO B C 1
ATOM 3208 O O . PRO B 1 219 ? 5.332 34.844 31.266 1 43.59 219 PRO B O 1
ATOM 3211 N N . ALA B 1 220 ? 5.25 34.031 33.25 1 42.34 220 ALA B N 1
ATOM 3212 C CA . ALA B 1 220 ? 4.652 35.188 33.938 1 42.34 220 ALA B CA 1
ATOM 3213 C C . ALA B 1 220 ? 5.492 36.438 33.75 1 42.34 220 ALA B C 1
ATOM 3215 O O . ALA B 1 220 ? 6.688 36.438 34.031 1 42.34 220 ALA B O 1
ATOM 3216 N N . ASN B 1 221 ? 5.254 37.125 32.688 1 35.12 221 ASN B N 1
ATOM 3217 C CA . ASN B 1 221 ? 5.871 38.438 32.531 1 35.12 221 ASN B CA 1
ATOM 3218 C C . ASN B 1 221 ? 6.066 39.125 33.875 1 35.12 221 ASN B C 1
ATOM 3220 O O . ASN B 1 221 ? 5.133 39.219 34.688 1 35.12 221 ASN B O 1
ATOM 3224 N N . ALA B 1 222 ? 7.352 39.062 34.375 1 40.97 222 ALA B N 1
ATOM 3225 C CA . ALA B 1 222 ? 7.844 39.938 35.406 1 40.97 222 ALA B CA 1
ATOM 3226 C C . ALA B 1 222 ? 7.285 41.344 35.281 1 40.97 222 ALA B C 1
ATOM 3228 O O . ALA B 1 222 ? 7.883 42.188 34.594 1 40.97 222 ALA B O 1
ATOM 3229 N N . ASP B 1 223 ? 5.984 41.469 34.75 1 35.03 223 ASP B N 1
ATOM 3230 C CA . ASP B 1 223 ? 5.418 42.812 34.625 1 35.03 223 ASP B CA 1
ATOM 3231 C C . ASP B 1 223 ? 5.703 43.625 35.875 1 35.03 223 ASP B C 1
ATOM 3233 O O . ASP B 1 223 ? 5.422 44.844 35.906 1 35.03 223 ASP B O 1
ATOM 3237 N N . GLY B 1 224 ? 5.723 42.812 37.062 1 36.34 224 GLY B N 1
ATOM 3238 C CA . GLY B 1 224 ? 5.418 43.719 38.156 1 36.34 224 GLY B CA 1
ATOM 3239 C C . GLY B 1 224 ? 6.531 44.719 38.438 1 36.34 224 GLY B C 1
ATOM 3240 O O . GLY B 1 224 ? 6.43 45.5 39.375 1 36.34 224 GLY B O 1
ATOM 3241 N N . ALA B 1 225 ? 7.82 44.031 38.375 1 40.53 225 ALA B N 1
ATOM 3242 C CA . ALA B 1 225 ? 8.68 44.875 39.188 1 40.53 225 ALA B CA 1
ATOM 3243 C C . ALA B 1 225 ? 8.875 46.25 38.562 1 40.53 225 ALA B C 1
ATOM 3245 O O . ALA B 1 225 ? 9.562 46.375 37.531 1 40.53 225 ALA B O 1
ATOM 3246 N N . ARG B 1 226 ? 7.785 47.062 38.438 1 39.25 226 ARG B N 1
ATOM 3247 C CA . ARG B 1 226 ? 7.883 48.5 38.125 1 39.25 226 ARG B CA 1
ATOM 3248 C C . ARG B 1 226 ? 9.047 49.125 38.875 1 39.25 226 ARG B C 1
ATOM 3250 O O . ARG B 1 226 ? 9.164 49 40.094 1 39.25 226 ARG B O 1
ATOM 3257 N N . PRO B 1 227 ? 10.258 49.188 38.188 1 46.62 227 PRO B N 1
ATOM 3258 C CA . PRO B 1 227 ? 11.344 49.812 38.938 1 46.62 227 PRO B CA 1
ATOM 3259 C C . PRO B 1 227 ? 10.867 51 39.781 1 46.62 227 PRO B C 1
ATOM 3261 O O . PRO B 1 227 ? 9.883 51.656 39.406 1 46.62 227 PRO B O 1
ATOM 3264 N N . PRO B 1 228 ? 11 50.812 41.094 1 45.28 228 PRO B N 1
ATOM 3265 C CA . PRO B 1 228 ? 10.547 51.844 42 1 45.28 228 PRO B CA 1
ATOM 3266 C C . PRO B 1 228 ? 10.891 53.25 41.5 1 45.28 228 PRO B C 1
ATOM 3268 O O . PRO B 1 228 ? 11.859 53.438 40.75 1 45.28 228 PRO B O 1
ATOM 3271 N N . ALA B 1 229 ? 9.914 54.062 41.156 1 46.59 229 ALA B N 1
ATOM 3272 C CA . ALA B 1 229 ? 10.031 55.469 40.781 1 46.59 229 ALA B CA 1
ATOM 3273 C C . ALA B 1 229 ? 11.156 56.156 41.562 1 46.59 229 ALA B C 1
ATOM 3275 O O . ALA B 1 229 ? 11.172 56.125 42.812 1 46.59 229 ALA B O 1
ATOM 3276 N N . GLY B 1 230 ? 12.461 55.875 41.094 1 36.94 230 GLY B N 1
ATOM 3277 C CA . GLY B 1 230 ? 13.477 56.688 41.781 1 36.94 230 GLY B CA 1
ATOM 3278 C C . GLY B 1 230 ? 12.977 58.031 42.188 1 36.94 230 GLY B C 1
ATOM 3279 O O . GLY B 1 230 ? 12.281 58.719 41.406 1 36.94 230 GLY B O 1
ATOM 3280 N N . ALA B 1 231 ? 13.016 58.312 43.531 1 32.62 231 ALA B N 1
ATOM 3281 C CA . ALA B 1 231 ? 13.023 59.625 44.188 1 32.62 231 ALA B CA 1
ATOM 3282 C C . ALA B 1 231 ? 14.125 60.5 43.594 1 32.62 231 ALA B C 1
ATOM 3284 O O . ALA B 1 231 ? 15.227 60.031 43.312 1 32.62 231 ALA B O 1
#

Radius of gyration: 27.89 Å; Cα contacts (8 Å, |Δi|>4): 831; chains: 2; bounding box: 74×120×90 Å

Nearest PDB structures (foldseek):
  8yz7-assembly1_A-2  TM=7.262E-01  e=5.854E-12  Deinococcus radiodurans R1 = ATCC 13939 = DSM 20539
  2xkp-assembly2_E  TM=7.360E-01  e=1.385E-10  Synechococcus elongatus PCC 7942 = FACHB-805
  3dv8-assembly1_A-2  TM=5.912E-01  e=7.488E-07  Agathobacter rectalis ATCC 33656
  1ft9-assembly1_B  TM=3.557E-01  e=1.177E-07  Rhodospirillum rubrum
  1zyb-assembly1_A-2  TM=3.970E-01  e=1.099E-05  Bacteroides thetaiotaomicron VPI-5482

Foldseek 3Di:
DPPPPPPPDPPPPPQQAFDAKDKAAAFGKDDPDQDQWKKFWQFAKKWKDACVPDHPATQFIHAGGAIDSLCSLVVDTDDHRIIMGTNHITMIGTDGCPDPVSSVVNNVRNVVVVVVRNVLLCQLADDDNLSNLLLVLLRQLQGQDPPDDLAPQSFKGADGDLCVSCSSSVHDSVVSVVSVVVCVVVQQKDDDPPRIIGGDPVNNVVNVRDHDPDRPPPPPPPPPPPPPDDD/DPPPPPPPDPPPPPQQAFDAKDKAAAFGKDDPDQDQWKKFWQFAKKWKDACVPDHPATQFIHAGGAIDSLCSLVVDTDDHRIIMGTNHITMIGTDGCPDPVSSVVNNVRNVVVVVVRNVLLCQLADDDNLSNLLLVLLRQLQGQDPPDDLAPQSFKGADGDLCVSCSSSVHDSVVSVVSVVVCVVVQQKDDDPPRIIGGDPVNNVVNVRDHDPDRPPPPPPPVPPPPPPDD

Organism: Piscinibacter sakaiensis (NCBI:txid1547922)

Solvent-accessible surface area (backbone atoms only — not comparable to full-atom values): 25301 Å² total; per-residue (Å²): 135,83,78,77,75,78,70,68,64,81,71,79,67,74,77,43,65,48,44,76,58,50,78,35,50,57,66,35,68,59,78,66,71,93,57,75,47,36,30,28,29,66,18,16,36,34,35,20,30,42,43,88,78,40,74,87,47,70,68,39,55,43,47,47,70,34,65,40,50,54,45,33,75,48,76,36,71,72,61,82,54,58,44,38,28,19,62,33,57,23,34,32,38,35,40,66,51,65,53,70,69,50,41,43,54,49,46,27,49,41,42,56,48,49,56,50,22,49,50,51,46,45,42,21,67,42,80,58,64,62,56,11,52,47,48,50,50,24,56,42,35,56,12,43,54,68,78,56,53,94,74,50,65,44,36,37,16,78,58,64,58,55,61,58,53,11,62,65,38,72,54,50,42,68,56,47,50,50,44,52,50,51,36,37,74,72,51,34,37,42,84,40,76,94,69,18,30,24,47,28,73,69,39,22,55,74,47,69,16,73,72,42,72,74,71,66,74,68,75,78,70,84,67,71,78,59,73,74,76,81,127,135,83,78,76,74,79,70,67,64,82,72,77,66,74,78,44,64,46,44,77,59,49,77,36,50,56,68,37,67,60,80,63,70,93,57,74,48,36,30,29,28,66,18,16,35,35,36,20,29,42,42,86,79,39,75,86,46,71,66,38,56,43,47,48,70,36,65,40,50,54,45,34,74,48,74,36,72,70,63,83,53,58,44,37,28,20,61,34,57,24,36,31,38,37,40,66,50,66,53,70,69,51,41,45,53,49,45,27,49,40,42,56,48,50,56,51,22,50,52,52,46,45,43,21,67,44,78,58,65,62,56,10,52,47,48,51,52,23,56,40,36,56,11,44,55,68,77,55,53,96,76,51,66,45,37,37,16,77,58,63,58,56,62,58,53,11,61,65,39,72,54,49,45,68,55,48,52,50,44,52,49,50,36,38,75,71,51,35,36,40,86,39,75,94,70,18,30,22,48,27,72,69,38,22,55,74,47,68,17,73,71,42,69,73,71,68,72,68,74,74,72,78,68,68,76,60,73,72,77,80,128

Sequence (462 aa):
MTTNPLRGGPRDEPELRAAPGLALAAGQRLDLGSAATVFRLRSGLLVGGVADEAPGRVDLVLRPGDLVGAEALAGGAALPGLWIKALVPSRLDGVDLRGPAVRLGLLAEAYGQLRRQGRDVQRLRAGPVADRVRSLLGLLGQSPAGGAAAGADATAFPMPPQKLLAALVDTSPETVCRVLAQLRDAGEIRHAASGRSRFTAAAAVSLGVPPAPPAARRPANADGARPPAGAMTTNPLRGGPRDEPELRAAPGLALAAGQRLDLGSAATVFRLRSGLLVGGVADEAPGRVDLVLRPGDLVGAEALAGGAALPGLWIKALVPSRLDGVDLRGPAVRLGLLAEAYGQLRRQGRDVQRLRAGPVADRVRSLLGLLGQSPAGGAAAGADATAFPMPPQKLLAALVDTSPETVCRVLAQLRDAGEIRHAASGRSRFTAAAAVSLGVPPAPPAARRPANADGARPPAGA

InterPro domains:
  IPR014710 RmlC-like jelly roll fold [G3DSA:2.60.120.10] (36-201)
  IPR036390 Winged helix DNA-binding domain superfamily [SSF46785] (131-191)

Secondary structure (DSSP, 8-state):
----TT----------PPPPPEEE-TTPEE---SS---EEEEES-EEEEETTTSTT---EEE-TT-EESGGGGGT----TTEEEEESS-EEEEE----SHHHHHHHHHHHHHHHHHHHHHHHHHHSS-HHHHHHHHHHHHHTS--TT--TTS-TTEEE---HHHHHHHHTS-HHHHHHHHHHHHHTTSEEE-GGGEEEE-HHHHHHTT-----------------------/----TT----------PPPPPEEE-TTPEE---SS---EEEEES-EEEEETTTSTT---EEE-TT-EESGGGGGT----TTEEEEESS-EEEEE----SHHHHHHHHHHHHHHHHHHHHHHHHHHSS-HHHHHHHHHHHHHTS--TT--TTS-TTEEE---HHHHHHHHTS-HHHHHHHHHHHHHTTSEEE-GGGEEEE-HHHHHHTT-----------------------

pLDDT: mean 74.26, std 19.59, range [29.45, 95.25]